Protein AF-A0A9E3FZ14-F1 (afdb_monomer_lite)

pLDDT: mean 85.21, std 22.59, range [23.95, 98.88]

Radius of gyration: 35.05 Å; chains: 1; bounding box: 106×93×83 Å

Foldseek 3Di:
DDDDDDDDDDDDDDDDDDDDDDDDDPPPDDDPPDDPPPDQADDADPFAQAAFPPRKHWFAAQATKIWFDQDVFKKWKWKAAPVVRDTQDIDIDRGGMDGHLARFDTFIWIWMDTPHDTRDTDTDAQAAFEEEEEEGEDFQQLVQLAVVLQVQLCVVRVHQYEYEYDPLCCQFACVVCVSYHYYHSVPDDNSRGRHYAYDDQDAPPVVCRRFVDHCLQQASRLSSCRSSVGDSDTDGHATDAPDLDQPDDFAAEEEEQDDLAPQQGLPAPCQVVLLLVVLVLLRHQYAYAAQDQWDDDDPDIDGDHPRHHYNYHDDRVSVLLSNLLNHQAYEYTPGRSQSSSVNSPHQYQYQHQAADCSHHDDHPNYFWDPVARGHVVSPSVDDDDSVHRQDDPPAPPHPRRSVRNNVRHNVSNVVSLVVRPPSCVSNDDPPPDDDDDDDDDDDDDDDDDDDDDDDDDDDPPQDLVNLLVQLVVLQVQLVVCVVVVNLVSNLVSLVSSLVSLVVSCVVPVPPLPSLLVNLVSLQSNLVSCVVVVVLVSNLVSLVVSLVSLVVSCVVPVPPPVSVVSNVVSVVSNVVSVVVVVVVVVCVVPPDDDDDDDDDDDDD

Structure (mmCIF, N/CA/C/O backbone):
data_AF-A0A9E3FZ14-F1
#
_entry.id   AF-A0A9E3FZ14-F1
#
loop_
_atom_site.group_PDB
_atom_site.id
_atom_site.type_symbol
_atom_site.label_atom_id
_atom_site.label_alt_id
_atom_site.label_comp_id
_atom_site.label_asym_id
_atom_site.label_entity_id
_atom_site.label_seq_id
_atom_site.pdbx_PDB_ins_code
_atom_site.Cartn_x
_atom_site.Cartn_y
_atom_site.Cartn_z
_atom_site.occupancy
_atom_site.B_iso_or_equiv
_atom_site.auth_seq_id
_atom_site.auth_comp_id
_atom_site.auth_asym_id
_atom_site.auth_atom_id
_atom_site.pdbx_PDB_model_num
ATOM 1 N N . MET A 1 1 ? 9.249 13.514 -27.776 1.00 37.56 1 MET A N 1
ATOM 2 C CA . MET A 1 1 ? 9.781 13.883 -26.448 1.00 37.56 1 MET A CA 1
ATOM 3 C C . MET A 1 1 ? 11.244 14.222 -26.635 1.00 37.56 1 MET A C 1
ATOM 5 O O . MET A 1 1 ? 12.005 13.382 -27.087 1.00 37.56 1 MET A O 1
ATOM 9 N N . SER A 1 2 ? 11.576 15.494 -26.467 1.00 29.77 2 SER A N 1
ATOM 10 C CA . SER A 1 2 ? 12.840 16.109 -26.873 1.00 29.77 2 SER A CA 1
ATOM 11 C C . SER A 1 2 ? 13.753 16.296 -25.667 1.00 29.77 2 SER A C 1
ATOM 13 O O . SER A 1 2 ? 13.366 17.019 -24.754 1.00 29.77 2 SER A O 1
ATOM 15 N N . VAL A 1 3 ? 14.959 15.716 -25.688 1.00 27.94 3 VAL A N 1
ATOM 16 C CA . VAL A 1 3 ? 16.054 16.099 -24.781 1.00 27.94 3 VAL A CA 1
ATOM 17 C C . VAL A 1 3 ? 17.385 16.117 -25.541 1.00 27.94 3 VAL A C 1
ATOM 19 O O . VAL A 1 3 ? 17.618 15.330 -26.455 1.00 27.94 3 VAL A O 1
ATOM 22 N N . GLN A 1 4 ? 18.192 17.112 -25.180 1.00 25.05 4 GLN A N 1
ATOM 23 C CA . GLN A 1 4 ? 19.353 17.676 -25.860 1.00 25.05 4 GLN A CA 1
ATOM 24 C C . GLN A 1 4 ? 20.589 16.765 -25.892 1.00 25.05 4 GLN A C 1
ATOM 26 O O . GLN A 1 4 ? 20.926 16.111 -24.909 1.00 25.05 4 GLN A O 1
ATOM 31 N N . ALA A 1 5 ? 21.332 16.844 -26.999 1.00 25.52 5 ALA A N 1
ATOM 32 C CA . ALA A 1 5 ? 22.714 16.388 -27.108 1.00 25.52 5 ALA A CA 1
ATOM 33 C C . ALA A 1 5 ? 23.659 17.587 -26.912 1.00 25.52 5 ALA A C 1
ATOM 35 O O . ALA A 1 5 ? 23.626 18.535 -27.697 1.00 25.52 5 ALA A O 1
ATOM 36 N N . VAL A 1 6 ? 24.512 17.554 -25.886 1.00 27.92 6 VAL A N 1
ATOM 37 C CA . VAL A 1 6 ? 25.588 18.544 -25.719 1.00 27.92 6 VAL A CA 1
ATOM 38 C C . VAL A 1 6 ? 26.804 18.065 -26.511 1.00 27.92 6 VAL A C 1
ATOM 40 O O . VAL A 1 6 ? 27.418 17.055 -26.173 1.00 27.92 6 VAL A O 1
ATOM 43 N N . ARG A 1 7 ? 27.148 18.786 -27.584 1.00 27.61 7 ARG A N 1
ATOM 44 C CA . ARG A 1 7 ? 28.427 18.662 -28.299 1.00 27.61 7 ARG A CA 1
ATOM 45 C C . ARG A 1 7 ? 29.304 19.858 -27.928 1.00 27.61 7 ARG A C 1
ATOM 47 O O . ARG A 1 7 ? 28.909 20.991 -28.175 1.00 27.61 7 ARG A O 1
ATOM 54 N N . ASN A 1 8 ? 30.490 19.601 -27.379 1.00 28.56 8 ASN A N 1
ATOM 55 C CA . ASN A 1 8 ? 31.506 20.627 -27.142 1.00 28.56 8 ASN A CA 1
ATOM 56 C C . ASN A 1 8 ? 32.434 20.746 -28.360 1.00 28.56 8 ASN A C 1
ATOM 58 O O . ASN A 1 8 ? 33.009 19.753 -28.800 1.00 28.56 8 ASN A O 1
ATOM 62 N N . GLY A 1 9 ? 32.602 21.969 -28.863 1.00 26.52 9 GLY A N 1
ATOM 63 C CA . GLY A 1 9 ? 33.635 22.380 -29.818 1.00 26.52 9 GLY A CA 1
ATOM 64 C C . GLY A 1 9 ? 33.934 23.882 -29.635 1.00 26.52 9 GLY A C 1
ATOM 65 O O . GLY A 1 9 ? 33.031 24.602 -29.208 1.00 26.52 9 GLY A O 1
ATOM 66 N N . PRO A 1 10 ? 35.172 24.360 -29.872 1.00 34.59 10 PRO A N 1
ATOM 67 C CA . PRO A 1 10 ? 35.683 25.606 -29.292 1.00 34.59 10 PRO A CA 1
ATOM 68 C C . PRO A 1 10 ? 35.527 26.813 -30.230 1.00 34.59 10 PRO A C 1
ATOM 70 O O . PRO A 1 10 ? 35.655 26.668 -31.444 1.00 34.59 10 PRO A O 1
ATOM 73 N N . VAL A 1 11 ? 35.316 28.013 -29.674 1.00 27.02 11 VAL A N 1
ATOM 74 C CA . VAL A 1 11 ? 35.385 29.300 -30.402 1.00 27.02 11 VAL A CA 1
ATOM 75 C C . VAL A 1 11 ? 35.999 30.378 -29.471 1.00 27.02 11 VAL A C 1
ATOM 77 O O . VAL A 1 11 ? 35.776 30.283 -28.263 1.00 27.02 11 VAL A O 1
ATOM 80 N N . PRO A 1 12 ? 36.801 31.340 -29.985 1.00 28.28 12 PRO A N 1
ATOM 81 C CA . PRO A 1 12 ? 37.787 32.118 -29.219 1.00 28.28 12 PRO A CA 1
ATOM 82 C C . PRO A 1 12 ? 37.259 33.402 -28.557 1.00 28.28 12 PRO A C 1
ATOM 84 O O . PRO A 1 12 ? 36.194 33.913 -28.898 1.00 28.28 12 PRO A O 1
ATOM 87 N N . ASP A 1 13 ? 38.096 33.909 -27.650 1.00 29.83 13 ASP A N 1
ATOM 88 C CA . ASP A 1 13 ? 38.058 35.190 -26.934 1.00 29.83 13 ASP A CA 1
ATOM 89 C C . ASP A 1 13 ? 37.967 36.424 -27.855 1.00 29.83 13 ASP A C 1
ATOM 91 O O . ASP A 1 13 ? 38.768 36.558 -28.776 1.00 29.83 13 ASP A O 1
ATOM 95 N N . GLU A 1 14 ? 37.018 37.339 -27.606 1.00 25.14 14 GLU A N 1
ATOM 96 C CA . GLU A 1 14 ? 37.240 38.602 -26.862 1.00 25.14 14 GLU A CA 1
ATOM 97 C C . GLU A 1 14 ? 36.068 39.608 -27.011 1.00 25.14 14 GLU A C 1
ATOM 99 O O . GLU A 1 14 ? 35.480 39.763 -28.078 1.00 25.14 14 GLU A O 1
ATOM 104 N N . ALA A 1 15 ? 35.830 40.349 -25.915 1.00 24.14 15 ALA A N 1
ATOM 105 C CA . ALA A 1 15 ? 35.161 41.659 -25.781 1.00 24.14 15 ALA A CA 1
ATOM 106 C C . ALA A 1 15 ? 33.616 41.744 -25.926 1.00 24.14 15 ALA A C 1
ATOM 108 O O . ALA A 1 15 ? 33.063 41.703 -27.017 1.00 24.14 15 ALA A O 1
ATOM 109 N N . LEU A 1 16 ? 32.885 41.810 -24.793 1.00 23.98 16 LEU A N 1
ATOM 110 C CA . LEU A 1 16 ? 32.390 43.039 -24.102 1.00 23.98 16 LEU A CA 1
ATOM 111 C C . LEU A 1 16 ? 31.179 43.690 -24.806 1.00 23.98 16 LEU A C 1
ATOM 113 O O . LEU A 1 16 ? 31.197 43.901 -26.003 1.00 23.98 16 LEU A O 1
ATOM 117 N N . SER A 1 17 ? 30.110 44.168 -24.178 1.00 27.45 17 SER A N 1
ATOM 118 C CA . SER A 1 17 ? 29.604 44.221 -22.805 1.00 27.45 17 SER A CA 1
ATOM 119 C C . SER A 1 17 ? 28.197 44.839 -22.905 1.00 27.45 17 SER A C 1
ATOM 121 O O . SER A 1 17 ? 27.954 45.598 -23.841 1.00 27.45 17 SER A O 1
ATOM 123 N N . LEU A 1 18 ? 27.358 44.611 -21.887 1.00 27.86 18 LEU A N 1
ATOM 124 C CA . LEU A 1 18 ? 26.008 45.159 -21.638 1.00 27.86 18 LEU A CA 1
ATOM 125 C C . LEU A 1 18 ? 24.853 44.240 -22.071 1.00 27.86 18 LEU A C 1
ATOM 127 O O . LEU A 1 18 ? 24.746 43.860 -23.229 1.00 27.86 18 LEU A O 1
ATOM 131 N N . LEU A 1 19 ? 23.958 43.973 -21.106 1.00 27.05 19 LEU A N 1
ATOM 132 C CA . LEU A 1 19 ? 22.801 43.054 -21.094 1.00 27.05 19 LEU A CA 1
ATOM 133 C C . LEU A 1 19 ? 23.053 41.688 -20.421 1.00 27.05 19 LEU A C 1
ATOM 135 O O . LEU A 1 19 ? 22.845 40.631 -21.011 1.00 27.05 19 LEU A O 1
ATOM 139 N N . SER A 1 20 ? 23.409 41.705 -19.132 1.00 24.00 20 SER A N 1
ATOM 140 C CA . SER A 1 20 ? 23.251 40.549 -18.241 1.00 24.00 20 SER A CA 1
ATOM 141 C C . SER A 1 20 ? 22.407 40.934 -17.033 1.00 24.00 20 SER A C 1
ATOM 143 O O . SER A 1 20 ? 22.875 41.684 -16.189 1.00 24.00 20 SER A O 1
ATOM 145 N N . GLU A 1 21 ? 21.188 40.409 -16.965 1.00 24.27 21 GLU A N 1
ATOM 146 C CA . GLU A 1 21 ? 20.566 39.918 -15.729 1.00 24.27 21 GLU A CA 1
ATOM 147 C C . GLU A 1 21 ? 19.287 39.158 -16.122 1.00 24.27 21 GLU A C 1
ATOM 149 O O . GLU A 1 21 ? 18.210 39.720 -16.306 1.00 24.27 21 GLU A O 1
ATOM 154 N N . ARG A 1 22 ? 19.433 37.843 -16.337 1.00 26.77 22 ARG A N 1
ATOM 155 C CA . ARG A 1 22 ? 18.325 36.876 -16.325 1.00 26.77 22 ARG A CA 1
ATOM 156 C C . ARG A 1 22 ? 18.463 36.017 -15.061 1.00 26.77 22 ARG A C 1
ATOM 158 O O . ARG A 1 22 ? 19.596 35.786 -14.637 1.00 26.77 22 ARG A O 1
ATOM 165 N N . PRO A 1 23 ? 17.355 35.546 -14.463 1.00 24.75 23 PRO A N 1
ATOM 166 C CA . PRO A 1 23 ? 17.375 34.898 -13.156 1.00 24.75 23 PRO A CA 1
ATOM 167 C C . PRO A 1 23 ? 18.080 33.542 -13.238 1.00 24.75 23 PRO A C 1
ATOM 169 O O . PRO A 1 23 ? 17.771 32.731 -14.111 1.00 24.75 23 PRO A O 1
ATOM 172 N N . THR A 1 24 ? 19.023 33.302 -12.333 1.00 25.86 24 THR A N 1
ATOM 173 C CA . THR A 1 24 ? 19.765 32.048 -12.204 1.00 25.86 24 THR A CA 1
ATOM 174 C C . THR A 1 24 ? 18.910 30.952 -11.568 1.00 25.86 24 THR A C 1
ATOM 176 O O . THR A 1 24 ? 18.279 31.143 -10.529 1.00 25.86 24 THR A O 1
ATOM 179 N N . GLU A 1 25 ? 18.931 29.774 -12.193 1.00 28.78 25 GLU A N 1
ATOM 180 C CA . GLU A 1 25 ? 18.486 28.505 -11.622 1.00 28.78 25 GLU A CA 1
ATOM 181 C C . GLU A 1 25 ? 19.251 28.216 -10.324 1.00 28.78 25 GLU A C 1
ATOM 183 O O . GLU A 1 25 ? 20.450 27.931 -10.326 1.00 28.78 25 GLU A O 1
ATOM 188 N N . ALA A 1 26 ? 18.550 28.252 -9.194 1.00 26.19 26 ALA A N 1
ATOM 189 C CA . ALA A 1 26 ? 19.052 27.703 -7.944 1.00 26.19 26 ALA A CA 1
ATOM 190 C C . ALA A 1 26 ? 18.898 26.173 -7.967 1.00 26.19 26 ALA A C 1
ATOM 192 O O . ALA A 1 26 ? 17.995 25.612 -7.349 1.00 26.19 26 ALA A O 1
ATOM 193 N N . SER A 1 27 ? 19.791 25.479 -8.679 1.00 30.88 27 SER A N 1
ATOM 194 C CA . SER A 1 27 ? 20.027 24.057 -8.432 1.00 30.88 27 SER A CA 1
ATOM 195 C C . SER A 1 27 ? 20.688 23.926 -7.057 1.00 30.88 27 SER A C 1
ATOM 197 O O . SER A 1 27 ? 21.810 24.403 -6.851 1.00 30.88 27 SER A O 1
ATOM 199 N N . ALA A 1 28 ? 19.994 23.312 -6.101 1.00 29.64 28 ALA A N 1
ATOM 200 C CA . ALA A 1 28 ? 20.534 23.020 -4.782 1.00 29.64 28 ALA A CA 1
ATOM 201 C C . ALA A 1 28 ? 21.820 22.184 -4.915 1.00 29.64 28 ALA A C 1
ATOM 203 O O . ALA A 1 28 ? 21.788 21.033 -5.349 1.00 29.64 28 ALA A O 1
ATOM 204 N N . ARG A 1 29 ? 22.967 22.765 -4.550 1.00 29.70 29 ARG A N 1
ATOM 205 C CA . ARG A 1 29 ? 24.213 22.007 -4.387 1.00 29.70 29 ARG A CA 1
ATOM 206 C C . ARG A 1 29 ? 24.077 21.113 -3.145 1.00 29.70 29 ARG A C 1
ATOM 208 O O . ARG A 1 29 ? 23.611 21.613 -2.118 1.00 29.70 29 ARG A O 1
ATOM 215 N N . PRO A 1 30 ? 24.481 19.830 -3.188 1.00 30.83 30 PRO A N 1
ATOM 216 C CA . PRO A 1 30 ? 24.446 18.981 -2.005 1.00 30.83 30 PRO A CA 1
ATOM 217 C C . PRO A 1 30 ? 25.429 19.501 -0.953 1.00 30.83 30 PRO A C 1
ATOM 219 O O . PRO A 1 30 ? 26.555 19.884 -1.270 1.00 30.83 30 PRO A O 1
ATOM 222 N N . ASN A 1 31 ? 24.991 19.505 0.303 1.00 33.62 31 ASN A N 1
ATOM 223 C CA . ASN A 1 31 ? 25.797 19.903 1.450 1.00 33.62 31 ASN A CA 1
ATOM 224 C C . ASN A 1 31 ? 26.895 18.842 1.707 1.00 33.62 31 ASN A C 1
ATOM 226 O O . ASN A 1 31 ? 26.548 17.692 1.987 1.00 33.62 31 ASN A O 1
ATOM 230 N N . PRO A 1 32 ? 28.197 19.176 1.635 1.00 32.69 32 PRO A N 1
ATOM 231 C CA . PRO A 1 32 ? 29.293 18.200 1.710 1.00 32.69 32 PRO A CA 1
ATOM 232 C C . PRO A 1 32 ? 29.523 17.596 3.111 1.00 32.69 32 PRO A C 1
ATOM 234 O O . PRO A 1 32 ? 30.436 16.795 3.286 1.00 32.69 32 PRO A O 1
ATOM 237 N N . SER A 1 33 ? 28.706 17.957 4.107 1.00 33.69 33 SER A N 1
ATOM 238 C CA . SER A 1 33 ? 28.767 17.449 5.486 1.00 33.69 33 SER A CA 1
ATOM 239 C C . SER A 1 33 ? 27.614 16.509 5.866 1.00 33.69 33 SER A C 1
ATOM 241 O O . SER A 1 33 ? 27.482 16.139 7.034 1.00 33.69 33 SER A O 1
ATOM 243 N N . ALA A 1 34 ? 26.776 16.097 4.909 1.00 30.78 34 ALA A N 1
ATOM 244 C CA . ALA A 1 34 ? 25.774 15.067 5.162 1.00 30.78 34 ALA A CA 1
ATOM 245 C C . ALA A 1 34 ? 26.460 13.692 5.321 1.00 30.78 34 ALA A C 1
ATOM 247 O O . ALA A 1 34 ? 27.284 13.329 4.478 1.00 30.78 34 ALA A O 1
ATOM 248 N N . PRO A 1 35 ? 26.139 12.903 6.368 1.00 31.14 35 PRO A N 1
ATOM 249 C CA . PRO A 1 35 ? 26.596 11.521 6.440 1.00 31.14 35 PRO A CA 1
ATOM 250 C C . PRO A 1 35 ? 26.145 10.774 5.175 1.00 31.14 35 PRO A C 1
ATOM 252 O O . PRO A 1 35 ? 25.057 11.070 4.673 1.00 31.14 35 PRO A O 1
ATOM 255 N N . PRO A 1 36 ? 26.947 9.827 4.646 1.00 32.44 36 PRO A N 1
ATOM 256 C CA . PRO A 1 36 ? 26.603 9.117 3.422 1.00 32.44 36 PRO A CA 1
ATOM 257 C C . PRO A 1 36 ? 25.216 8.499 3.584 1.00 32.44 36 PRO A C 1
ATOM 259 O O . PRO A 1 36 ? 24.969 7.728 4.515 1.00 32.44 36 PRO A O 1
ATOM 262 N N . GLU A 1 37 ? 24.292 8.899 2.715 1.00 37.28 37 GLU A N 1
ATOM 263 C CA . GLU A 1 37 ? 22.909 8.452 2.774 1.00 37.28 37 GLU A CA 1
ATOM 264 C C . GLU A 1 37 ? 22.905 6.925 2.629 1.00 37.28 37 GLU A C 1
ATOM 266 O O . GLU A 1 37 ? 23.305 6.385 1.593 1.00 37.28 37 GLU A O 1
ATOM 271 N N . LYS A 1 38 ? 22.522 6.200 3.692 1.00 48.06 38 LYS A N 1
ATOM 272 C CA . LYS A 1 38 ? 22.365 4.742 3.624 1.00 48.06 38 LYS A CA 1
ATOM 273 C C . LYS A 1 38 ? 21.368 4.445 2.510 1.00 48.06 38 LYS A C 1
ATOM 275 O O . LYS A 1 38 ? 20.187 4.772 2.618 1.00 48.06 38 LYS A O 1
ATOM 280 N N . ARG A 1 39 ? 21.862 3.857 1.421 1.00 58.84 39 ARG A N 1
ATOM 281 C CA . ARG A 1 39 ? 21.066 3.592 0.226 1.00 58.84 39 ARG A CA 1
ATOM 282 C C . ARG A 1 39 ? 19.892 2.683 0.591 1.00 58.84 39 ARG A C 1
ATOM 284 O O . ARG A 1 39 ? 20.077 1.682 1.273 1.00 58.84 39 ARG A O 1
ATOM 291 N N . ARG A 1 40 ? 18.687 3.032 0.128 1.00 77.81 40 ARG A N 1
ATOM 292 C CA . ARG A 1 40 ? 17.453 2.292 0.461 1.00 77.81 40 ARG A CA 1
ATOM 293 C C . ARG A 1 40 ? 17.413 0.863 -0.090 1.00 77.81 40 ARG A C 1
ATOM 295 O O . ARG A 1 40 ? 16.654 0.054 0.436 1.00 77.81 40 ARG A O 1
ATOM 302 N N . LEU A 1 41 ? 18.167 0.589 -1.156 1.00 86.12 41 LEU A N 1
ATOM 303 C CA . LEU A 1 41 ? 18.202 -0.687 -1.871 1.00 86.12 41 LEU A CA 1
ATOM 304 C C . LEU A 1 41 ? 19.635 -1.007 -2.356 1.00 86.12 41 LEU A C 1
ATOM 306 O O . LEU A 1 41 ? 20.364 -0.076 -2.749 1.00 86.12 41 LEU A O 1
ATOM 310 N N . PRO A 1 42 ? 20.034 -2.295 -2.382 1.00 88.81 42 PRO A N 1
ATOM 311 C CA . PRO A 1 42 ? 21.311 -2.745 -2.936 1.00 88.81 42 PRO A CA 1
ATOM 312 C C . PRO A 1 42 ? 21.547 -2.295 -4.389 1.00 88.81 42 PRO A C 1
ATOM 314 O O . PRO A 1 42 ? 20.610 -2.042 -5.153 1.00 88.81 42 PRO A O 1
ATOM 317 N N . LYS A 1 43 ? 22.823 -2.138 -4.771 1.00 88.31 43 LYS A N 1
ATOM 318 C CA . LYS A 1 43 ? 23.233 -1.845 -6.157 1.00 88.31 43 LYS A CA 1
ATOM 319 C C . LYS A 1 43 ? 23.331 -3.139 -6.957 1.00 88.31 43 LYS A C 1
ATOM 321 O O . LYS A 1 43 ? 23.824 -4.147 -6.451 1.00 88.31 43 LYS A O 1
ATOM 326 N N . ALA A 1 44 ? 22.942 -3.064 -8.227 1.00 88.44 44 ALA A N 1
ATOM 327 C CA . ALA A 1 44 ? 23.398 -4.038 -9.205 1.00 88.44 44 ALA A CA 1
ATOM 328 C C . ALA A 1 44 ? 24.934 -4.029 -9.259 1.00 88.44 44 ALA A C 1
ATOM 330 O O . ALA A 1 44 ? 25.564 -2.994 -9.015 1.00 88.44 44 ALA A O 1
ATOM 331 N N . THR A 1 45 ? 25.523 -5.179 -9.578 1.00 92.12 45 THR A N 1
ATOM 332 C CA . THR A 1 45 ? 26.971 -5.282 -9.791 1.00 92.12 45 THR A CA 1
ATOM 333 C C . THR A 1 45 ? 27.410 -4.393 -10.963 1.00 92.12 45 THR A C 1
ATOM 335 O O . THR A 1 45 ? 26.609 -4.084 -11.855 1.00 92.12 45 THR A O 1
ATOM 338 N N . GLU A 1 46 ? 28.664 -3.943 -10.949 1.00 92.06 46 GLU A N 1
ATOM 339 C CA . GLU A 1 46 ? 29.194 -2.991 -11.934 1.00 92.06 46 GLU A CA 1
ATOM 340 C C . GLU A 1 46 ? 29.205 -3.567 -13.353 1.00 92.06 46 GLU A C 1
ATOM 342 O O . GLU A 1 46 ? 28.830 -2.880 -14.304 1.00 92.06 46 GLU A O 1
ATOM 347 N N . LEU A 1 47 ? 29.588 -4.837 -13.497 1.00 95.69 47 LEU A N 1
ATOM 348 C CA . LEU A 1 47 ? 29.634 -5.522 -14.786 1.00 95.69 47 LEU A CA 1
ATOM 349 C C . LEU A 1 47 ? 28.409 -6.420 -14.959 1.00 95.69 47 LEU A C 1
ATOM 351 O O . LEU A 1 47 ? 28.049 -7.121 -14.015 1.00 95.69 47 LEU A O 1
ATOM 355 N N . PRO A 1 48 ? 27.795 -6.473 -16.154 1.00 98.25 48 PRO A N 1
ATOM 356 C CA . PRO A 1 48 ? 26.679 -7.373 -16.373 1.00 98.25 48 PRO A CA 1
ATOM 357 C C . PRO A 1 48 ? 27.068 -8.843 -16.155 1.00 98.25 48 PRO A C 1
ATOM 359 O O . PRO A 1 48 ? 28.180 -9.269 -16.497 1.00 98.25 48 PRO A O 1
ATOM 362 N 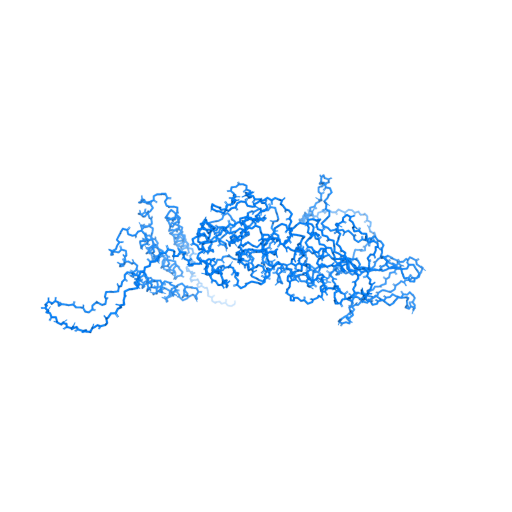N . THR A 1 49 ? 26.167 -9.615 -15.549 1.00 98.06 49 THR A N 1
ATOM 363 C CA . THR A 1 49 ? 26.500 -10.945 -15.012 1.00 98.06 49 THR A CA 1
ATOM 364 C C . THR A 1 49 ? 26.673 -12.020 -16.080 1.00 98.06 49 THR A C 1
ATOM 366 O O . THR A 1 49 ? 27.478 -12.931 -15.889 1.00 98.06 49 THR A O 1
ATOM 369 N N . GLN A 1 50 ? 25.983 -11.919 -17.220 1.00 98.12 50 GLN A N 1
ATOM 370 C CA . GLN A 1 50 ? 26.087 -12.899 -18.302 1.00 98.12 50 GLN A CA 1
ATOM 371 C C . GLN A 1 50 ? 27.241 -12.546 -19.237 1.00 98.12 50 GLN A C 1
ATOM 373 O O . GLN A 1 50 ? 27.433 -11.384 -19.594 1.00 98.12 50 GLN A O 1
ATOM 378 N N . ILE A 1 51 ? 28.000 -13.557 -19.652 1.00 97.00 51 ILE A N 1
ATOM 379 C CA . ILE A 1 51 ? 29.105 -13.414 -20.604 1.00 97.00 51 ILE A CA 1
ATOM 380 C C . ILE A 1 51 ? 28.603 -13.839 -21.982 1.00 97.00 51 ILE A C 1
ATOM 382 O O . ILE A 1 51 ? 28.039 -14.922 -22.132 1.00 97.00 51 ILE A O 1
ATOM 386 N N . GLY A 1 52 ? 28.802 -12.981 -22.977 1.00 94.50 52 GLY A N 1
ATOM 387 C CA . GLY A 1 52 ? 28.510 -13.253 -24.377 1.00 94.50 52 GLY A CA 1
ATOM 388 C C . GLY A 1 52 ? 29.775 -13.341 -25.241 1.00 94.50 52 GLY A C 1
ATOM 389 O O . GLY A 1 52 ? 30.899 -13.289 -24.730 1.00 94.50 52 GLY A O 1
ATOM 390 N N . PRO A 1 53 ? 29.605 -13.490 -26.564 1.00 93.06 53 PRO A N 1
ATOM 391 C CA . PRO A 1 53 ? 30.716 -13.601 -27.504 1.00 93.06 53 PRO A CA 1
ATOM 392 C C . PRO A 1 53 ? 31.623 -12.368 -27.513 1.00 93.06 53 PRO A C 1
ATOM 394 O O . PRO A 1 53 ? 31.188 -11.249 -27.254 1.00 93.06 53 PRO A O 1
ATOM 397 N N . VAL A 1 54 ? 32.899 -12.570 -27.852 1.00 91.62 54 VAL A N 1
ATOM 398 C CA . VAL A 1 54 ? 33.870 -11.475 -28.059 1.00 91.62 54 VAL A CA 1
ATOM 399 C C . VAL A 1 54 ? 33.999 -10.548 -26.831 1.00 91.62 54 VAL A C 1
ATOM 401 O O . VAL A 1 54 ? 34.303 -9.367 -26.946 1.00 91.62 54 VAL A O 1
ATOM 404 N N . GLY A 1 55 ? 33.759 -11.081 -25.628 1.00 93.19 55 GLY A N 1
ATOM 405 C CA . GLY A 1 55 ? 33.906 -10.352 -24.366 1.00 93.19 55 GLY A CA 1
ATOM 406 C C . GLY A 1 55 ? 32.759 -9.399 -24.017 1.00 93.19 55 GLY A C 1
ATOM 407 O O . GLY A 1 55 ? 32.848 -8.728 -22.987 1.00 93.19 55 GLY A O 1
ATOM 408 N N . LEU A 1 56 ? 31.685 -9.339 -24.817 1.00 96.50 56 LEU A N 1
ATOM 409 C CA . LEU A 1 56 ? 30.480 -8.599 -24.432 1.00 96.50 56 LEU A CA 1
ATOM 410 C C . LEU A 1 56 ? 29.833 -9.228 -23.198 1.00 96.50 56 LEU A C 1
ATOM 412 O O . LEU A 1 56 ? 29.945 -10.433 -22.960 1.00 96.50 56 LEU A O 1
ATOM 416 N N . ARG A 1 57 ? 29.127 -8.423 -22.405 1.00 98.44 57 ARG A N 1
ATOM 417 C CA . ARG A 1 57 ? 28.355 -8.909 -21.253 1.00 98.44 57 ARG A CA 1
ATOM 418 C C . ARG A 1 57 ? 26.962 -8.313 -21.259 1.00 98.44 57 ARG A C 1
ATOM 420 O O . ARG A 1 57 ? 26.770 -7.200 -21.736 1.00 98.44 57 ARG A O 1
ATOM 427 N N . PHE A 1 58 ? 25.994 -9.026 -20.705 1.00 98.62 58 PHE A N 1
ATOM 428 C CA . PHE A 1 58 ? 24.629 -8.526 -20.562 1.00 98.62 58 PHE A CA 1
ATOM 429 C C . PHE A 1 58 ? 23.962 -9.068 -19.298 1.00 98.62 58 PHE A C 1
ATOM 431 O O . PHE A 1 58 ? 24.435 -10.043 -18.725 1.00 98.62 58 PHE A O 1
ATOM 438 N N . ASP A 1 59 ? 22.896 -8.428 -18.826 1.00 98.69 59 ASP A N 1
ATOM 439 C CA . ASP A 1 59 ? 21.997 -8.961 -17.797 1.00 98.69 59 ASP A CA 1
ATOM 440 C C . ASP A 1 59 ? 20.688 -8.162 -17.727 1.00 98.69 59 ASP A C 1
ATOM 442 O O . ASP A 1 59 ? 20.438 -7.260 -18.532 1.00 98.69 59 ASP A O 1
ATOM 446 N N . PHE A 1 60 ? 19.849 -8.514 -16.751 1.00 98.56 60 PHE A N 1
ATOM 447 C CA . PHE A 1 60 ? 18.585 -7.843 -16.464 1.00 98.56 60 PHE A CA 1
ATOM 448 C C . PHE A 1 60 ? 18.546 -7.300 -15.029 1.00 98.56 60 PHE A C 1
ATOM 450 O O . PHE A 1 60 ? 17.505 -7.307 -14.365 1.00 98.56 60 PHE A O 1
ATOM 457 N N . ASN A 1 61 ? 19.708 -6.896 -14.508 1.00 97.94 61 ASN A N 1
ATOM 458 C CA . ASN A 1 61 ? 19.840 -6.346 -13.167 1.00 97.94 61 ASN A CA 1
ATOM 459 C C . ASN A 1 61 ? 19.659 -4.826 -13.215 1.00 97.94 61 ASN A C 1
ATOM 461 O O . ASN A 1 61 ? 20.512 -4.126 -13.752 1.00 97.94 61 ASN A O 1
ATOM 465 N N . ASP A 1 62 ? 18.576 -4.316 -12.614 1.00 93.69 62 ASP A N 1
ATOM 466 C CA . ASP A 1 62 ? 18.198 -2.894 -12.700 1.00 93.69 62 ASP A CA 1
ATOM 467 C C . ASP A 1 62 ? 17.900 -2.460 -14.154 1.00 93.69 62 ASP A C 1
ATOM 469 O O . ASP A 1 62 ? 18.441 -1.489 -14.688 1.00 93.69 62 ASP A O 1
ATOM 473 N N . GLY A 1 63 ? 17.018 -3.215 -14.816 1.00 96.88 63 GLY A N 1
ATOM 474 C CA . GLY A 1 63 ? 16.707 -3.081 -16.243 1.00 96.88 63 GLY A CA 1
ATOM 475 C C . GLY A 1 63 ? 17.610 -3.943 -17.130 1.00 96.88 63 GLY A C 1
ATOM 476 O O . GLY A 1 63 ? 18.411 -4.727 -16.638 1.00 96.88 63 GLY A O 1
ATOM 477 N N . CYS A 1 64 ? 17.467 -3.818 -18.448 1.00 98.50 64 CYS A N 1
ATOM 478 C CA . CYS A 1 64 ? 18.287 -4.530 -19.426 1.00 98.50 64 CYS A CA 1
ATOM 479 C C . CYS A 1 64 ? 19.609 -3.793 -19.638 1.00 98.50 64 CYS A C 1
ATOM 481 O O . CYS A 1 64 ? 19.593 -2.625 -20.033 1.00 98.50 64 CYS A O 1
ATOM 483 N N . ARG A 1 65 ? 20.739 -4.463 -19.401 1.00 98.56 65 ARG A N 1
ATOM 484 C CA . ARG A 1 65 ? 22.081 -3.880 -19.521 1.00 98.56 65 ARG A CA 1
ATOM 485 C C . ARG A 1 65 ? 22.918 -4.685 -20.500 1.00 98.56 65 ARG A C 1
ATOM 487 O O . ARG A 1 65 ? 22.950 -5.909 -20.420 1.00 98.56 65 ARG A O 1
ATOM 494 N N . VAL A 1 66 ? 23.630 -3.998 -21.385 1.00 98.50 66 VAL A N 1
ATOM 495 C CA . VAL A 1 66 ? 24.587 -4.578 -22.333 1.00 98.50 66 VAL A CA 1
ATOM 496 C C . VAL A 1 66 ? 25.877 -3.779 -22.243 1.00 98.50 66 VAL A C 1
ATOM 498 O O . VAL A 1 66 ? 25.855 -2.556 -22.331 1.00 98.50 66 VAL A O 1
ATOM 501 N N . MET A 1 67 ? 26.998 -4.462 -22.059 1.00 98.06 67 MET A N 1
ATOM 502 C CA . MET A 1 67 ? 28.331 -3.880 -22.008 1.00 98.06 67 MET A CA 1
ATOM 503 C C . MET A 1 67 ? 29.162 -4.440 -23.154 1.00 98.06 67 MET A C 1
ATOM 505 O O . MET A 1 67 ? 29.275 -5.657 -23.321 1.00 98.06 67 MET A O 1
ATOM 509 N N . LEU A 1 68 ? 29.710 -3.531 -23.949 1.00 97.44 68 LEU A N 1
ATOM 510 C CA . LEU A 1 68 ? 30.392 -3.814 -25.199 1.00 97.44 68 LEU A CA 1
ATOM 511 C C . LEU A 1 68 ? 31.865 -3.413 -25.084 1.00 97.44 68 LEU A C 1
ATOM 513 O O . LEU A 1 68 ? 32.150 -2.240 -24.808 1.00 97.44 68 LEU A O 1
ATOM 517 N N . PRO A 1 69 ? 32.805 -4.349 -25.290 1.00 96.44 69 PRO A N 1
ATOM 518 C CA . PRO A 1 69 ? 34.224 -4.037 -25.287 1.00 96.44 69 PRO A CA 1
ATOM 519 C C . PRO A 1 69 ? 34.632 -3.316 -26.576 1.00 96.44 69 PRO A C 1
ATOM 521 O O . PRO A 1 69 ? 33.932 -3.348 -27.588 1.00 96.44 69 PRO A O 1
ATOM 524 N N . GLU A 1 70 ? 35.803 -2.687 -26.552 1.00 94.62 70 GLU A N 1
ATOM 525 C CA . GLU A 1 70 ? 36.422 -2.137 -27.757 1.00 94.62 70 GLU A CA 1
ATOM 526 C C . GLU A 1 70 ? 36.960 -3.280 -28.628 1.00 94.62 70 GLU A C 1
ATOM 528 O O . GLU A 1 70 ? 37.772 -4.084 -28.169 1.00 94.62 70 GLU A O 1
ATOM 533 N N . THR A 1 71 ? 36.505 -3.355 -29.880 1.00 89.31 71 THR A N 1
ATOM 534 C CA . THR A 1 71 ? 36.899 -4.412 -30.834 1.00 89.31 71 THR A CA 1
ATOM 535 C C . THR A 1 71 ? 37.428 -3.863 -32.159 1.00 89.31 71 THR A C 1
ATOM 537 O O . THR A 1 71 ? 37.713 -4.632 -33.072 1.00 89.31 71 THR A O 1
ATOM 540 N N . GLY A 1 72 ? 37.572 -2.537 -32.286 1.00 88.44 72 GLY A N 1
ATOM 541 C CA . GLY A 1 72 ? 37.998 -1.873 -33.523 1.00 88.44 72 GLY A CA 1
ATOM 542 C C . GLY A 1 72 ? 36.892 -1.710 -34.575 1.00 88.44 72 GLY A C 1
ATOM 543 O O . GLY A 1 72 ? 37.069 -0.941 -35.520 1.00 88.44 72 GLY A O 1
ATOM 544 N N . HIS A 1 73 ? 35.739 -2.359 -34.388 1.00 90.19 73 H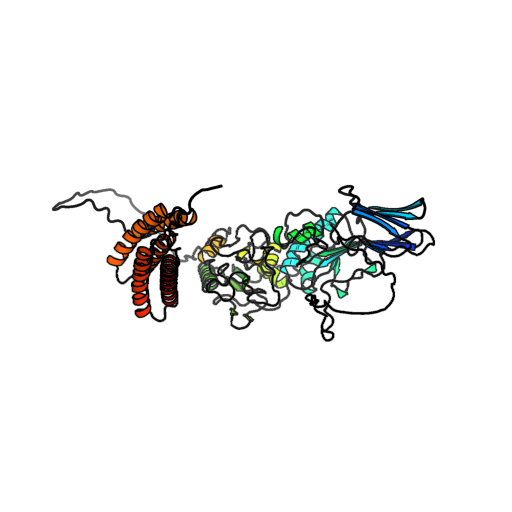IS A N 1
ATOM 545 C CA . HIS A 1 73 ? 34.546 -2.236 -35.227 1.00 90.19 73 HIS A CA 1
ATOM 546 C C . HIS A 1 73 ? 33.369 -1.667 -34.417 1.00 90.19 73 HIS A C 1
ATOM 548 O O . HIS A 1 73 ? 33.295 -1.900 -33.210 1.00 90.19 73 HIS A O 1
ATOM 554 N N . PRO A 1 74 ? 32.455 -0.899 -35.043 1.00 94.12 74 PRO A N 1
ATOM 555 C CA . PRO A 1 74 ? 31.256 -0.434 -34.362 1.00 94.12 74 PRO A CA 1
ATOM 556 C C . PRO A 1 74 ? 30.304 -1.601 -34.080 1.00 94.12 74 PRO A C 1
ATOM 558 O O . PRO A 1 74 ? 30.135 -2.506 -34.899 1.00 94.12 74 PRO A O 1
ATOM 561 N N . TRP A 1 75 ? 29.657 -1.530 -32.926 1.00 97.25 75 TRP A N 1
ATOM 562 C CA . TRP A 1 75 ? 28.543 -2.373 -32.530 1.00 97.25 75 TRP A CA 1
ATOM 563 C C . TRP A 1 75 ? 27.231 -1.719 -32.922 1.00 97.25 75 TRP A C 1
ATOM 565 O O . TRP A 1 75 ? 27.080 -0.514 -32.732 1.00 97.25 75 TRP A O 1
ATOM 575 N N . HIS A 1 76 ? 26.275 -2.534 -33.347 1.00 97.94 76 HIS A N 1
ATOM 576 C CA . HIS A 1 76 ? 24.871 -2.164 -33.467 1.00 97.94 76 HIS A CA 1
ATOM 577 C C . HIS A 1 76 ? 24.082 -2.931 -32.402 1.00 97.94 76 HIS A C 1
ATOM 579 O O . HIS A 1 76 ? 24.215 -4.153 -32.301 1.00 97.94 76 HIS A O 1
ATOM 585 N N . VAL A 1 77 ? 23.298 -2.240 -31.573 1.00 98.25 77 VAL A N 1
ATOM 586 C CA . VAL A 1 77 ? 22.522 -2.849 -30.480 1.00 98.25 77 VAL A CA 1
ATOM 587 C C . VAL A 1 77 ? 21.056 -2.510 -30.629 1.00 98.25 77 VAL A C 1
ATOM 589 O O . VAL A 1 77 ? 20.702 -1.342 -30.777 1.00 98.25 77 VAL A O 1
ATOM 592 N N . ARG A 1 78 ? 20.208 -3.525 -30.466 1.00 98.44 78 ARG A N 1
ATOM 593 C CA . ARG A 1 78 ? 18.757 -3.400 -30.450 1.00 98.44 78 ARG A CA 1
ATOM 594 C C . ARG A 1 78 ? 18.171 -4.002 -29.179 1.00 98.44 78 ARG A C 1
ATOM 596 O O . ARG A 1 78 ? 18.458 -5.148 -28.836 1.00 98.44 78 ARG A O 1
ATOM 603 N N . LEU A 1 79 ? 17.309 -3.238 -28.513 1.00 98.62 79 LEU A N 1
ATOM 604 C CA . LEU A 1 79 ? 16.481 -3.694 -27.400 1.00 98.62 79 LEU A CA 1
ATOM 605 C C . LEU A 1 79 ? 15.014 -3.646 -27.824 1.00 98.62 79 LEU A C 1
ATOM 607 O O . LEU A 1 79 ? 14.513 -2.583 -28.192 1.00 98.62 79 LEU A O 1
ATOM 611 N N . SER A 1 80 ? 14.317 -4.775 -27.745 1.00 98.50 80 SER A N 1
ATOM 612 C CA . SER A 1 80 ? 12.894 -4.874 -28.103 1.00 98.50 80 SER A CA 1
ATOM 613 C C . SER A 1 80 ? 12.082 -5.496 -26.974 1.00 98.50 80 SER A C 1
ATOM 615 O O . SER A 1 80 ? 12.630 -6.206 -26.135 1.00 98.50 80 SER A O 1
ATOM 617 N N . ASP A 1 81 ? 10.781 -5.245 -26.955 1.00 98.38 81 ASP A N 1
ATOM 618 C CA . ASP A 1 81 ? 9.833 -5.915 -26.066 1.00 98.38 81 ASP A CA 1
ATOM 619 C C . ASP A 1 81 ? 9.261 -7.157 -26.762 1.00 98.38 81 ASP A C 1
ATOM 621 O O . ASP A 1 81 ? 8.642 -7.048 -27.821 1.00 98.38 81 ASP A O 1
ATOM 625 N N . LEU A 1 82 ? 9.469 -8.340 -26.181 1.00 98.00 82 LEU A N 1
ATOM 626 C CA . LEU A 1 82 ? 8.980 -9.606 -26.731 1.00 98.00 82 LEU A CA 1
ATOM 627 C C . LEU A 1 82 ? 7.459 -9.726 -26.708 1.00 98.00 82 LEU A C 1
ATOM 629 O O . LEU A 1 82 ? 6.906 -10.425 -27.554 1.00 98.00 82 LEU A O 1
ATOM 633 N N . ASP A 1 83 ? 6.789 -9.083 -25.753 1.00 96.62 83 ASP A N 1
ATOM 634 C CA . ASP A 1 83 ? 5.345 -9.237 -25.583 1.00 96.62 83 ASP A CA 1
ATOM 635 C C . ASP A 1 83 ? 4.568 -8.355 -26.561 1.00 96.62 83 ASP A C 1
ATOM 637 O O . ASP A 1 83 ? 3.493 -8.732 -27.026 1.00 96.62 83 ASP A O 1
ATOM 641 N N . THR A 1 84 ? 5.125 -7.192 -26.908 1.00 96.50 84 THR A N 1
ATOM 642 C CA . THR A 1 84 ? 4.488 -6.236 -27.825 1.00 96.50 84 THR A CA 1
ATOM 643 C C . THR A 1 84 ? 5.099 -6.227 -29.225 1.00 96.50 84 THR A C 1
ATOM 645 O O . THR A 1 84 ? 4.480 -5.717 -30.155 1.00 96.50 84 THR A O 1
ATOM 648 N N . GLY A 1 85 ? 6.306 -6.773 -29.395 1.00 94.94 85 GLY A N 1
ATOM 649 C CA . GLY A 1 85 ? 7.077 -6.699 -30.638 1.00 94.94 85 GLY A CA 1
ATOM 650 C C . GLY A 1 85 ? 7.673 -5.315 -30.920 1.00 94.94 85 GLY A C 1
ATOM 651 O O . GLY A 1 85 ? 8.250 -5.107 -31.986 1.00 94.94 85 GLY A O 1
ATOM 652 N N . ASN A 1 86 ? 7.542 -4.361 -29.994 1.00 97.69 86 ASN A N 1
ATOM 653 C CA . ASN A 1 86 ? 8.023 -3.000 -30.191 1.00 97.69 86 ASN A CA 1
ATOM 654 C C . ASN A 1 86 ? 9.547 -2.915 -30.085 1.00 97.69 86 ASN A C 1
ATOM 656 O O . ASN A 1 86 ? 10.153 -3.424 -29.138 1.00 97.69 86 ASN A O 1
ATOM 660 N N . LEU A 1 87 ? 10.147 -2.168 -31.010 1.00 97.69 87 LEU A N 1
ATOM 661 C CA . LEU A 1 87 ? 11.518 -1.697 -30.883 1.00 97.69 87 LEU A CA 1
ATOM 662 C C . LEU A 1 87 ? 11.577 -0.601 -29.811 1.00 97.69 87 LEU A C 1
ATOM 664 O O . LEU A 1 87 ? 11.008 0.474 -29.990 1.00 97.69 87 LEU A O 1
ATOM 668 N N . LEU A 1 88 ? 12.259 -0.871 -28.697 1.00 97.12 88 LEU A N 1
ATOM 669 C CA . LEU A 1 88 ? 12.354 0.064 -27.574 1.00 97.12 88 LEU A CA 1
ATOM 670 C C . LEU A 1 88 ? 13.548 1.008 -27.708 1.00 97.12 88 LEU A C 1
ATOM 672 O O . LEU A 1 88 ? 13.464 2.169 -27.311 1.00 97.12 88 LEU A O 1
ATOM 676 N N . PHE A 1 89 ? 14.671 0.498 -28.210 1.00 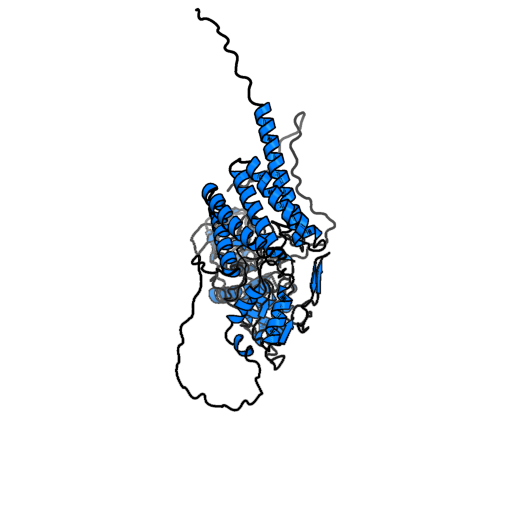97.94 89 PHE A N 1
ATOM 677 C CA . PHE A 1 89 ? 15.898 1.268 -28.362 1.00 97.94 89 PHE A CA 1
ATOM 678 C C . PHE A 1 89 ? 16.825 0.633 -29.399 1.00 97.94 89 PHE A C 1
ATOM 680 O O . PHE A 1 89 ? 16.944 -0.591 -29.459 1.00 97.94 89 PHE A O 1
ATOM 687 N N . GLU A 1 90 ? 17.509 1.468 -30.173 1.00 97.81 90 GLU A N 1
ATOM 688 C CA . GLU A 1 90 ? 18.495 1.055 -31.169 1.00 97.81 90 GLU A CA 1
ATOM 689 C C . GLU A 1 90 ? 19.614 2.093 -31.244 1.00 97.81 90 GLU A C 1
ATOM 691 O O . GLU A 1 90 ? 19.343 3.295 -31.219 1.00 97.81 90 GLU A O 1
ATOM 696 N N . THR A 1 91 ? 20.870 1.650 -31.292 1.00 97.50 91 THR A N 1
ATOM 697 C CA . THR A 1 91 ? 22.019 2.557 -31.408 1.00 97.50 91 THR A CA 1
ATOM 698 C C . THR A 1 91 ? 23.255 1.856 -31.955 1.00 97.50 91 THR A C 1
ATOM 700 O O . THR A 1 91 ? 23.442 0.657 -31.743 1.00 97.50 91 THR A O 1
ATOM 703 N N . ASP A 1 92 ? 24.151 2.656 -32.535 1.00 96.75 92 ASP A N 1
ATOM 704 C CA . ASP A 1 92 ? 25.526 2.267 -32.842 1.00 96.75 92 ASP A CA 1
ATOM 705 C C . ASP A 1 92 ? 26.520 2.855 -31.824 1.00 96.75 92 ASP A C 1
ATOM 707 O O . ASP A 1 92 ? 26.356 3.996 -31.381 1.00 96.75 92 ASP A O 1
ATOM 711 N N . LEU A 1 93 ? 27.562 2.104 -31.453 1.00 96.00 93 LEU A N 1
ATOM 712 C CA . LEU A 1 93 ? 28.651 2.563 -30.573 1.00 96.00 93 LEU A CA 1
ATOM 713 C C . LEU A 1 93 ? 29.939 1.751 -30.762 1.00 96.00 93 LEU A C 1
ATOM 715 O O . LEU A 1 93 ? 29.894 0.596 -31.158 1.00 96.00 93 LEU A O 1
ATOM 719 N N . ARG A 1 94 ? 31.106 2.327 -30.442 1.00 95.12 94 ARG A N 1
ATOM 720 C CA . ARG A 1 94 ? 32.394 1.595 -30.491 1.00 95.12 94 ARG A CA 1
ATOM 721 C C . ARG A 1 94 ? 32.619 0.675 -29.293 1.00 95.12 94 ARG A C 1
ATOM 723 O O . ARG A 1 94 ? 33.116 -0.434 -29.441 1.00 95.12 94 ARG A O 1
ATOM 730 N N . SER A 1 95 ? 32.252 1.150 -28.112 1.00 96.75 95 SER A N 1
ATOM 731 C CA . SER A 1 95 ? 32.367 0.443 -26.839 1.00 96.75 95 SER A CA 1
ATOM 732 C C . SER A 1 95 ? 31.558 1.193 -25.777 1.00 96.75 95 SER A C 1
ATOM 734 O O . SER A 1 95 ? 31.187 2.354 -25.976 1.00 96.75 95 SER A O 1
ATOM 736 N N . GLY A 1 96 ? 31.250 0.538 -24.658 1.00 96.56 96 GLY A N 1
ATOM 737 C CA . GLY A 1 96 ? 30.531 1.141 -23.533 1.00 96.56 96 GLY A CA 1
ATOM 738 C C . GLY A 1 96 ? 29.276 0.375 -23.126 1.00 96.56 96 GLY A C 1
ATOM 739 O O . GLY A 1 96 ? 29.174 -0.829 -23.344 1.00 96.56 96 GLY A O 1
ATOM 740 N N . PHE A 1 97 ? 28.334 1.075 -22.493 1.00 97.50 97 PHE A N 1
ATOM 741 C CA . PHE A 1 97 ? 27.115 0.483 -21.941 1.00 97.50 97 PHE A CA 1
ATOM 742 C C . PHE A 1 97 ? 25.866 0.966 -22.673 1.00 97.50 97 PHE A C 1
ATOM 744 O O . PHE A 1 97 ? 25.690 2.162 -22.901 1.00 97.50 97 PHE A O 1
ATOM 751 N N . VAL A 1 98 ? 24.956 0.034 -22.935 1.00 97.69 98 VAL A N 1
ATOM 752 C CA . VAL A 1 98 ? 23.578 0.293 -23.343 1.00 97.69 98 VAL A CA 1
ATOM 753 C C . VAL A 1 98 ? 22.663 -0.228 -22.242 1.00 97.69 98 VAL A C 1
ATOM 755 O O . VAL A 1 98 ? 22.631 -1.425 -21.970 1.00 97.69 98 VAL A O 1
ATOM 758 N N . ASN A 1 99 ? 21.914 0.675 -21.610 1.00 97.25 99 ASN A N 1
ATOM 759 C CA . ASN A 1 99 ? 20.983 0.341 -20.535 1.00 97.25 99 ASN A CA 1
ATOM 760 C C . ASN A 1 99 ? 19.571 0.773 -20.929 1.00 97.25 99 ASN A C 1
ATOM 762 O O . ASN A 1 99 ? 19.378 1.907 -21.370 1.00 97.25 99 ASN A O 1
ATOM 766 N N . SER A 1 100 ? 18.569 -0.080 -20.705 1.00 97.81 100 SER A N 1
ATOM 767 C CA . SER A 1 100 ? 17.169 0.319 -20.864 1.00 97.81 100 SER A CA 1
ATOM 768 C C . SER A 1 100 ? 16.851 1.511 -19.965 1.00 97.81 100 SER A C 1
ATOM 770 O O . SER A 1 100 ? 17.389 1.627 -18.865 1.00 97.81 100 SER A O 1
ATOM 772 N N . ALA A 1 101 ? 15.949 2.392 -20.398 1.00 95.19 101 ALA A N 1
ATOM 773 C CA . ALA A 1 101 ? 15.449 3.453 -19.525 1.00 95.19 101 ALA A CA 1
ATOM 774 C C . ALA A 1 101 ? 14.585 2.878 -18.390 1.00 95.19 101 ALA A C 1
ATOM 776 O O . ALA A 1 101 ? 14.654 3.351 -17.262 1.00 95.19 101 ALA A O 1
ATOM 777 N N . LYS A 1 102 ? 13.785 1.846 -18.688 1.00 97.19 102 LYS A N 1
ATOM 778 C CA . LYS A 1 102 ? 12.852 1.213 -17.745 1.00 97.19 102 LYS A CA 1
ATOM 779 C C . LYS A 1 102 ? 13.554 0.168 -16.877 1.00 97.19 102 LYS A C 1
ATOM 781 O O . LYS A 1 102 ? 14.378 -0.595 -17.387 1.00 97.19 102 LYS A O 1
ATOM 786 N N . ARG A 1 103 ? 13.224 0.162 -15.581 1.00 97.31 103 ARG A N 1
ATOM 787 C CA . ARG A 1 103 ? 13.799 -0.691 -14.520 1.00 97.31 103 ARG A CA 1
ATOM 788 C C . ARG A 1 103 ? 12.810 -1.722 -13.966 1.00 97.31 103 ARG A C 1
ATOM 790 O O . ARG A 1 103 ? 13.229 -2.643 -13.272 1.00 97.31 103 ARG A O 1
ATOM 797 N N . TYR A 1 104 ? 11.519 -1.567 -14.258 1.00 98.19 104 TYR A N 1
ATOM 798 C CA . TYR A 1 104 ? 10.512 -2.598 -14.004 1.00 98.19 104 TYR A CA 1
ATOM 799 C C . TYR A 1 104 ? 10.622 -3.746 -15.016 1.00 98.19 104 TYR A C 1
ATOM 801 O O . TYR A 1 104 ? 11.385 -3.681 -15.983 1.00 98.19 104 TYR A O 1
ATOM 809 N N . PHE A 1 105 ? 9.869 -4.813 -14.773 1.00 98.62 105 PHE A N 1
ATOM 810 C CA . PHE A 1 105 ? 9.843 -5.990 -15.621 1.00 98.62 105 PHE A CA 1
ATOM 811 C C . PHE A 1 105 ? 9.365 -5.666 -17.038 1.00 98.62 105 PHE A C 1
ATOM 813 O O . PHE A 1 105 ? 8.266 -5.161 -17.249 1.00 98.62 105 PHE A O 1
ATOM 820 N N . VAL A 1 106 ? 10.206 -6.011 -18.007 1.00 98.44 106 VAL A N 1
ATOM 821 C CA . VAL A 1 106 ? 9.883 -6.074 -19.431 1.00 98.44 106 VAL A CA 1
ATOM 822 C C . VAL A 1 106 ? 10.581 -7.316 -19.968 1.00 98.44 106 VAL A C 1
ATOM 824 O O . VAL A 1 106 ? 11.746 -7.571 -19.634 1.00 98.44 106 VAL A O 1
ATOM 827 N N . ARG A 1 107 ? 9.895 -8.098 -20.803 1.00 98.12 107 ARG A N 1
ATOM 828 C CA . ARG A 1 107 ? 10.487 -9.265 -21.464 1.00 98.12 107 ARG A CA 1
ATOM 829 C C . ARG A 1 107 ? 11.342 -8.817 -22.642 1.00 98.12 107 ARG A C 1
ATOM 831 O O . ARG A 1 107 ? 10.946 -8.915 -23.794 1.00 98.12 107 ARG A O 1
ATOM 838 N N . PHE A 1 108 ? 12.523 -8.290 -22.343 1.00 98.69 108 PHE A N 1
ATOM 839 C CA . PHE A 1 108 ? 13.434 -7.763 -23.354 1.00 98.69 108 PHE A CA 1
ATOM 840 C C . PHE A 1 108 ? 13.984 -8.853 -24.288 1.00 98.69 108 PHE A C 1
ATOM 842 O O . PHE A 1 108 ? 14.359 -9.940 -23.846 1.00 98.69 108 PHE A O 1
ATOM 849 N N . ARG A 1 109 ? 14.130 -8.510 -25.567 1.00 98.75 109 ARG A N 1
ATOM 850 C CA . ARG A 1 109 ? 15.060 -9.138 -26.511 1.00 98.75 109 ARG A CA 1
ATOM 851 C C . ARG A 1 109 ? 16.263 -8.224 -26.702 1.00 98.75 109 ARG A C 1
ATOM 853 O O . ARG A 1 109 ? 16.085 -7.035 -26.966 1.00 98.75 109 ARG A O 1
ATOM 860 N N . ILE A 1 110 ? 17.459 -8.793 -26.596 1.00 98.75 110 ILE A N 1
ATOM 861 C CA . ILE A 1 110 ? 18.731 -8.133 -26.890 1.00 98.75 110 ILE A CA 1
ATOM 862 C C . ILE A 1 110 ? 19.255 -8.698 -28.201 1.00 98.75 110 ILE A C 1
ATOM 864 O O . ILE A 1 110 ? 19.495 -9.900 -28.297 1.00 98.75 110 ILE A O 1
ATOM 868 N N . GLU A 1 111 ? 19.496 -7.840 -29.180 1.00 98.50 111 GLU A N 1
ATOM 869 C CA . GLU A 1 111 ? 20.230 -8.211 -30.382 1.00 98.50 111 GLU A CA 1
ATOM 870 C C . GLU A 1 111 ? 21.462 -7.320 -30.526 1.00 98.50 111 GLU A C 1
ATOM 872 O O . GLU A 1 111 ? 21.391 -6.107 -30.325 1.00 98.50 111 GLU A O 1
ATOM 877 N N . VAL A 1 112 ? 22.603 -7.937 -30.828 1.00 98.31 112 VAL A N 1
ATOM 878 C CA . VAL A 1 112 ? 23.879 -7.241 -31.007 1.00 98.31 112 VAL A CA 1
ATOM 879 C C . VAL A 1 112 ? 24.540 -7.744 -32.277 1.00 98.31 112 VAL A C 1
ATOM 881 O O . VAL A 1 112 ? 24.718 -8.952 -32.456 1.00 98.31 112 VAL A O 1
AT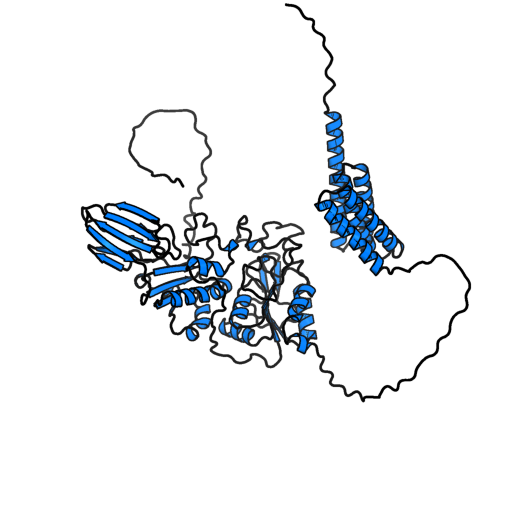OM 884 N N . TRP A 1 113 ? 24.947 -6.807 -33.122 1.00 97.50 113 TRP A N 1
ATOM 885 C CA . TRP A 1 113 ? 25.737 -7.053 -34.317 1.00 97.50 113 TRP A CA 1
ATOM 886 C C . TRP A 1 113 ? 27.084 -6.344 -34.203 1.00 97.50 113 TRP A C 1
ATOM 888 O O . TRP A 1 113 ? 27.200 -5.306 -33.549 1.00 97.50 113 TRP A O 1
ATOM 898 N N . SER A 1 114 ? 28.095 -6.900 -34.859 1.00 93.94 114 SER A N 1
ATOM 899 C CA . SER A 1 114 ? 29.343 -6.201 -35.165 1.00 93.94 114 SER A CA 1
ATOM 900 C C . SER A 1 114 ? 29.636 -6.429 -36.635 1.00 93.94 114 SER A C 1
ATOM 902 O O . SER A 1 114 ? 29.535 -7.562 -37.111 1.00 93.94 114 SER A O 1
ATOM 904 N N . THR A 1 115 ? 29.972 -5.365 -37.364 1.00 86.31 115 THR A N 1
ATOM 905 C CA . THR A 1 115 ? 29.983 -5.379 -38.838 1.00 86.31 115 THR A CA 1
ATOM 906 C C . THR A 1 115 ? 28.607 -5.812 -39.381 1.00 86.31 115 THR A C 1
ATOM 908 O O . THR A 1 115 ? 27.624 -5.157 -39.049 1.00 86.31 115 THR A O 1
ATOM 911 N N . ASP A 1 116 ? 28.510 -6.915 -40.128 1.00 86.12 116 ASP A N 1
ATOM 912 C CA . ASP A 1 116 ? 27.252 -7.465 -40.663 1.00 86.12 116 ASP A CA 1
ATOM 913 C C . ASP A 1 116 ? 26.822 -8.783 -39.978 1.00 86.12 116 ASP A C 1
ATOM 915 O O . ASP A 1 116 ? 25.800 -9.381 -40.324 1.00 86.12 116 ASP A O 1
ATOM 919 N N . GLU A 1 117 ? 27.585 -9.260 -38.989 1.00 92.75 117 GLU A N 1
ATOM 920 C CA . GLU A 1 117 ? 27.304 -10.506 -38.273 1.00 92.75 117 GLU A CA 1
ATOM 921 C C . GLU A 1 117 ? 26.500 -10.243 -36.993 1.00 92.75 117 GLU A C 1
ATOM 923 O O . GLU A 1 117 ? 26.877 -9.421 -36.153 1.00 92.75 117 GLU A O 1
ATOM 928 N N . ARG A 1 118 ? 25.400 -10.985 -36.801 1.00 96.44 118 ARG A N 1
ATOM 929 C CA . ARG A 1 118 ? 24.644 -10.967 -35.541 1.00 96.44 118 ARG A CA 1
ATOM 930 C C . ARG A 1 118 ? 25.325 -11.859 -34.508 1.00 96.44 118 ARG A C 1
ATOM 932 O O . ARG A 1 118 ? 25.159 -13.076 -34.536 1.00 96.44 118 ARG A O 1
ATOM 939 N N . LEU A 1 119 ? 26.030 -11.239 -33.570 1.00 96.69 119 LEU A N 1
ATOM 940 C CA . LEU A 1 119 ? 26.800 -11.922 -32.530 1.00 96.69 119 LEU A CA 1
ATOM 941 C C . LEU A 1 119 ? 25.946 -12.363 -31.336 1.00 96.69 119 LEU A C 1
ATOM 943 O O . LEU A 1 119 ? 26.246 -13.376 -30.710 1.00 96.69 119 LEU A O 1
ATOM 947 N N . LEU A 1 120 ? 24.882 -11.627 -31.005 1.00 97.81 120 LEU A N 1
ATOM 948 C CA . LEU A 1 120 ? 23.965 -11.983 -29.921 1.00 97.81 120 LEU A CA 1
ATOM 949 C C . LEU A 1 120 ? 22.514 -11.826 -30.372 1.00 97.81 120 LEU A C 1
ATOM 951 O O . LEU A 1 120 ? 22.146 -10.822 -30.974 1.00 97.81 120 LEU A O 1
ATOM 955 N N . CYS A 1 121 ? 21.687 -12.805 -30.018 1.00 97.94 121 CYS A N 1
ATOM 956 C CA . CYS A 1 121 ? 20.237 -12.683 -29.958 1.00 97.94 121 CYS A CA 1
ATOM 957 C C . CYS A 1 121 ? 19.787 -13.408 -28.688 1.00 97.94 121 CYS A C 1
ATOM 959 O O . CYS A 1 121 ? 19.869 -14.635 -28.615 1.00 97.94 121 CYS A O 1
ATOM 961 N N . HIS A 1 122 ? 19.406 -12.651 -27.663 1.00 98.56 122 HIS A N 1
ATOM 962 C CA . HIS A 1 122 ? 19.036 -13.187 -26.359 1.00 98.56 122 HIS A CA 1
ATOM 963 C C . HIS A 1 122 ? 17.641 -12.718 -25.965 1.00 98.56 122 HIS A C 1
ATOM 965 O O . HIS A 1 122 ? 17.409 -11.526 -25.755 1.00 98.56 122 HIS A O 1
ATOM 971 N N . ASP A 1 123 ? 16.740 -13.679 -25.803 1.00 98.62 123 ASP A N 1
ATOM 972 C CA . ASP A 1 123 ? 15.397 -13.456 -25.281 1.00 98.62 123 ASP A CA 1
ATOM 973 C C . ASP A 1 123 ? 15.394 -13.586 -23.767 1.00 98.62 123 ASP A C 1
ATOM 975 O O . ASP A 1 123 ? 15.956 -14.533 -23.206 1.00 98.62 123 ASP A O 1
ATOM 979 N N . TYR A 1 124 ? 14.717 -12.661 -23.088 1.00 98.62 124 TYR A N 1
ATOM 980 C CA . TYR A 1 124 ? 14.528 -12.780 -21.655 1.00 98.62 124 TYR A CA 1
ATOM 981 C C . TYR A 1 124 ? 13.838 -14.108 -21.308 1.00 98.62 124 TYR A C 1
ATOM 983 O O . TYR A 1 124 ? 12.682 -14.343 -21.665 1.00 98.62 124 TYR A O 1
ATOM 991 N N . CYS A 1 125 ? 14.535 -14.948 -20.542 1.00 97.81 125 CYS A N 1
ATOM 992 C CA . CYS A 1 125 ? 14.002 -16.182 -19.984 1.00 97.81 125 CYS A CA 1
ATOM 993 C C . CYS A 1 125 ? 14.609 -16.422 -18.598 1.00 97.81 125 CYS A C 1
ATOM 995 O O . CYS A 1 125 ? 15.801 -16.697 -18.481 1.00 97.81 125 CYS A O 1
ATOM 997 N N . ALA A 1 126 ? 13.793 -16.304 -17.549 1.00 98.19 126 ALA A N 1
ATOM 998 C CA . ALA A 1 126 ? 14.224 -16.511 -16.164 1.00 98.19 126 ALA A CA 1
ATOM 999 C C . ALA A 1 126 ? 14.058 -17.960 -15.669 1.00 98.19 126 ALA A C 1
ATOM 1001 O O . ALA A 1 126 ? 14.435 -18.255 -14.535 1.00 98.19 126 ALA A O 1
ATOM 1002 N N . ALA A 1 127 ? 13.537 -18.866 -16.502 1.00 98.50 127 ALA A N 1
ATOM 1003 C CA . ALA A 1 127 ? 13.328 -20.260 -16.125 1.00 98.50 127 ALA A CA 1
ATOM 1004 C C . ALA A 1 127 ? 14.650 -20.922 -15.701 1.00 98.50 127 ALA A C 1
ATOM 1006 O O . ALA A 1 127 ? 15.629 -20.905 -16.449 1.00 98.50 127 ALA A O 1
ATOM 1007 N N . GLY A 1 128 ? 14.683 -21.470 -14.482 1.00 98.31 128 GLY A N 1
ATOM 1008 C CA . GLY A 1 128 ? 15.868 -22.087 -13.877 1.00 98.31 128 GLY A CA 1
ATOM 1009 C C . GLY A 1 128 ? 17.029 -21.129 -13.574 1.00 98.31 128 GLY A C 1
ATOM 1010 O O . GLY A 1 128 ? 18.125 -21.592 -13.263 1.00 98.31 128 GLY A O 1
ATOM 1011 N N . ARG A 1 129 ? 16.829 -19.808 -13.680 1.00 98.50 129 ARG A N 1
ATOM 1012 C CA . ARG A 1 129 ? 17.861 -18.792 -13.410 1.00 98.50 129 ARG A CA 1
ATOM 1013 C C . ARG A 1 129 ? 17.641 -18.117 -12.059 1.00 98.50 129 ARG A C 1
ATOM 1015 O O . ARG A 1 129 ? 16.507 -17.996 -11.601 1.00 98.50 129 ARG A O 1
ATOM 1022 N N . ASP A 1 130 ? 18.726 -17.639 -11.454 1.00 98.56 130 ASP A N 1
ATOM 1023 C CA . ASP A 1 130 ? 18.682 -16.877 -10.204 1.00 98.56 130 ASP A CA 1
ATOM 1024 C C . ASP A 1 130 ? 18.118 -15.467 -10.443 1.00 98.56 130 ASP A C 1
ATOM 1026 O O . ASP A 1 130 ? 18.680 -14.679 -11.209 1.00 98.56 130 ASP A O 1
ATOM 1030 N N . VAL A 1 131 ? 17.024 -15.131 -9.759 1.00 98.81 131 VAL A N 1
ATOM 1031 C CA . VAL A 1 131 ? 16.386 -13.808 -9.804 1.00 98.81 131 VAL A CA 1
ATOM 1032 C C . VAL A 1 131 ? 16.310 -13.223 -8.402 1.00 98.81 131 VAL A C 1
ATOM 1034 O O . VAL A 1 131 ? 15.895 -13.896 -7.459 1.00 98.81 131 VAL A O 1
ATOM 1037 N N . LEU A 1 132 ? 16.668 -11.948 -8.277 1.00 98.75 132 LEU A N 1
ATOM 1038 C CA . LEU A 1 132 ? 16.520 -11.183 -7.048 1.00 98.75 132 LEU A CA 1
ATOM 1039 C C . LEU A 1 132 ? 15.300 -10.263 -7.136 1.00 98.75 132 LEU A C 1
ATOM 1041 O O . LEU A 1 132 ? 15.187 -9.442 -8.044 1.00 98.75 132 LEU A O 1
ATOM 1045 N N . ILE A 1 133 ? 14.419 -10.336 -6.145 1.00 98.56 133 ILE A N 1
ATOM 1046 C CA . ILE A 1 133 ? 13.441 -9.280 -5.880 1.00 98.56 133 ILE A CA 1
ATOM 1047 C C . ILE A 1 133 ? 13.803 -8.646 -4.543 1.00 98.56 133 ILE A C 1
ATOM 1049 O O . ILE A 1 133 ? 13.875 -9.315 -3.512 1.00 98.56 133 ILE A O 1
ATOM 1053 N N . GLN A 1 134 ? 14.058 -7.342 -4.560 1.00 96.56 134 GLN A N 1
ATOM 1054 C CA . GLN A 1 134 ? 14.502 -6.606 -3.384 1.00 96.56 134 GLN A CA 1
ATOM 1055 C C . GLN A 1 134 ? 13.490 -5.548 -2.969 1.00 96.56 134 GLN A C 1
ATOM 1057 O O . GLN A 1 134 ? 12.947 -4.811 -3.796 1.00 96.56 134 GLN A O 1
ATOM 1062 N N . PHE A 1 135 ? 13.279 -5.459 -1.661 1.00 95.81 135 PHE A N 1
ATOM 1063 C CA . PHE A 1 135 ? 12.355 -4.519 -1.051 1.00 95.81 135 PHE A CA 1
ATOM 1064 C C . PHE A 1 135 ? 13.076 -3.562 -0.093 1.00 95.81 135 PHE A C 1
ATOM 1066 O O . PHE A 1 135 ? 14.086 -3.948 0.497 1.00 95.81 135 PHE A O 1
ATOM 1073 N N . PRO A 1 136 ? 12.580 -2.331 0.124 1.00 92.75 136 PRO A N 1
ATOM 1074 C CA . PRO A 1 136 ? 13.168 -1.405 1.084 1.00 92.75 136 PRO A CA 1
ATOM 1075 C C . PRO A 1 136 ? 13.057 -1.933 2.519 1.00 92.75 136 PRO A C 1
ATOM 1077 O O . PRO A 1 136 ? 12.098 -2.611 2.885 1.00 92.75 136 PRO A O 1
ATOM 1080 N N . ILE A 1 137 ? 14.012 -1.556 3.369 1.00 86.94 137 ILE A N 1
ATOM 1081 C CA . ILE A 1 137 ? 13.934 -1.817 4.812 1.00 86.94 137 ILE A CA 1
ATOM 1082 C C . ILE A 1 137 ? 13.047 -0.744 5.454 1.00 86.94 137 ILE A C 1
ATOM 1084 O O . ILE A 1 137 ? 13.303 0.451 5.300 1.00 86.94 137 ILE A O 1
ATOM 1088 N N . GLY A 1 138 ? 12.010 -1.154 6.190 1.00 79.88 138 GLY A N 1
ATOM 1089 C CA . GLY A 1 138 ? 11.141 -0.215 6.899 1.00 79.88 138 GLY A CA 1
ATOM 1090 C C . GLY A 1 138 ? 9.731 -0.736 7.164 1.00 79.88 138 GLY A C 1
ATOM 1091 O O . GLY A 1 138 ? 9.535 -1.659 7.951 1.00 79.88 138 GLY A O 1
ATOM 1092 N N . THR A 1 139 ? 8.737 -0.078 6.566 1.00 79.75 139 THR A N 1
ATOM 1093 C CA . THR A 1 139 ? 7.302 -0.273 6.812 1.00 79.75 139 THR A CA 1
ATOM 1094 C C . THR A 1 139 ? 6.837 -1.688 6.463 1.00 79.75 139 THR A C 1
ATOM 1096 O O . THR A 1 139 ? 6.711 -2.055 5.301 1.00 79.75 139 THR A O 1
ATOM 1099 N N . ILE A 1 140 ? 6.514 -2.478 7.492 1.00 87.94 140 ILE A N 1
ATOM 1100 C CA . ILE A 1 140 ? 6.148 -3.900 7.354 1.00 87.94 140 ILE A CA 1
ATOM 1101 C C . ILE A 1 140 ? 4.901 -4.147 6.490 1.00 87.94 140 ILE A C 1
ATOM 1103 O O . ILE A 1 140 ? 4.791 -5.201 5.878 1.00 87.94 140 ILE A O 1
ATOM 1107 N N . GLY A 1 141 ? 3.963 -3.193 6.442 1.00 85.31 141 GLY A N 1
ATOM 1108 C CA . GLY A 1 141 ? 2.699 -3.354 5.715 1.00 85.31 141 GLY A CA 1
ATOM 1109 C C . GLY A 1 141 ? 2.894 -3.460 4.210 1.00 85.31 141 GLY A C 1
ATOM 1110 O O . GLY A 1 141 ? 2.360 -4.371 3.588 1.00 85.31 141 GLY A O 1
ATOM 1111 N N . ASP A 1 142 ? 3.718 -2.571 3.656 1.00 88.62 142 ASP A N 1
ATOM 1112 C CA . ASP A 1 142 ? 4.050 -2.550 2.232 1.00 88.62 142 ASP A CA 1
ATOM 1113 C C . ASP A 1 142 ? 4.670 -3.897 1.829 1.00 88.62 142 ASP A C 1
ATOM 1115 O O . ASP A 1 142 ? 4.237 -4.540 0.879 1.00 88.62 142 ASP A O 1
ATOM 1119 N N . LEU A 1 143 ? 5.612 -4.377 2.646 1.00 92.25 143 LEU A N 1
ATOM 1120 C CA . LEU A 1 143 ? 6.335 -5.629 2.436 1.00 92.25 143 LEU A CA 1
ATOM 1121 C C . LEU A 1 143 ? 5.407 -6.847 2.455 1.00 92.25 143 LEU A C 1
ATOM 1123 O O . LEU A 1 143 ? 5.442 -7.645 1.523 1.00 92.25 143 LEU A O 1
ATOM 1127 N N . ILE A 1 144 ? 4.538 -6.966 3.465 1.00 96.19 144 ILE A N 1
ATOM 1128 C CA . ILE A 1 144 ? 3.538 -8.045 3.532 1.00 96.19 144 ILE A CA 1
ATOM 1129 C C . ILE A 1 144 ? 2.618 -8.000 2.302 1.00 96.19 144 ILE A C 1
ATOM 1131 O O . ILE A 1 144 ? 2.330 -9.040 1.716 1.00 96.19 144 ILE A O 1
ATOM 1135 N N . GLY A 1 145 ? 2.200 -6.806 1.870 1.00 95.44 145 GLY A N 1
ATOM 1136 C CA . GLY A 1 145 ? 1.372 -6.633 0.676 1.00 95.44 145 GLY A CA 1
ATOM 1137 C C . GLY A 1 145 ? 2.071 -6.996 -0.640 1.00 95.44 145 GLY A C 1
ATOM 1138 O O . GLY A 1 145 ? 1.390 -7.328 -1.608 1.00 95.44 145 GLY A O 1
ATOM 1139 N N . TRP A 1 146 ? 3.406 -6.949 -0.700 1.00 97.56 146 TRP A N 1
ATOM 1140 C CA . TRP A 1 146 ? 4.168 -7.190 -1.930 1.00 97.56 146 TRP A CA 1
ATOM 1141 C C . TRP A 1 146 ? 4.663 -8.629 -2.113 1.00 97.56 146 TRP A C 1
ATOM 1143 O O . TRP A 1 146 ? 4.857 -9.051 -3.255 1.00 97.56 146 TRP A O 1
ATOM 1153 N N . VAL A 1 147 ? 4.845 -9.397 -1.029 1.00 97.56 147 VAL A N 1
ATOM 1154 C CA . VAL A 1 147 ? 5.408 -10.765 -1.083 1.00 97.56 147 VAL A CA 1
ATOM 1155 C C . VAL A 1 147 ? 4.640 -11.668 -2.051 1.00 97.56 147 VAL A C 1
ATOM 1157 O O . VAL A 1 147 ? 5.261 -12.354 -2.859 1.00 97.56 147 VAL A O 1
ATOM 1160 N N . SER A 1 148 ? 3.307 -11.627 -2.045 1.00 97.12 148 SER A N 1
ATOM 1161 C CA . SER A 1 148 ? 2.489 -12.477 -2.919 1.00 97.12 148 SER A CA 1
ATOM 1162 C C . SER A 1 148 ? 2.728 -12.220 -4.409 1.00 97.12 148 SER A C 1
ATOM 1164 O O . SER A 1 148 ? 2.708 -13.160 -5.197 1.00 97.12 148 SER A O 1
ATOM 1166 N N . TYR A 1 149 ? 3.017 -10.981 -4.817 1.00 98.62 149 TYR A N 1
ATOM 1167 C CA . TYR A 1 149 ? 3.333 -10.678 -6.219 1.00 98.62 149 TYR A CA 1
ATOM 1168 C C . TYR A 1 149 ? 4.703 -11.225 -6.624 1.00 98.62 149 TYR A C 1
ATOM 1170 O O . TYR A 1 149 ? 4.869 -11.706 -7.742 1.00 98.62 149 TYR A O 1
ATOM 1178 N N . ALA A 1 150 ? 5.669 -11.225 -5.704 1.00 98.56 150 ALA A N 1
ATOM 1179 C CA . ALA A 1 150 ? 6.963 -11.850 -5.947 1.00 98.56 150 ALA A CA 1
ATOM 1180 C C . ALA A 1 150 ? 6.844 -13.381 -6.078 1.00 98.56 150 ALA A C 1
ATOM 1182 O O . ALA A 1 150 ? 7.482 -13.979 -6.942 1.00 98.56 150 ALA A O 1
ATOM 1183 N N . VAL A 1 151 ? 5.965 -14.010 -5.291 1.00 98.31 151 VAL A N 1
ATOM 1184 C CA . VAL A 1 151 ? 5.631 -15.438 -5.437 1.00 98.31 151 VAL A CA 1
ATOM 1185 C C . VAL A 1 151 ? 5.004 -15.713 -6.808 1.00 98.31 151 VAL A C 1
ATOM 1187 O O . VAL A 1 151 ? 5.477 -16.598 -7.516 1.00 98.31 151 VAL A O 1
ATOM 1190 N N . LYS A 1 152 ? 4.029 -14.902 -7.243 1.00 98.62 152 LYS A N 1
ATOM 1191 C CA . LYS A 1 152 ? 3.444 -15.015 -8.592 1.00 98.62 152 LYS A CA 1
ATOM 1192 C C . LYS A 1 152 ? 4.485 -14.871 -9.701 1.00 98.62 152 LYS A C 1
ATOM 1194 O O . LYS A 1 152 ? 4.395 -15.559 -10.715 1.00 98.62 152 LYS A O 1
ATOM 1199 N N . PHE A 1 153 ? 5.478 -13.998 -9.517 1.00 98.75 153 PHE A N 1
ATOM 1200 C CA . PHE A 1 153 ? 6.580 -13.844 -10.467 1.00 98.75 153 PHE A CA 1
ATOM 1201 C C . PHE A 1 153 ? 7.397 -15.133 -10.574 1.00 98.75 153 PHE A C 1
ATOM 1203 O O . PHE A 1 153 ? 7.631 -15.625 -11.678 1.00 98.75 153 PHE A O 1
ATOM 1210 N N . LYS A 1 154 ? 7.767 -15.731 -9.433 1.00 98.56 154 LYS A N 1
ATOM 1211 C CA . LYS A 1 154 ? 8.429 -17.041 -9.412 1.00 98.56 154 LYS A CA 1
ATOM 1212 C C . LYS A 1 154 ? 7.608 -18.100 -10.140 1.00 98.56 154 LYS A C 1
ATOM 1214 O O . LYS A 1 154 ? 8.164 -18.832 -10.952 1.00 98.56 154 LYS A O 1
ATOM 1219 N N . GLU A 1 155 ? 6.316 -18.196 -9.846 1.00 97.62 155 GLU A N 1
ATOM 1220 C CA . GLU A 1 155 ? 5.425 -19.201 -10.436 1.00 97.62 155 GLU A CA 1
ATOM 1221 C C . GLU A 1 155 ? 5.276 -19.015 -11.952 1.00 97.62 155 GLU A C 1
ATOM 1223 O O . GLU A 1 155 ? 5.367 -19.983 -12.703 1.00 97.62 155 GLU A O 1
ATOM 1228 N N . SER A 1 156 ? 5.137 -17.769 -12.413 1.00 97.50 156 SER A N 1
ATOM 1229 C CA . SER A 1 156 ? 4.952 -17.444 -13.835 1.00 97.50 156 SER A CA 1
ATOM 1230 C C . SER A 1 156 ? 6.223 -17.642 -14.665 1.00 97.50 156 SER A C 1
ATOM 1232 O O . SER A 1 156 ? 6.146 -17.939 -15.856 1.00 97.50 156 SER A O 1
ATOM 1234 N N . HIS A 1 157 ? 7.400 -17.480 -14.053 1.00 98.25 157 HIS A N 1
ATOM 1235 C CA . HIS A 1 157 ? 8.686 -17.536 -14.753 1.00 98.25 157 HIS A CA 1
ATOM 1236 C C . HIS A 1 157 ? 9.536 -18.768 -14.434 1.00 98.25 157 HIS A C 1
ATOM 1238 O O . HIS A 1 157 ? 10.577 -18.951 -15.063 1.00 98.25 157 HIS A O 1
ATOM 1244 N N . ASN A 1 158 ? 9.113 -19.606 -13.485 1.00 98.25 158 ASN A N 1
ATOM 1245 C CA . ASN A 1 158 ? 9.829 -20.797 -13.025 1.00 98.25 158 ASN A CA 1
ATOM 1246 C C . ASN A 1 158 ? 11.309 -20.525 -12.677 1.00 98.25 158 ASN A C 1
ATOM 1248 O O . ASN A 1 158 ? 12.206 -21.276 -13.067 1.00 98.25 158 ASN A O 1
ATOM 1252 N N . CYS A 1 159 ? 11.580 -19.407 -11.999 1.00 98.69 159 CYS A N 1
ATOM 1253 C CA . CYS A 1 159 ? 12.931 -18.982 -11.629 1.00 98.69 159 CYS A CA 1
ATOM 1254 C C . CYS A 1 159 ? 13.339 -19.451 -10.222 1.00 98.69 159 CYS A C 1
ATOM 1256 O O . CYS A 1 159 ? 12.500 -19.807 -9.389 1.00 98.69 159 CYS A O 1
ATOM 1258 N N . HIS A 1 160 ? 14.641 -19.412 -9.935 1.00 98.62 160 HIS A N 1
ATOM 1259 C CA . HIS A 1 160 ? 15.161 -19.542 -8.575 1.00 98.62 160 HIS A CA 1
ATOM 1260 C C . HIS A 1 160 ? 15.103 -18.165 -7.909 1.00 98.62 160 HIS A C 1
ATOM 1262 O O . HIS A 1 160 ? 15.930 -17.293 -8.178 1.00 98.62 160 HIS A O 1
ATOM 1268 N N . LEU A 1 161 ? 14.081 -17.943 -7.083 1.00 98.81 161 LEU A N 1
ATOM 1269 C CA . LEU A 1 161 ? 13.811 -16.627 -6.515 1.00 98.81 161 LEU A CA 1
ATOM 1270 C C . LEU A 1 161 ? 14.515 -16.423 -5.168 1.00 98.81 161 LEU A C 1
ATOM 1272 O O . LEU A 1 161 ? 14.346 -17.215 -4.236 1.00 98.81 161 LEU A O 1
ATOM 1276 N N . THR A 1 162 ? 15.204 -15.290 -5.048 1.00 98.75 162 THR A N 1
ATOM 1277 C CA . THR A 1 162 ? 15.667 -14.727 -3.779 1.00 98.75 162 THR A CA 1
ATOM 1278 C C . THR A 1 162 ? 14.915 -13.437 -3.462 1.00 98.75 162 THR A C 1
ATOM 1280 O O . THR A 1 162 ? 14.806 -12.548 -4.307 1.00 98.75 162 THR A O 1
ATOM 1283 N N . LEU A 1 163 ? 14.432 -13.309 -2.226 1.00 98.38 163 LEU A N 1
ATOM 1284 C CA . LEU A 1 163 ? 13.814 -12.106 -1.679 1.00 98.38 163 LEU A CA 1
ATOM 1285 C C . LEU A 1 163 ? 14.741 -11.423 -0.673 1.00 98.38 163 LEU A C 1
ATOM 1287 O O . LEU A 1 163 ? 15.077 -12.005 0.361 1.00 98.38 163 LEU A O 1
ATOM 1291 N N . ALA A 1 164 ? 15.104 -10.169 -0.945 1.00 97.25 164 ALA A N 1
ATOM 1292 C CA . ALA A 1 164 ? 15.885 -9.344 -0.025 1.00 97.25 164 ALA A CA 1
ATOM 1293 C C . ALA A 1 164 ? 14.982 -8.382 0.762 1.00 97.25 164 ALA A C 1
ATOM 1295 O O . ALA A 1 164 ? 14.319 -7.520 0.178 1.00 97.25 164 ALA A O 1
ATOM 1296 N N . MET A 1 165 ? 14.955 -8.519 2.091 1.00 95.56 165 MET A N 1
ATOM 1297 C CA . MET A 1 165 ? 14.058 -7.759 2.975 1.00 95.56 165 MET A CA 1
ATOM 1298 C C . MET A 1 165 ? 14.646 -7.523 4.374 1.00 95.56 165 MET A C 1
ATOM 1300 O O . MET A 1 165 ? 15.738 -7.979 4.706 1.00 95.56 165 MET A O 1
ATOM 1304 N N . GLY A 1 166 ? 13.914 -6.796 5.224 1.00 93.00 166 GLY A N 1
ATOM 1305 C CA . GLY A 1 166 ? 14.310 -6.579 6.616 1.00 93.00 166 GLY A CA 1
ATOM 1306 C C . GLY A 1 166 ? 14.347 -7.881 7.429 1.00 93.00 166 GLY A C 1
ATOM 1307 O O . GLY A 1 166 ? 13.410 -8.678 7.382 1.00 93.00 166 GLY A O 1
ATOM 1308 N N . LYS A 1 167 ? 15.400 -8.060 8.238 1.00 94.00 167 LYS A N 1
ATOM 1309 C CA . LYS A 1 167 ? 15.656 -9.276 9.036 1.00 94.00 167 LYS A CA 1
ATOM 1310 C C . LYS A 1 167 ? 14.464 -9.736 9.887 1.00 94.00 167 LYS A C 1
ATOM 1312 O O . LYS A 1 167 ? 14.253 -10.934 10.035 1.00 94.00 167 LYS A O 1
ATOM 1317 N N . SER A 1 168 ? 13.684 -8.806 10.439 1.00 92.31 168 SER A N 1
ATOM 1318 C CA . SER A 1 168 ? 12.539 -9.115 11.308 1.00 92.31 168 SER A CA 1
ATOM 1319 C C . SER A 1 168 ? 11.351 -9.758 10.583 1.00 92.31 168 SER A C 1
ATOM 1321 O O . SER A 1 168 ? 10.522 -10.384 11.239 1.00 92.31 168 SER A O 1
ATOM 1323 N N . LEU A 1 169 ? 11.259 -9.620 9.255 1.00 94.12 169 LEU A N 1
ATOM 1324 C CA . LEU A 1 169 ? 10.172 -10.179 8.444 1.00 94.12 169 LEU A CA 1
ATOM 1325 C C . LEU A 1 169 ? 10.465 -11.590 7.946 1.00 94.12 169 LEU A C 1
ATOM 1327 O O . LEU A 1 169 ? 9.536 -12.372 7.780 1.00 94.12 169 LEU A O 1
ATOM 1331 N N . ILE A 1 170 ? 11.739 -11.925 7.736 1.00 96.06 170 ILE A N 1
ATOM 1332 C CA . ILE A 1 170 ? 12.156 -13.218 7.180 1.00 96.06 170 ILE A CA 1
ATOM 1333 C C . ILE A 1 170 ? 11.522 -14.412 7.925 1.00 96.06 170 ILE A C 1
ATOM 1335 O O . ILE A 1 170 ? 10.991 -15.298 7.250 1.00 96.06 170 ILE A O 1
ATOM 1339 N N . PRO A 1 171 ? 11.486 -14.446 9.276 1.00 96.06 171 PRO A N 1
ATOM 1340 C CA . PRO A 1 171 ? 10.889 -15.566 9.999 1.00 96.06 171 PRO A CA 1
ATOM 1341 C C . PRO A 1 171 ? 9.385 -15.755 9.768 1.00 96.06 171 PRO A C 1
ATOM 1343 O O . PRO A 1 171 ? 8.884 -16.816 10.106 1.00 96.06 171 PRO A O 1
ATOM 1346 N N . LEU A 1 172 ? 8.645 -14.768 9.246 1.00 95.88 172 LEU A N 1
ATOM 1347 C CA . LEU A 1 172 ? 7.218 -14.948 8.932 1.00 95.88 172 LEU A CA 1
ATOM 1348 C C . LEU A 1 172 ? 7.002 -15.838 7.703 1.00 95.88 172 LEU A C 1
ATOM 1350 O O . LEU A 1 172 ? 5.982 -16.517 7.608 1.00 95.88 172 LEU A O 1
ATOM 1354 N N . PHE A 1 173 ? 7.934 -15.793 6.749 1.00 97.38 173 PHE A N 1
ATOM 1355 C CA . PHE A 1 173 ? 7.728 -16.323 5.402 1.00 97.38 173 PHE A CA 1
ATOM 1356 C C . PHE A 1 173 ? 8.591 -17.540 5.093 1.00 97.38 173 PHE A C 1
ATOM 1358 O O . PHE A 1 173 ? 8.139 -18.419 4.367 1.00 97.38 173 PHE A O 1
ATOM 1365 N N . ARG A 1 174 ? 9.814 -17.608 5.632 1.00 96.62 174 ARG A N 1
ATOM 1366 C CA . ARG A 1 174 ? 10.807 -18.629 5.261 1.00 96.62 174 ARG A CA 1
ATOM 1367 C C . ARG A 1 174 ? 10.240 -20.050 5.281 1.00 96.62 174 ARG A C 1
ATOM 1369 O O . ARG A 1 174 ? 10.367 -20.767 4.297 1.00 96.62 174 ARG A O 1
ATOM 1376 N N . ASP A 1 175 ? 9.558 -20.422 6.359 1.00 96.00 175 ASP A N 1
ATOM 1377 C CA . ASP A 1 175 ? 9.047 -21.787 6.521 1.00 96.00 175 ASP A CA 1
ATOM 1378 C C . ASP A 1 175 ? 7.757 -22.034 5.708 1.00 96.00 175 ASP A C 1
ATOM 1380 O O . ASP A 1 175 ? 7.394 -23.176 5.440 1.00 96.00 175 ASP A O 1
ATOM 1384 N N . ALA A 1 176 ? 7.081 -20.971 5.256 1.00 97.19 176 ALA A N 1
ATOM 1385 C CA . ALA A 1 176 ? 5.902 -21.044 4.387 1.00 97.19 176 ALA A CA 1
ATOM 1386 C C . ALA A 1 176 ? 6.246 -21.115 2.881 1.00 97.19 176 ALA A C 1
ATOM 1388 O O . ALA A 1 176 ? 5.364 -21.374 2.047 1.00 97.19 176 ALA A O 1
ATOM 1389 N N . TYR A 1 177 ? 7.510 -20.864 2.530 1.00 98.00 177 TYR A N 1
ATOM 1390 C CA . TYR A 1 177 ? 8.028 -20.794 1.163 1.00 98.00 177 TYR A CA 1
ATOM 1391 C C . TYR A 1 177 ? 9.419 -21.455 1.074 1.00 98.00 177 TYR A C 1
ATOM 1393 O O . TYR A 1 177 ? 10.420 -20.760 0.895 1.00 98.00 177 TYR A O 1
ATOM 1401 N N . PRO A 1 178 ? 9.507 -22.794 1.202 1.00 96.38 178 PRO A N 1
ATOM 1402 C CA . PRO A 1 178 ? 10.786 -23.516 1.259 1.00 96.38 178 PRO A CA 1
ATOM 1403 C C . PRO A 1 178 ? 11.597 -23.450 -0.047 1.00 96.38 178 PRO A C 1
ATOM 1405 O O . PRO A 1 178 ? 12.788 -23.743 -0.068 1.00 96.38 178 PRO A O 1
ATOM 1408 N N . ASP A 1 179 ? 10.945 -23.079 -1.142 1.00 97.00 179 ASP A N 1
ATOM 1409 C CA . ASP A 1 179 ? 11.476 -22.941 -2.493 1.00 97.00 179 ASP A CA 1
ATOM 1410 C C . ASP A 1 179 ? 11.908 -21.502 -2.839 1.00 97.00 179 ASP A C 1
ATOM 1412 O O . ASP A 1 179 ? 12.301 -21.235 -3.977 1.00 97.00 179 ASP A O 1
ATOM 1416 N N . ILE A 1 180 ? 11.833 -20.572 -1.880 1.00 98.50 180 ILE A N 1
ATOM 1417 C CA . ILE A 1 180 ? 12.272 -19.178 -2.014 1.00 98.50 180 ILE A CA 1
ATOM 1418 C C . ILE A 1 180 ? 13.379 -18.902 -0.996 1.00 98.50 180 ILE A C 1
ATOM 1420 O O . ILE A 1 180 ? 13.248 -19.181 0.194 1.00 98.50 180 ILE A O 1
ATOM 1424 N N . SER A 1 181 ? 14.475 -18.297 -1.453 1.00 98.44 181 SER A N 1
ATOM 1425 C CA . SER A 1 181 ? 15.547 -17.850 -0.559 1.00 98.44 181 SER A CA 1
ATOM 1426 C C . SER A 1 181 ? 15.203 -16.489 0.046 1.00 98.44 181 SER A C 1
ATOM 1428 O O . SER A 1 181 ? 14.828 -15.571 -0.675 1.00 98.44 181 SER A O 1
ATOM 1430 N N . PHE A 1 182 ? 15.366 -16.322 1.359 1.00 98.12 182 PHE A N 1
ATOM 1431 C CA . PHE A 1 182 ? 15.138 -15.047 2.051 1.00 98.12 182 PHE A CA 1
ATOM 1432 C C . PHE A 1 182 ? 16.426 -14.563 2.704 1.00 98.12 182 PHE A C 1
ATOM 1434 O O . PHE A 1 182 ? 16.971 -15.261 3.565 1.00 98.12 182 PHE A O 1
ATOM 1441 N N . VAL A 1 183 ? 16.863 -13.364 2.327 1.00 97.50 183 VAL A N 1
ATOM 1442 C CA . VAL A 1 183 ? 18.143 -12.774 2.742 1.00 97.50 183 VAL A CA 1
ATOM 1443 C C . VAL A 1 183 ? 17.960 -11.334 3.224 1.00 97.50 183 VAL A C 1
ATOM 1445 O O . VAL A 1 183 ? 16.986 -10.660 2.867 1.00 97.50 183 VAL A O 1
ATOM 1448 N N . THR A 1 184 ? 18.888 -10.841 4.041 1.00 96.44 184 THR A N 1
ATOM 1449 C CA . THR A 1 184 ? 19.002 -9.401 4.312 1.00 96.44 184 THR A CA 1
ATOM 1450 C C . THR A 1 184 ? 19.718 -8.689 3.165 1.00 96.44 184 THR A C 1
ATOM 1452 O O . THR A 1 184 ? 20.278 -9.322 2.273 1.00 96.44 184 THR A O 1
ATOM 1455 N N . HIS A 1 185 ? 19.706 -7.352 3.157 1.00 94.81 185 HIS A N 1
ATOM 1456 C CA . HIS A 1 185 ? 20.405 -6.571 2.125 1.00 94.81 185 HIS A CA 1
ATOM 1457 C C . HIS A 1 185 ? 21.919 -6.809 2.135 1.00 94.81 185 HIS A C 1
ATOM 1459 O O . HIS A 1 185 ? 22.539 -6.786 1.079 1.00 94.81 185 HIS A O 1
ATOM 1465 N N . GLU A 1 186 ? 22.503 -7.057 3.306 1.00 93.94 186 GLU A N 1
ATOM 1466 C CA . GLU A 1 186 ? 23.935 -7.324 3.487 1.00 93.94 186 GLU A CA 1
ATOM 1467 C C . GLU A 1 186 ? 24.355 -8.709 2.974 1.00 93.94 186 GLU A C 1
ATOM 1469 O O . GLU A 1 186 ? 25.522 -8.928 2.669 1.00 93.94 186 GLU A O 1
ATOM 1474 N N . GLU A 1 187 ? 23.405 -9.637 2.874 1.00 95.75 187 GLU A N 1
ATOM 1475 C CA . GLU A 1 187 ? 23.608 -11.005 2.387 1.00 95.75 187 GLU A CA 1
ATOM 1476 C C . GLU A 1 187 ? 23.403 -11.117 0.861 1.00 95.75 187 GLU A C 1
ATOM 1478 O O . GLU A 1 187 ? 23.578 -12.191 0.280 1.00 95.75 187 GLU A O 1
ATOM 1483 N N . VAL A 1 188 ? 23.023 -10.023 0.186 1.00 95.56 188 VAL A N 1
ATOM 1484 C CA . VAL A 1 188 ? 22.826 -10.002 -1.269 1.00 95.56 188 VAL A CA 1
ATOM 1485 C C . VAL A 1 188 ? 24.167 -10.104 -1.994 1.00 95.56 188 VAL A C 1
ATOM 1487 O O . VAL A 1 188 ? 25.018 -9.225 -1.888 1.00 95.56 188 VAL A O 1
ATOM 1490 N N . TRP A 1 189 ? 24.307 -11.144 -2.817 1.00 93.88 189 TRP A N 1
ATOM 1491 C CA . TRP A 1 189 ? 25.441 -11.327 -3.720 1.00 93.88 189 TRP A CA 1
ATOM 1492 C C . TRP A 1 189 ? 25.071 -10.938 -5.161 1.00 93.88 189 TRP A C 1
ATOM 1494 O O . TRP A 1 189 ? 24.557 -11.759 -5.920 1.00 93.88 189 TRP A O 1
ATOM 1504 N N . SER A 1 190 ? 25.285 -9.671 -5.533 1.00 92.12 190 SER A N 1
ATOM 1505 C CA . SER A 1 190 ? 24.782 -9.096 -6.793 1.00 92.12 190 SER A CA 1
ATOM 1506 C C . SER A 1 190 ? 25.298 -9.784 -8.065 1.00 92.12 190 SER A C 1
ATOM 1508 O O . SER A 1 190 ? 24.583 -9.808 -9.064 1.00 92.12 190 SER A O 1
ATOM 1510 N N . GLU A 1 191 ? 26.498 -10.370 -8.051 1.00 94.69 191 GLU A N 1
ATOM 1511 C CA . GLU A 1 191 ? 27.085 -11.068 -9.207 1.00 94.69 191 GLU A CA 1
ATOM 1512 C C . GLU A 1 191 ? 26.356 -12.371 -9.569 1.00 94.69 191 GLU A C 1
ATOM 1514 O O . GLU A 1 191 ? 26.506 -12.867 -10.685 1.00 94.69 191 GLU A O 1
ATOM 1519 N N . ARG A 1 192 ? 25.569 -12.934 -8.644 1.00 95.75 192 ARG A N 1
ATOM 1520 C CA . ARG A 1 192 ? 24.860 -14.205 -8.841 1.00 95.75 192 ARG A CA 1
ATOM 1521 C C . ARG A 1 192 ? 23.673 -14.082 -9.797 1.00 95.75 192 ARG A C 1
ATOM 1523 O O . ARG A 1 192 ? 23.325 -15.043 -10.480 1.00 95.75 192 ARG A O 1
ATOM 1530 N N . TYR A 1 193 ? 23.009 -12.932 -9.810 1.00 98.25 193 TYR A N 1
ATOM 1531 C CA . TYR A 1 193 ? 21.660 -12.835 -10.357 1.00 98.25 193 TYR A CA 1
ATOM 1532 C C . TYR A 1 193 ? 21.648 -12.572 -11.862 1.00 98.25 193 TYR A C 1
ATOM 1534 O O . TYR A 1 193 ? 22.383 -11.735 -12.391 1.00 98.25 193 TYR A O 1
ATOM 1542 N N . TYR A 1 194 ? 20.759 -13.277 -12.556 1.00 98.62 194 TYR A N 1
ATOM 1543 C CA . TYR A 1 194 ? 20.431 -13.029 -13.957 1.00 98.62 194 TYR A CA 1
ATOM 1544 C C . TYR A 1 194 ? 19.569 -11.769 -14.119 1.00 98.62 194 TYR A C 1
ATOM 1546 O O . TYR A 1 194 ? 19.757 -11.004 -15.067 1.00 98.62 194 TYR A O 1
ATOM 1554 N N . ALA A 1 195 ? 18.632 -11.559 -13.190 1.00 98.69 195 ALA A N 1
ATOM 1555 C CA . ALA A 1 195 ? 17.748 -10.402 -13.165 1.00 98.69 195 ALA A CA 1
ATOM 1556 C C . ALA A 1 195 ? 17.517 -9.906 -11.736 1.00 98.69 195 ALA A C 1
ATOM 1558 O O . ALA A 1 195 ? 17.455 -10.706 -10.799 1.00 98.69 195 ALA A O 1
ATOM 1559 N N . THR A 1 196 ? 17.330 -8.593 -11.586 1.00 98.62 196 THR A N 1
ATOM 1560 C CA . THR A 1 196 ? 17.020 -7.958 -10.300 1.00 98.62 196 THR A CA 1
ATOM 1561 C C . THR A 1 196 ? 15.907 -6.934 -10.467 1.00 98.62 196 THR A C 1
ATOM 1563 O O . THR A 1 196 ? 16.055 -6.001 -11.258 1.00 98.62 196 THR A O 1
ATOM 1566 N N . TYR A 1 197 ? 14.848 -7.055 -9.662 1.00 98.38 197 TYR A N 1
ATOM 1567 C CA . TYR A 1 197 ? 13.735 -6.105 -9.623 1.00 98.38 197 TYR A CA 1
ATOM 1568 C C . TYR A 1 197 ? 13.613 -5.441 -8.255 1.00 98.38 197 TYR A C 1
ATOM 1570 O O . TYR A 1 197 ? 13.622 -6.091 -7.208 1.00 98.38 197 TYR A O 1
ATOM 1578 N N . SER A 1 198 ? 13.488 -4.117 -8.279 1.00 96.56 198 SER A N 1
ATOM 1579 C CA . SER A 1 198 ? 13.382 -3.279 -7.088 1.00 96.56 198 SER A CA 1
ATOM 1580 C C . SER A 1 198 ? 11.943 -2.838 -6.880 1.00 96.56 198 SER A C 1
ATOM 1582 O O . SER A 1 198 ? 11.414 -2.072 -7.682 1.00 96.56 198 SER A O 1
ATOM 1584 N N . ILE A 1 199 ? 11.322 -3.277 -5.789 1.00 96.38 199 ILE A N 1
ATOM 1585 C CA . ILE A 1 199 ? 9.944 -2.906 -5.461 1.00 96.38 199 ILE A CA 1
ATOM 1586 C C . ILE A 1 199 ? 9.977 -1.873 -4.347 1.00 96.38 199 ILE A C 1
ATOM 1588 O O . ILE A 1 199 ? 10.454 -2.151 -3.251 1.00 96.38 199 ILE A O 1
ATOM 1592 N N . ALA A 1 200 ? 9.469 -0.677 -4.626 1.00 94.12 200 ALA A N 1
ATOM 1593 C CA . ALA A 1 200 ? 9.336 0.400 -3.657 1.00 94.12 200 ALA A CA 1
ATOM 1594 C C . ALA A 1 200 ? 8.206 1.353 -4.068 1.00 94.12 200 ALA A C 1
ATOM 1596 O O . ALA A 1 200 ? 7.610 1.226 -5.137 1.00 94.12 200 ALA A O 1
ATOM 1597 N N . LEU A 1 201 ? 7.937 2.341 -3.217 1.00 93.44 201 LEU A N 1
ATOM 1598 C CA . LEU A 1 201 ? 7.091 3.475 -3.571 1.00 93.44 201 LEU A CA 1
ATOM 1599 C C . LEU A 1 201 ? 7.950 4.540 -4.249 1.00 93.44 201 LEU A C 1
ATOM 1601 O O . LEU A 1 201 ? 8.686 5.270 -3.578 1.00 93.44 201 LEU A O 1
ATOM 1605 N N . PHE A 1 202 ? 7.868 4.609 -5.576 1.00 93.69 202 PHE A N 1
ATOM 1606 C CA . PHE A 1 202 ? 8.611 5.583 -6.366 1.00 93.69 202 PHE A CA 1
ATOM 1607 C C . PHE A 1 202 ? 7.796 6.858 -6.523 1.00 93.69 202 PHE A C 1
ATOM 1609 O O . PHE A 1 202 ? 6.849 6.990 -7.290 1.00 93.69 202 PHE A O 1
ATOM 1616 N N . PHE A 1 203 ? 8.165 7.803 -5.693 1.00 92.25 203 PHE A N 1
ATOM 1617 C CA . PHE A 1 203 ? 7.618 9.133 -5.604 1.00 92.25 203 PHE A CA 1
ATOM 1618 C C . PHE A 1 203 ? 8.348 10.034 -6.629 1.00 92.25 203 PHE A C 1
ATOM 1620 O O . PHE A 1 203 ? 9.561 9.936 -6.746 1.00 92.25 203 PHE A O 1
ATOM 1627 N N . ASP A 1 204 ? 7.638 10.927 -7.334 1.00 92.06 204 ASP A N 1
ATOM 1628 C CA . ASP A 1 204 ? 8.165 11.774 -8.443 1.00 92.06 204 ASP A CA 1
ATOM 1629 C C . ASP A 1 204 ? 8.767 11.001 -9.633 1.00 92.06 204 ASP A C 1
ATOM 1631 O O . ASP A 1 204 ? 9.563 11.545 -10.396 1.00 92.06 204 ASP A O 1
ATOM 1635 N N . ASP A 1 205 ? 8.376 9.741 -9.836 1.00 94.62 205 ASP A N 1
ATOM 1636 C CA . ASP A 1 205 ? 8.775 8.972 -11.020 1.00 94.62 205 ASP A CA 1
ATOM 1637 C C . ASP A 1 205 ? 7.956 9.387 -12.257 1.00 94.62 205 ASP A C 1
ATOM 1639 O O . ASP A 1 205 ? 7.182 8.607 -12.809 1.00 94.62 205 ASP A O 1
ATOM 1643 N N . HIS A 1 206 ? 8.074 10.660 -12.647 1.00 93.38 206 HIS A N 1
ATOM 1644 C CA . HIS A 1 206 ? 7.287 11.280 -13.720 1.00 93.38 206 HIS A CA 1
ATOM 1645 C C . HIS A 1 206 ? 7.552 10.660 -15.095 1.00 93.38 206 HIS A C 1
ATOM 1647 O O . HIS A 1 206 ? 6.662 10.629 -15.939 1.00 93.38 206 HIS A O 1
ATOM 1653 N N . GLU A 1 207 ? 8.760 10.133 -15.292 1.00 95.62 207 GLU A N 1
ATOM 1654 C CA . GLU A 1 207 ? 9.171 9.447 -16.517 1.00 95.62 207 GLU A CA 1
ATOM 1655 C C . GLU A 1 207 ? 8.857 7.945 -16.482 1.00 95.62 207 GLU A C 1
ATOM 1657 O O . GLU A 1 207 ? 9.177 7.229 -17.437 1.00 95.62 207 GLU A O 1
ATOM 1662 N N . PHE A 1 208 ? 8.247 7.446 -15.398 1.00 96.50 208 PHE A N 1
ATOM 1663 C CA . PHE A 1 208 ? 7.919 6.033 -15.209 1.00 96.50 208 PHE A CA 1
ATOM 1664 C C . PHE A 1 208 ? 9.147 5.152 -15.464 1.00 96.50 208 PHE A C 1
ATOM 1666 O O . PHE A 1 208 ? 9.158 4.314 -16.366 1.00 96.50 208 PHE A O 1
ATOM 1673 N N . VAL A 1 209 ? 10.248 5.436 -14.772 1.00 97.00 209 VAL A N 1
ATOM 1674 C CA . VAL A 1 209 ? 11.520 4.710 -14.865 1.00 97.00 209 VAL A CA 1
ATOM 1675 C C . VAL A 1 209 ? 11.435 3.411 -14.076 1.00 97.00 209 VAL A C 1
ATOM 1677 O O . VAL A 1 209 ? 11.815 2.357 -14.584 1.00 97.00 209 VAL A O 1
ATOM 1680 N N . HIS A 1 210 ? 10.931 3.471 -12.845 1.00 96.81 210 HIS A N 1
ATOM 1681 C CA . HIS A 1 210 ? 10.963 2.367 -11.888 1.00 96.81 210 HIS A CA 1
ATOM 1682 C C . HIS A 1 210 ? 9.621 1.658 -11.726 1.00 96.81 210 HIS A C 1
ATOM 1684 O O . HIS A 1 210 ? 9.598 0.483 -11.372 1.00 96.81 210 HIS A O 1
ATOM 1690 N N . GLN A 1 211 ? 8.518 2.337 -12.031 1.00 96.75 211 GLN A N 1
ATOM 1691 C CA . GLN A 1 211 ? 7.172 1.766 -12.026 1.00 96.75 211 GLN A CA 1
ATOM 1692 C C . GLN A 1 211 ? 6.430 2.116 -13.328 1.00 96.75 211 GLN A C 1
ATOM 1694 O O . GLN A 1 211 ? 6.608 3.226 -13.830 1.00 96.75 211 GLN A O 1
ATOM 1699 N N . PRO A 1 212 ? 5.588 1.222 -13.884 1.00 97.00 212 PRO A N 1
ATOM 1700 C CA . PRO A 1 212 ? 4.856 1.502 -15.127 1.00 97.00 212 PRO A CA 1
ATOM 1701 C C . PRO A 1 212 ? 3.837 2.641 -15.012 1.00 97.00 212 PRO A C 1
ATOM 1703 O O . PRO A 1 212 ? 3.520 3.303 -15.996 1.00 97.00 212 PRO A O 1
ATOM 1706 N N . CYS A 1 213 ? 3.308 2.854 -13.810 1.00 95.88 213 CYS A N 1
ATOM 1707 C CA . CYS A 1 213 ? 2.346 3.896 -13.487 1.00 95.88 213 CYS A CA 1
ATOM 1708 C C . CYS A 1 213 ? 2.510 4.323 -12.026 1.00 95.88 213 CYS A C 1
ATOM 1710 O O . CYS A 1 213 ? 3.090 3.600 -11.214 1.00 95.88 213 CYS A O 1
ATOM 1712 N N . ASP A 1 214 ? 1.963 5.483 -11.670 1.00 96.62 214 ASP A N 1
ATOM 1713 C CA . ASP A 1 214 ? 2.016 5.987 -10.299 1.00 96.62 214 ASP A CA 1
ATOM 1714 C C . ASP A 1 214 ? 1.259 5.059 -9.332 1.00 96.62 214 ASP A C 1
ATOM 1716 O O . ASP A 1 214 ? 0.057 4.819 -9.493 1.00 96.62 214 ASP A O 1
ATOM 1720 N N . PHE A 1 215 ? 1.942 4.570 -8.291 1.00 96.69 215 PHE A N 1
ATOM 1721 C CA . PHE A 1 215 ? 1.355 3.658 -7.304 1.00 96.69 215 PHE A CA 1
ATOM 1722 C C . PHE A 1 215 ? 0.076 4.212 -6.652 1.00 96.69 215 PHE A C 1
ATOM 1724 O O . PHE A 1 215 ? -0.788 3.443 -6.228 1.00 96.69 215 PHE A O 1
ATOM 1731 N N . ARG A 1 216 ? -0.079 5.543 -6.568 1.00 96.81 216 ARG A N 1
ATOM 1732 C CA . ARG A 1 216 ? -1.249 6.191 -5.950 1.00 96.81 216 ARG A CA 1
ATOM 1733 C C . ARG A 1 216 ? -2.542 5.920 -6.714 1.00 96.81 216 ARG A C 1
ATOM 1735 O O . ARG A 1 216 ? -3.609 5.951 -6.099 1.00 96.81 216 ARG A O 1
ATOM 1742 N N . GLN A 1 217 ? -2.440 5.623 -8.011 1.00 95.19 217 GLN A N 1
ATOM 1743 C CA . GLN A 1 217 ? -3.572 5.319 -8.888 1.00 95.19 217 GLN A CA 1
ATOM 1744 C C . GLN A 1 217 ? -4.040 3.865 -8.760 1.00 95.19 217 GLN A C 1
ATOM 1746 O O . GLN A 1 217 ? -5.233 3.591 -8.855 1.00 95.19 217 GLN A O 1
ATOM 1751 N N . VAL A 1 218 ? -3.113 2.936 -8.515 1.00 94.75 218 VAL A N 1
ATOM 1752 C CA . VAL A 1 218 ? -3.384 1.484 -8.526 1.00 94.75 218 VAL A CA 1
ATOM 1753 C C . VAL A 1 218 ? -3.469 0.864 -7.128 1.00 94.75 218 VAL A C 1
ATOM 1755 O O . VAL A 1 218 ? -4.022 -0.224 -6.948 1.00 94.75 218 VAL A O 1
ATOM 1758 N N . GLY A 1 219 ? -2.969 1.584 -6.124 1.00 94.25 219 GLY A N 1
ATOM 1759 C CA . GLY A 1 219 ? -2.911 1.165 -4.732 1.00 94.25 219 GLY A CA 1
ATOM 1760 C C . GLY A 1 219 ? -1.513 0.721 -4.305 1.00 94.25 219 GLY A C 1
ATOM 1761 O O . GLY A 1 219 ? -0.706 0.240 -5.103 1.00 94.25 219 GLY A O 1
ATOM 1762 N N . LEU A 1 220 ? -1.251 0.865 -3.004 1.00 92.44 220 LEU A N 1
ATOM 1763 C CA . LEU A 1 220 ? 0.043 0.643 -2.352 1.00 92.44 220 LEU A CA 1
ATOM 1764 C C . LEU A 1 220 ? 0.683 -0.702 -2.713 1.00 92.44 220 LEU A C 1
ATOM 1766 O O . LEU A 1 220 ? 1.879 -0.784 -2.968 1.00 92.44 220 LEU A O 1
ATOM 1770 N N . HIS A 1 221 ? -0.117 -1.763 -2.697 1.00 94.25 221 HIS A N 1
ATOM 1771 C CA . HIS A 1 221 ? 0.365 -3.130 -2.834 1.00 94.25 221 HIS A CA 1
ATOM 1772 C C . HIS A 1 221 ? 0.361 -3.603 -4.294 1.00 94.25 221 HIS A C 1
ATOM 1774 O O . HIS A 1 221 ? 1.327 -4.220 -4.733 1.00 94.25 221 HIS A O 1
ATOM 1780 N N . ARG A 1 222 ? -0.667 -3.247 -5.082 1.00 97.00 222 ARG A N 1
ATOM 1781 C CA . ARG A 1 222 ? -0.782 -3.659 -6.495 1.00 97.00 222 ARG A CA 1
ATOM 1782 C C . ARG A 1 222 ? 0.333 -3.109 -7.376 1.00 97.00 222 ARG A C 1
ATOM 1784 O O . ARG A 1 222 ? 0.663 -3.748 -8.367 1.00 97.00 222 ARG A O 1
ATOM 1791 N N . THR A 1 223 ? 0.959 -1.986 -7.006 1.00 97.19 223 THR A N 1
ATOM 1792 C CA . THR A 1 223 ? 2.132 -1.463 -7.732 1.00 97.19 223 THR A CA 1
ATOM 1793 C C . THR A 1 223 ? 3.246 -2.507 -7.886 1.00 97.19 223 THR A C 1
ATOM 1795 O O . THR A 1 223 ? 3.885 -2.561 -8.930 1.00 97.19 223 THR A O 1
ATOM 1798 N N . ALA A 1 224 ? 3.428 -3.413 -6.914 1.00 97.94 224 ALA A N 1
ATOM 1799 C CA . ALA A 1 224 ? 4.384 -4.514 -7.044 1.00 97.94 224 ALA A CA 1
ATOM 1800 C C . ALA A 1 224 ? 4.021 -5.464 -8.192 1.00 97.94 224 ALA A C 1
ATOM 1802 O O . ALA A 1 224 ? 4.903 -5.875 -8.939 1.00 97.94 224 ALA A O 1
ATOM 1803 N N . GLY A 1 225 ? 2.731 -5.764 -8.369 1.00 98.19 225 GLY A N 1
ATOM 1804 C CA . GLY A 1 225 ? 2.235 -6.546 -9.500 1.00 98.19 225 GLY A CA 1
ATOM 1805 C C . GLY A 1 225 ? 2.506 -5.868 -10.843 1.00 98.19 225 GLY A C 1
ATOM 1806 O O . GLY A 1 225 ? 2.981 -6.523 -11.764 1.00 98.19 225 GLY A O 1
ATOM 1807 N N . TYR A 1 226 ? 2.309 -4.546 -10.927 1.00 98.44 226 TYR A N 1
ATOM 1808 C CA . TYR A 1 226 ? 2.663 -3.762 -12.118 1.00 98.44 226 TYR A CA 1
ATOM 1809 C C . TYR A 1 226 ? 4.173 -3.762 -12.387 1.00 98.44 226 TYR A C 1
ATOM 1811 O O . TYR A 1 226 ? 4.587 -4.007 -13.514 1.00 98.44 226 TYR A O 1
ATOM 1819 N N . ILE A 1 227 ? 5.005 -3.526 -11.366 1.00 98.62 227 ILE A N 1
ATOM 1820 C CA . ILE A 1 227 ? 6.473 -3.532 -11.493 1.00 98.62 227 ILE A CA 1
ATOM 1821 C C . ILE A 1 227 ? 6.985 -4.902 -11.954 1.00 98.62 227 ILE A C 1
ATOM 1823 O O . ILE A 1 227 ? 7.948 -4.964 -12.713 1.00 98.62 227 ILE A O 1
ATOM 1827 N N . LEU A 1 228 ? 6.364 -5.991 -11.499 1.00 98.69 228 LEU A N 1
ATOM 1828 C CA . LEU A 1 228 ? 6.755 -7.359 -11.839 1.00 98.69 228 LEU A CA 1
ATOM 1829 C C . LEU A 1 228 ? 6.056 -7.916 -13.090 1.00 98.69 228 LEU A C 1
ATOM 1831 O O . LEU A 1 228 ? 6.436 -8.987 -13.546 1.00 98.69 228 LEU A O 1
ATOM 1835 N N . GLY A 1 229 ? 5.049 -7.228 -13.635 1.00 97.81 229 GLY A N 1
ATOM 1836 C CA . GLY A 1 229 ? 4.275 -7.697 -14.789 1.00 97.81 229 GLY A CA 1
ATOM 1837 C C . GLY A 1 229 ? 3.484 -8.985 -14.535 1.00 97.81 229 GLY A C 1
ATOM 1838 O O . GLY A 1 229 ? 3.395 -9.831 -15.420 1.00 97.81 229 GLY A O 1
ATOM 1839 N N . VAL A 1 230 ? 2.928 -9.156 -13.332 1.00 98.31 230 VAL A N 1
ATOM 1840 C CA . VAL A 1 230 ? 2.163 -10.355 -12.932 1.00 98.31 230 VAL A CA 1
ATOM 1841 C C . VAL A 1 230 ? 0.683 -10.044 -12.707 1.00 98.31 230 VAL A C 1
ATOM 1843 O O . VAL A 1 230 ? 0.277 -8.884 -12.657 1.00 98.31 230 VAL A O 1
ATOM 1846 N N . ASP A 1 231 ? -0.132 -11.087 -12.519 1.00 97.12 231 ASP A N 1
ATOM 1847 C CA . ASP A 1 231 ? -1.544 -10.940 -12.160 1.00 97.12 231 ASP A CA 1
ATOM 1848 C C . ASP A 1 231 ? -1.740 -10.051 -10.912 1.00 97.12 231 ASP A C 1
ATOM 1850 O O . ASP A 1 231 ? -1.159 -10.276 -9.842 1.00 97.12 231 ASP A O 1
ATOM 1854 N N . LEU A 1 232 ? -2.621 -9.063 -11.065 1.00 96.94 232 LEU A N 1
ATOM 1855 C CA . LEU A 1 232 ? -2.888 -7.990 -10.114 1.00 96.94 232 LEU A CA 1
ATOM 1856 C C . LEU A 1 232 ? -3.891 -8.368 -9.020 1.00 96.94 232 LEU A C 1
ATOM 1858 O O . LEU A 1 232 ? -4.118 -7.559 -8.117 1.00 96.94 232 LEU A O 1
ATOM 1862 N N . ALA A 1 233 ? -4.501 -9.559 -9.080 1.00 95.62 233 ALA A N 1
ATOM 1863 C CA . ALA A 1 233 ? -5.376 -10.023 -8.011 1.00 95.62 233 ALA A CA 1
ATOM 1864 C C . ALA A 1 233 ? -4.606 -10.069 -6.681 1.00 95.62 233 ALA A C 1
ATOM 1866 O O . ALA A 1 233 ? -3.569 -10.722 -6.560 1.00 95.62 233 ALA A O 1
ATOM 1867 N N . GLU A 1 234 ? -5.092 -9.366 -5.668 1.00 93.88 234 GLU A N 1
ATOM 1868 C CA . GLU A 1 234 ? -4.460 -9.391 -4.354 1.00 93.88 234 GLU A CA 1
ATOM 1869 C C . GLU A 1 234 ? -4.648 -10.760 -3.685 1.00 93.88 234 GLU A C 1
ATOM 1871 O O . GLU A 1 234 ? -5.698 -11.390 -3.802 1.00 93.88 234 GLU A O 1
ATOM 1876 N N . ALA A 1 235 ? -3.626 -11.219 -2.968 1.00 94.50 235 ALA A N 1
ATOM 1877 C CA . ALA A 1 235 ? -3.684 -12.447 -2.187 1.00 94.50 235 ALA A CA 1
ATOM 1878 C C . ALA A 1 235 ? -2.833 -12.290 -0.921 1.00 94.50 235 ALA A C 1
ATOM 1880 O O . ALA A 1 235 ? -1.725 -11.747 -1.017 1.00 94.50 235 ALA A O 1
ATOM 1881 N N . PRO A 1 236 ? -3.304 -12.743 0.254 1.00 96.69 236 PRO A N 1
ATOM 1882 C CA . PRO A 1 236 ? -2.489 -12.729 1.462 1.00 96.69 236 PRO A CA 1
ATOM 1883 C C . PRO A 1 236 ? -1.280 -13.662 1.294 1.00 96.69 236 PRO A C 1
ATOM 1885 O O . PRO A 1 236 ? -1.438 -14.763 0.756 1.00 96.69 236 PRO A O 1
ATOM 1888 N N . PRO A 1 237 ? -0.072 -13.264 1.734 1.00 97.00 237 PRO A N 1
ATOM 1889 C CA . PRO A 1 237 ? 1.060 -14.178 1.739 1.00 97.00 237 PRO A CA 1
ATOM 1890 C C . PRO A 1 237 ? 0.841 -15.275 2.784 1.00 97.00 237 PRO A C 1
ATOM 1892 O O . PRO A 1 237 ? 0.233 -15.051 3.831 1.00 97.00 237 PRO A O 1
ATOM 1895 N N . ARG A 1 238 ? 1.383 -16.464 2.523 1.00 96.94 238 ARG A N 1
ATOM 1896 C CA . ARG A 1 238 ? 1.403 -17.562 3.487 1.00 96.94 238 ARG A CA 1
ATOM 1897 C C . ARG A 1 238 ? 2.345 -17.206 4.633 1.00 96.94 238 ARG A C 1
ATOM 1899 O O . ARG A 1 238 ? 3.465 -16.756 4.401 1.00 96.94 238 ARG A O 1
ATOM 1906 N N . ILE A 1 239 ? 1.894 -17.444 5.859 1.00 96.75 239 ILE A N 1
ATOM 1907 C CA . ILE A 1 239 ? 2.690 -17.269 7.074 1.00 96.75 239 ILE A CA 1
ATOM 1908 C C . ILE A 1 239 ? 2.729 -18.599 7.818 1.00 96.75 239 ILE A C 1
ATOM 1910 O O . ILE A 1 239 ? 1.691 -19.223 8.038 1.00 96.75 239 ILE A O 1
ATOM 1914 N N . ALA A 1 240 ? 3.930 -19.007 8.217 1.00 94.06 240 ALA A N 1
ATOM 1915 C CA . ALA A 1 240 ? 4.149 -20.151 9.089 1.00 94.06 240 ALA A CA 1
ATOM 1916 C C . ALA A 1 240 ? 4.540 -19.637 10.478 1.00 94.06 240 ALA A C 1
ATOM 1918 O O . ALA A 1 240 ? 5.432 -18.798 10.612 1.00 94.06 240 ALA A O 1
ATOM 1919 N N . LEU A 1 241 ? 3.838 -20.109 11.508 1.00 95.25 241 LEU A N 1
ATOM 1920 C CA . LEU A 1 241 ? 4.121 -19.761 12.898 1.00 95.25 241 LEU A CA 1
ATOM 1921 C C . LEU A 1 241 ? 4.883 -20.913 13.546 1.00 95.25 241 LEU A C 1
ATOM 1923 O O . LEU A 1 241 ? 4.417 -22.049 13.500 1.00 95.25 241 LEU A O 1
ATOM 1927 N N . ALA A 1 242 ? 6.022 -20.616 14.175 1.00 92.19 242 ALA A N 1
ATOM 1928 C CA . ALA A 1 242 ? 6.747 -21.606 14.970 1.00 92.19 242 ALA A CA 1
ATOM 1929 C C . ALA A 1 242 ? 5.944 -22.037 16.210 1.00 92.19 242 ALA A C 1
ATOM 1931 O O . ALA A 1 242 ? 6.050 -23.172 16.663 1.00 92.19 242 ALA A O 1
ATOM 1932 N N . ASP A 1 243 ? 5.127 -21.124 16.738 1.00 94.12 243 ASP A N 1
ATOM 1933 C CA . ASP A 1 243 ? 4.177 -21.372 17.813 1.00 94.12 243 ASP A CA 1
ATOM 1934 C C . ASP A 1 243 ? 2.787 -20.875 17.398 1.00 94.12 243 ASP A C 1
ATOM 1936 O O . ASP A 1 243 ? 2.567 -19.674 17.222 1.00 94.12 243 ASP A O 1
ATOM 1940 N N . ASP A 1 244 ? 1.866 -21.824 17.244 1.00 95.12 244 ASP A N 1
ATOM 1941 C CA . ASP A 1 244 ? 0.465 -21.613 16.863 1.00 95.12 244 ASP A CA 1
ATOM 1942 C C . ASP A 1 244 ? -0.498 -21.831 18.044 1.00 95.12 244 ASP A C 1
ATOM 1944 O O . ASP A 1 244 ? -1.670 -22.175 17.876 1.00 95.12 244 ASP A O 1
ATOM 1948 N N . SER A 1 245 ? 0.014 -21.721 19.272 1.00 96.88 245 SER A N 1
ATOM 1949 C CA . SER A 1 245 ? -0.806 -21.823 20.470 1.00 96.88 245 SER A CA 1
ATOM 1950 C C . SER A 1 245 ? -1.659 -20.572 20.673 1.00 96.88 245 SER A C 1
ATOM 1952 O O . SER A 1 245 ? -1.245 -19.429 20.450 1.00 96.88 245 SER A O 1
ATOM 1954 N N . ARG A 1 246 ? -2.882 -20.794 21.160 1.00 96.88 246 ARG A N 1
ATOM 1955 C CA . ARG A 1 246 ? -3.803 -19.716 21.509 1.00 96.88 246 ARG A CA 1
ATOM 1956 C C . ARG A 1 246 ? -3.242 -18.929 22.711 1.00 96.88 246 ARG A C 1
ATOM 1958 O O . ARG A 1 246 ? -3.079 -19.534 23.768 1.00 96.88 246 ARG A O 1
ATOM 1965 N N . PRO A 1 247 ? -3.013 -17.601 22.608 1.00 97.00 247 PRO A N 1
ATOM 1966 C CA . PRO A 1 247 ? -2.385 -16.832 23.689 1.00 97.00 247 PRO A CA 1
ATOM 1967 C C . PRO A 1 247 ? -3.210 -16.761 24.977 1.00 97.00 247 PRO A C 1
ATOM 1969 O O . PRO A 1 247 ? -2.650 -16.792 26.068 1.00 97.00 247 PRO A O 1
ATOM 1972 N N . ILE A 1 248 ? -4.535 -16.649 24.851 1.00 96.88 248 ILE A N 1
ATOM 1973 C CA . ILE A 1 248 ? -5.481 -16.578 25.972 1.00 96.88 248 ILE A CA 1
ATOM 1974 C C . ILE A 1 248 ? -6.743 -17.377 25.655 1.00 96.88 248 ILE A C 1
ATOM 1976 O O . ILE A 1 248 ? -7.178 -17.432 24.504 1.00 96.88 248 ILE A O 1
ATOM 1980 N N . ALA A 1 249 ? -7.330 -18.012 26.668 1.00 95.12 249 ALA A N 1
ATOM 1981 C CA . ALA A 1 249 ? -8.468 -18.908 26.482 1.00 95.12 249 ALA A CA 1
ATOM 1982 C C . ALA A 1 249 ? -9.733 -18.149 26.054 1.00 95.12 249 ALA A C 1
ATOM 1984 O O . ALA A 1 249 ? -10.412 -18.569 25.117 1.00 95.12 249 ALA A O 1
ATOM 1985 N N . GLU A 1 250 ? -10.019 -17.015 26.698 1.00 95.06 250 GLU A N 1
ATOM 1986 C CA . GLU A 1 250 ? -11.230 -16.229 26.467 1.00 95.06 250 GLU A CA 1
ATOM 1987 C C . GLU A 1 250 ? -11.275 -15.636 25.045 1.00 95.06 250 GLU A C 1
ATOM 1989 O O . GLU A 1 250 ? -10.236 -15.451 24.399 1.00 95.06 250 GLU A O 1
ATOM 1994 N N . PRO A 1 251 ? -12.469 -15.331 24.508 1.00 95.88 251 PRO A N 1
ATOM 1995 C CA . PRO A 1 251 ? -12.585 -14.608 23.249 1.00 95.88 251 PRO A CA 1
ATOM 1996 C C . PRO A 1 251 ? -12.019 -13.188 23.380 1.00 95.88 251 PRO A C 1
ATOM 1998 O O . PRO A 1 251 ? -12.298 -12.462 24.337 1.00 95.88 251 PRO A O 1
ATOM 2001 N N . PHE A 1 252 ? -11.236 -12.772 22.386 1.00 98.06 252 PHE A N 1
ATOM 2002 C CA . PHE A 1 252 ? -10.601 -11.460 22.377 1.00 98.06 252 PHE A CA 1
ATOM 2003 C C . PHE A 1 252 ? -10.565 -10.843 20.983 1.00 98.06 252 PHE A C 1
ATOM 2005 O O . PHE A 1 252 ? -10.584 -11.545 19.969 1.00 98.06 252 PHE A O 1
ATOM 2012 N N . VAL A 1 253 ? -10.493 -9.517 20.955 1.00 98.56 253 VAL A N 1
ATOM 2013 C CA . VAL A 1 253 ? -10.282 -8.695 19.764 1.00 98.56 253 VAL A CA 1
ATOM 2014 C C . VAL A 1 253 ? -8.950 -7.975 19.914 1.00 98.56 253 VAL A C 1
ATOM 2016 O O . VAL A 1 253 ? -8.668 -7.387 20.961 1.00 98.56 253 VAL A O 1
ATOM 2019 N N . CYS A 1 254 ? -8.133 -8.004 18.864 1.00 98.88 254 CYS A N 1
ATOM 2020 C CA . CYS A 1 254 ? -6.903 -7.223 18.825 1.00 98.88 254 CYS A CA 1
ATOM 2021 C C . CYS A 1 254 ? -7.165 -5.831 18.245 1.00 98.88 254 CYS A C 1
ATOM 2023 O O . CYS A 1 254 ? -7.908 -5.682 17.273 1.00 98.88 254 CYS A O 1
ATOM 2025 N N . ILE A 1 255 ? -6.503 -4.819 18.800 1.00 98.88 255 ILE A N 1
ATOM 2026 C CA . ILE A 1 255 ? -6.509 -3.457 18.265 1.00 98.88 255 ILE A CA 1
ATOM 2027 C C . ILE A 1 255 ? -5.087 -2.956 18.004 1.00 98.88 255 ILE A C 1
ATOM 2029 O O . ILE A 1 255 ? -4.143 -3.329 18.707 1.00 98.88 255 ILE A O 1
ATOM 2033 N N . ALA A 1 256 ? -4.947 -2.096 16.997 1.00 98.69 256 ALA A N 1
ATOM 2034 C CA . ALA A 1 256 ? -3.737 -1.317 16.751 1.00 98.69 256 ALA A CA 1
ATOM 2035 C C . ALA A 1 256 ? -4.107 0.146 16.508 1.00 98.69 256 ALA A C 1
ATOM 2037 O O . ALA A 1 256 ? -4.767 0.481 15.520 1.00 98.69 256 ALA A O 1
ATOM 2038 N N . VAL A 1 257 ? -3.677 1.014 17.415 1.00 98.31 257 VAL A N 1
ATOM 2039 C CA . VAL A 1 257 ? -4.029 2.434 17.444 1.00 98.31 257 VAL A CA 1
ATOM 2040 C C . VAL A 1 257 ? -2.880 3.335 17.015 1.00 98.31 257 VAL A C 1
ATOM 2042 O O . VAL A 1 257 ? -3.093 4.534 16.852 1.00 98.31 257 VAL A O 1
ATOM 2045 N N . GLN A 1 258 ? -1.673 2.790 16.828 1.00 97.81 258 GLN A N 1
ATOM 2046 C CA . GLN A 1 258 ? -0.486 3.564 16.475 1.00 97.81 258 GLN A CA 1
ATOM 2047 C C . GLN A 1 258 ? -0.167 3.514 14.975 1.00 97.81 258 GLN A C 1
ATOM 2049 O O . GLN A 1 258 ? -0.462 2.552 14.261 1.00 97.81 258 GLN A O 1
ATOM 2054 N N . SER A 1 259 ? 0.470 4.575 14.473 1.00 95.50 259 SER A N 1
ATOM 2055 C CA . SER A 1 259 ? 0.912 4.668 13.080 1.00 95.50 259 SER A CA 1
ATOM 2056 C C . SER A 1 259 ? 2.077 5.645 12.904 1.00 95.50 259 SER A C 1
ATOM 2058 O O . SER A 1 259 ? 2.523 6.279 13.850 1.00 95.50 259 SER A O 1
ATOM 2060 N N . THR A 1 260 ? 2.600 5.777 11.685 1.00 92.56 260 THR A N 1
ATOM 2061 C CA . THR A 1 260 ? 3.815 6.566 11.404 1.00 92.56 260 THR A CA 1
ATOM 2062 C C . THR A 1 260 ? 3.576 8.061 11.162 1.00 92.56 260 THR A C 1
ATOM 2064 O O . THR A 1 260 ? 4.527 8.835 11.145 1.00 92.56 260 THR A O 1
ATOM 2067 N N . THR A 1 261 ? 2.326 8.481 10.964 1.00 94.44 261 THR A N 1
ATOM 2068 C CA . THR A 1 261 ? 1.917 9.883 10.764 1.00 94.44 261 THR A CA 1
ATOM 2069 C C . THR A 1 261 ? 0.529 10.091 11.354 1.00 94.44 261 THR A C 1
ATOM 2071 O O . THR A 1 261 ? -0.310 9.192 11.252 1.00 94.44 261 THR A O 1
ATOM 2074 N N . GLN A 1 262 ? 0.261 11.272 11.919 1.00 96.81 262 GLN A N 1
ATOM 2075 C CA . GLN A 1 262 ? -1.011 11.609 12.566 1.00 96.81 262 GLN A CA 1
ATOM 2076 C C . GLN A 1 262 ? -2.214 11.442 11.625 1.00 96.81 262 GLN A C 1
ATOM 2078 O O . GLN A 1 262 ? -3.303 11.070 12.058 1.00 96.81 262 GLN A O 1
ATOM 2083 N N . SER A 1 263 ? -2.021 11.638 10.320 1.00 96.50 263 SER A N 1
ATOM 2084 C CA . SER A 1 263 ? -3.083 11.446 9.327 1.00 96.50 263 SER A CA 1
ATOM 2085 C C . SER A 1 263 ? -3.617 10.013 9.262 1.00 96.50 263 SER A C 1
ATOM 2087 O O . SER A 1 263 ? -4.782 9.812 8.929 1.00 96.50 263 SER A O 1
ATOM 2089 N N . LYS A 1 264 ? -2.797 9.009 9.595 1.00 97.25 264 LYS A N 1
ATOM 2090 C CA . LYS A 1 264 ? -3.219 7.600 9.616 1.00 97.25 264 LYS A CA 1
ATOM 2091 C C . LYS A 1 264 ? -3.975 7.220 10.888 1.00 97.25 264 LYS A C 1
ATOM 2093 O O . LYS A 1 264 ? -4.601 6.167 10.902 1.00 97.25 264 LYS A O 1
ATOM 2098 N N . TYR A 1 265 ? -3.902 8.033 11.940 1.00 98.44 265 TYR A N 1
ATOM 2099 C CA . TYR A 1 265 ? -4.617 7.778 13.185 1.00 98.44 265 TYR A CA 1
ATOM 2100 C C . TYR A 1 265 ? -6.121 7.962 13.006 1.00 98.44 265 TYR A C 1
ATOM 2102 O O . TYR A 1 265 ? -6.590 8.771 12.197 1.00 98.44 265 TYR A O 1
ATOM 2110 N N . TRP A 1 266 ? -6.891 7.246 13.822 1.00 98.56 266 TRP A N 1
ATOM 2111 C CA . TRP A 1 266 ? -8.292 7.576 14.023 1.00 98.56 266 TRP A CA 1
ATOM 2112 C C . TRP A 1 266 ? -8.383 8.746 15.006 1.00 98.56 266 TRP A C 1
ATOM 2114 O O . TRP A 1 266 ? -8.238 8.572 16.209 1.00 98.56 266 TRP A O 1
ATOM 2124 N N . ASN A 1 267 ? -8.552 9.957 14.469 1.00 97.88 267 ASN A N 1
ATOM 2125 C CA . ASN A 1 267 ? -8.487 11.202 15.238 1.00 97.88 267 ASN A CA 1
ATOM 2126 C C . ASN A 1 267 ? -9.822 11.577 15.914 1.00 97.88 267 ASN A C 1
ATOM 2128 O O . ASN A 1 267 ? -9.966 12.700 16.393 1.00 97.88 267 ASN A O 1
ATOM 2132 N N . ASN A 1 268 ? -10.817 10.685 15.924 1.00 98.06 268 ASN A N 1
ATOM 2133 C CA . ASN A 1 268 ? -12.042 10.915 16.685 1.00 98.06 268 ASN A CA 1
ATOM 2134 C C . ASN A 1 268 ? -11.725 10.820 18.195 1.00 98.06 268 ASN A C 1
ATOM 2136 O O . ASN A 1 268 ? -11.121 9.826 18.601 1.00 98.06 268 ASN A O 1
ATOM 2140 N N . PRO A 1 269 ? -12.089 11.828 19.011 1.00 93.31 269 PRO A N 1
ATOM 2141 C CA . PRO A 1 269 ? -11.655 11.916 20.408 1.00 93.31 269 PRO A CA 1
ATOM 2142 C C . PRO A 1 269 ? -12.180 10.776 21.290 1.00 93.31 269 PRO A C 1
ATOM 2144 O O . PRO A 1 269 ? -11.440 10.287 22.141 1.00 93.31 269 PRO A O 1
ATOM 2147 N N . ASP A 1 270 ? -13.409 10.319 21.050 1.00 93.50 270 ASP A N 1
ATOM 2148 C CA . ASP A 1 270 ? -14.069 9.286 21.860 1.00 93.50 270 ASP A CA 1
ATOM 2149 C C . ASP A 1 270 ? -14.073 7.912 21.169 1.00 93.50 270 ASP A C 1
ATOM 2151 O O . ASP A 1 270 ? -14.332 6.885 21.794 1.00 93.50 270 ASP A O 1
ATOM 2155 N N . GLY A 1 271 ? -13.712 7.875 19.883 1.00 97.19 271 GLY A N 1
ATOM 2156 C CA . GLY A 1 271 ? -13.842 6.717 19.004 1.00 97.19 271 GLY A CA 1
ATOM 2157 C C . GLY A 1 271 ? -13.303 5.412 19.587 1.00 97.19 271 GLY A C 1
ATOM 2158 O O . GLY A 1 271 ? -14.039 4.430 19.706 1.00 97.19 271 GLY A O 1
ATOM 2159 N N . TRP A 1 272 ? -12.022 5.391 19.968 1.00 98.38 272 TRP A N 1
ATOM 2160 C CA . TRP A 1 272 ? -11.399 4.184 20.516 1.00 98.38 272 TRP A CA 1
ATOM 2161 C C . TRP A 1 272 ? -11.993 3.769 21.858 1.00 98.38 272 TRP A C 1
ATOM 2163 O O . TRP A 1 272 ? -12.204 2.578 22.070 1.00 98.38 272 TRP A O 1
ATOM 2173 N N . ARG A 1 273 ? -12.274 4.729 22.746 1.00 97.44 273 ARG A N 1
ATOM 2174 C CA . ARG A 1 273 ? -12.861 4.454 24.061 1.00 97.44 273 ARG A CA 1
ATOM 2175 C C . ARG A 1 273 ? -14.220 3.775 23.908 1.00 97.44 273 ARG A C 1
ATOM 2177 O O . ARG A 1 273 ? -14.419 2.693 24.448 1.00 97.44 273 ARG A O 1
ATOM 2184 N N . ASP A 1 274 ? -15.095 4.353 23.092 1.00 97.94 274 ASP A N 1
ATOM 2185 C CA . ASP A 1 274 ? -16.432 3.820 22.831 1.00 97.94 274 ASP A CA 1
ATOM 2186 C C . ASP A 1 274 ? -16.404 2.402 22.252 1.00 97.94 274 ASP A C 1
ATOM 2188 O O . ASP A 1 274 ? -17.252 1.571 22.578 1.00 97.94 274 ASP A O 1
ATOM 2192 N N . VAL A 1 275 ? -15.459 2.123 21.349 1.00 98.12 275 VAL A N 1
ATOM 2193 C CA . VAL A 1 275 ? -15.318 0.799 20.726 1.00 98.12 275 VAL A CA 1
ATOM 2194 C C . VAL A 1 275 ? -14.778 -0.223 21.725 1.00 98.12 275 VAL A C 1
ATOM 2196 O O . VAL A 1 275 ? -15.274 -1.349 21.756 1.00 98.12 275 VAL A O 1
ATOM 2199 N N . VAL A 1 276 ? -13.807 0.154 22.561 1.00 98.50 276 VAL A N 1
ATOM 2200 C CA . VAL A 1 276 ? -13.295 -0.714 23.633 1.00 98.50 276 VAL A CA 1
ATOM 2201 C C . VAL A 1 276 ? -14.405 -1.045 24.630 1.00 98.50 276 VAL A C 1
ATOM 2203 O O . VAL A 1 276 ? -14.602 -2.218 24.948 1.00 98.50 276 VAL A O 1
ATOM 2206 N N . ASP A 1 277 ? -15.157 -0.042 25.083 1.00 97.62 277 ASP A N 1
ATOM 2207 C CA . ASP A 1 277 ? -16.256 -0.230 26.033 1.00 97.62 277 ASP A CA 1
ATOM 2208 C C . ASP A 1 277 ? -17.356 -1.123 25.439 1.00 97.62 277 ASP A C 1
ATOM 2210 O O . ASP A 1 277 ? -17.811 -2.065 26.091 1.00 97.62 277 ASP A O 1
ATOM 2214 N N . TYR A 1 278 ? -17.720 -0.904 24.172 1.00 96.56 278 TYR A N 1
ATOM 2215 C CA . TYR A 1 278 ? -18.678 -1.742 23.447 1.00 96.56 278 TYR A CA 1
ATOM 2216 C C . TYR A 1 278 ? -18.237 -3.213 23.353 1.00 96.56 278 TYR A C 1
ATOM 2218 O O . TYR A 1 278 ? -19.018 -4.123 23.638 1.00 96.56 278 TYR A O 1
ATOM 2226 N N . LEU A 1 279 ? -16.980 -3.473 22.984 1.00 96.62 279 LEU A N 1
ATOM 2227 C CA . LEU A 1 279 ? -16.454 -4.839 22.874 1.00 96.62 279 LEU A CA 1
ATOM 2228 C C . LEU A 1 279 ? -16.432 -5.558 24.228 1.00 96.62 279 LEU A C 1
ATOM 2230 O O . LEU A 1 279 ? -16.786 -6.731 24.320 1.00 96.62 279 LEU A O 1
ATOM 2234 N N . LYS A 1 280 ? -16.090 -4.845 25.303 1.00 95.75 280 LYS A N 1
ATOM 2235 C CA . LYS A 1 280 ? -16.128 -5.408 26.657 1.00 95.75 280 LYS A CA 1
ATOM 2236 C C . LYS A 1 280 ? -17.540 -5.736 27.123 1.00 95.75 280 LYS A C 1
ATOM 2238 O O . LYS A 1 280 ? -17.757 -6.791 27.711 1.00 95.75 280 LYS A O 1
ATOM 2243 N N . GLN A 1 281 ? -18.505 -4.861 26.844 1.00 94.12 281 GLN A N 1
ATOM 2244 C CA . GLN A 1 281 ? -19.920 -5.101 27.159 1.00 94.12 281 GLN A CA 1
ATOM 2245 C C . GLN A 1 281 ? -20.496 -6.300 26.392 1.00 94.12 281 GLN A C 1
ATOM 2247 O O . GLN A 1 281 ? -21.458 -6.912 26.846 1.00 94.12 281 GLN A O 1
ATOM 2252 N N . THR A 1 282 ? -19.883 -6.660 25.263 1.00 89.81 282 THR A N 1
ATOM 2253 C CA . THR A 1 282 ? -20.216 -7.843 24.454 1.00 89.81 282 THR A CA 1
ATOM 2254 C C . THR A 1 282 ? -19.318 -9.048 24.768 1.00 89.81 282 THR A C 1
ATOM 2256 O O . THR A 1 282 ? -19.209 -9.973 23.971 1.00 89.81 282 THR A O 1
ATOM 2259 N N . GLY A 1 283 ? -18.657 -9.050 25.933 1.00 91.88 283 GLY A N 1
ATOM 2260 C CA . GLY A 1 283 ? -17.934 -10.211 26.460 1.00 91.88 283 GLY A CA 1
ATOM 2261 C C . GLY A 1 283 ? -16.541 -10.452 25.872 1.00 91.88 283 GLY A C 1
ATOM 2262 O O . GLY A 1 283 ? -15.922 -11.462 26.203 1.00 91.88 283 GLY A O 1
ATOM 2263 N N . TYR A 1 284 ? -16.020 -9.549 25.036 1.00 96.69 284 TYR A N 1
ATOM 2264 C CA . TYR A 1 284 ? -14.672 -9.672 24.483 1.00 96.69 284 TYR A CA 1
ATOM 2265 C C . TYR A 1 284 ? -13.629 -8.986 25.362 1.00 96.69 284 TYR A C 1
ATOM 2267 O O . TYR A 1 284 ? -13.785 -7.839 25.789 1.00 96.69 284 TYR A O 1
ATOM 2275 N N . ARG A 1 285 ? -12.490 -9.657 25.542 1.00 97.88 285 ARG A N 1
ATOM 2276 C CA . ARG A 1 285 ? -11.250 -8.986 25.947 1.00 97.88 285 ARG A CA 1
ATOM 2277 C C . ARG A 1 285 ? -10.733 -8.139 24.785 1.00 97.88 285 ARG A C 1
ATOM 2279 O O . ARG A 1 285 ? -10.853 -8.532 23.624 1.00 97.88 285 ARG A O 1
ATOM 2286 N N . VAL A 1 286 ? -10.160 -6.975 25.077 1.00 98.62 286 VAL A N 1
ATOM 2287 C CA . VAL A 1 286 ? -9.652 -6.056 24.046 1.00 98.62 286 VAL A CA 1
ATOM 2288 C C . VAL A 1 286 ? -8.167 -5.846 24.263 1.00 98.62 286 VAL A C 1
ATOM 2290 O O . VAL A 1 286 ? -7.776 -5.263 25.269 1.00 98.62 286 VAL A O 1
ATOM 2293 N N . VAL A 1 287 ? -7.352 -6.323 23.326 1.00 98.81 287 VAL A N 1
ATOM 2294 C CA . VAL A 1 287 ? -5.896 -6.422 23.477 1.00 98.81 287 VAL A CA 1
ATOM 2295 C C . VAL A 1 287 ? -5.203 -5.484 22.494 1.00 98.81 287 VAL A C 1
ATOM 2297 O O . VAL A 1 287 ? -5.343 -5.632 21.280 1.00 98.81 287 VAL A O 1
ATOM 2300 N N . CYS A 1 288 ? -4.443 -4.516 23.003 1.00 98.81 288 CYS A N 1
ATOM 2301 C CA . CYS A 1 288 ? -3.646 -3.613 22.180 1.00 98.81 288 CYS A CA 1
ATOM 2302 C C . CYS A 1 288 ? -2.266 -4.221 21.910 1.00 98.81 288 CYS A C 1
ATOM 2304 O O . CYS A 1 288 ? -1.522 -4.502 22.847 1.00 98.81 288 CYS A O 1
ATOM 2306 N N . ILE A 1 289 ? -1.917 -4.396 20.634 1.00 98.69 289 ILE A N 1
ATOM 2307 C CA . ILE A 1 289 ? -0.692 -5.101 20.205 1.00 98.69 289 ILE A CA 1
ATOM 2308 C C . ILE A 1 289 ? 0.303 -4.198 19.458 1.00 98.69 289 ILE A C 1
ATOM 2310 O O . ILE A 1 289 ? 1.188 -4.682 18.745 1.00 98.69 289 ILE A O 1
ATOM 2314 N N . ASP A 1 290 ? 0.156 -2.878 19.583 1.00 98.56 290 ASP A N 1
ATOM 2315 C CA . ASP A 1 290 ? 1.058 -1.910 18.957 1.00 98.56 290 ASP A CA 1
ATOM 2316 C C . ASP A 1 290 ? 2.513 -2.082 19.416 1.00 98.56 290 ASP A C 1
ATOM 2318 O O . ASP A 1 290 ? 2.801 -2.451 20.551 1.00 98.56 290 ASP A O 1
ATOM 2322 N N . GLN A 1 291 ? 3.472 -1.716 18.561 1.00 96.88 291 GLN A N 1
ATOM 2323 C CA . GLN A 1 291 ? 4.886 -1.699 18.959 1.00 96.88 291 GLN A CA 1
ATOM 2324 C C . GLN A 1 291 ? 5.141 -0.728 20.125 1.00 96.88 291 GLN A C 1
ATOM 2326 O O . GLN A 1 291 ? 5.991 -0.970 20.978 1.00 96.88 291 GLN A O 1
ATOM 2331 N N . LYS A 1 292 ? 4.416 0.395 20.155 1.00 96.81 292 LYS A N 1
ATOM 2332 C CA . LYS A 1 292 ? 4.599 1.466 21.136 1.00 96.81 292 LYS A CA 1
ATOM 2333 C C . LYS A 1 292 ? 3.315 1.680 21.913 1.00 96.81 292 LYS A C 1
ATOM 2335 O O . LYS A 1 292 ? 2.267 1.919 21.328 1.00 96.81 292 LYS A O 1
ATOM 2340 N N . ARG A 1 293 ? 3.432 1.725 23.235 1.00 97.06 293 ARG A N 1
ATOM 2341 C CA . ARG A 1 293 ? 2.330 2.109 24.121 1.00 97.06 293 ARG A CA 1
ATOM 2342 C C . ARG A 1 293 ? 1.855 3.546 23.895 1.00 97.06 293 ARG A C 1
ATOM 2344 O O . ARG A 1 293 ? 0.670 3.846 24.010 1.00 97.06 293 ARG A O 1
ATOM 2351 N N . VAL A 1 294 ? 2.799 4.436 23.594 1.00 96.62 294 VAL A N 1
ATOM 2352 C CA . VAL A 1 294 ? 2.570 5.865 23.369 1.00 96.62 294 VAL A CA 1
ATOM 2353 C C . VAL A 1 294 ? 3.409 6.306 22.176 1.00 96.62 294 VAL A C 1
ATOM 2355 O O . VAL A 1 294 ? 4.611 6.030 22.123 1.00 96.62 294 VAL A O 1
ATOM 2358 N N . HIS A 1 295 ? 2.800 6.993 21.214 1.00 95.62 295 HIS A N 1
ATOM 2359 C CA . HIS A 1 295 ? 3.518 7.545 20.070 1.00 95.62 295 HIS A CA 1
ATOM 2360 C C . HIS A 1 295 ? 2.910 8.877 19.628 1.00 95.62 295 HIS A C 1
ATOM 2362 O O . HIS A 1 295 ? 1.718 9.124 19.795 1.00 95.62 295 HIS A O 1
ATOM 2368 N N . GLY A 1 296 ? 3.754 9.765 19.113 1.00 92.06 296 GLY A N 1
ATOM 2369 C CA . GLY A 1 296 ? 3.373 11.128 18.786 1.00 92.06 296 GLY A CA 1
ATOM 2370 C C . GLY A 1 296 ? 4.577 12.035 18.584 1.00 92.06 296 GLY A C 1
ATOM 2371 O O . GLY A 1 296 ? 5.730 11.605 18.697 1.00 92.06 296 GLY A O 1
ATOM 2372 N N . ARG A 1 297 ? 4.301 13.306 18.289 1.00 89.88 297 ARG A N 1
ATOM 2373 C CA . ARG A 1 297 ? 5.289 14.393 18.245 1.00 89.88 297 ARG A CA 1
ATOM 2374 C C . ARG A 1 297 ? 4.663 15.690 18.742 1.00 89.88 297 ARG A C 1
ATOM 2376 O O . ARG A 1 297 ? 3.474 15.925 18.556 1.00 89.88 297 ARG A O 1
ATOM 2383 N N . GLY A 1 298 ? 5.471 16.585 19.307 1.00 87.25 298 GLY A N 1
ATOM 2384 C CA . GLY A 1 298 ? 5.007 17.915 19.714 1.00 87.25 298 GLY A CA 1
ATOM 2385 C C . GLY A 1 298 ? 3.806 17.839 20.663 1.00 87.25 298 GLY A C 1
ATOM 2386 O O . GLY A 1 298 ? 3.921 17.281 21.750 1.00 87.25 298 GLY A O 1
ATOM 2387 N N . ARG A 1 299 ? 2.660 18.393 20.244 1.00 75.19 299 ARG A N 1
ATOM 2388 C CA . ARG A 1 299 ? 1.411 18.416 21.030 1.00 75.19 299 ARG A CA 1
ATOM 2389 C C . ARG A 1 299 ? 0.448 17.258 20.732 1.00 75.19 299 ARG A C 1
ATOM 2391 O O . ARG A 1 299 ? -0.549 17.128 21.429 1.00 75.19 299 ARG A O 1
ATOM 2398 N N . GLY A 1 300 ? 0.713 16.442 19.711 1.00 81.38 300 GLY A N 1
ATOM 2399 C CA . GLY A 1 300 ? -0.142 15.315 19.330 1.00 81.38 300 GLY A CA 1
ATOM 2400 C C . GLY A 1 300 ? 0.473 14.001 19.784 1.00 81.38 300 GLY A C 1
ATOM 2401 O O . GLY A 1 300 ? 1.415 13.517 19.156 1.00 81.38 300 GLY A O 1
ATOM 2402 N N . TRP A 1 301 ? -0.056 13.452 20.875 1.00 91.38 301 TRP A N 1
ATOM 2403 C CA . TRP A 1 301 ? 0.339 12.162 21.433 1.00 91.38 301 TRP A CA 1
ATOM 2404 C C . TRP A 1 301 ? -0.871 11.245 21.526 1.00 91.38 301 TRP A C 1
ATOM 2406 O O . TRP A 1 301 ? -1.906 11.628 22.068 1.00 91.38 301 TRP A O 1
ATOM 2416 N N . THR A 1 302 ? -0.723 10.026 21.020 1.00 93.94 302 THR A N 1
ATOM 2417 C CA . THR A 1 302 ? -1.733 8.978 21.126 1.00 93.94 302 THR A CA 1
ATOM 2418 C C . THR A 1 302 ? -1.237 7.897 22.069 1.00 93.94 302 THR A C 1
ATOM 2420 O O . THR A 1 302 ? -0.145 7.345 21.911 1.00 93.94 302 THR A O 1
ATOM 2423 N N . TYR A 1 303 ? -2.067 7.596 23.057 1.00 96.38 303 TYR A N 1
ATOM 2424 C CA . TYR A 1 303 ? -1.831 6.578 24.068 1.00 96.38 303 TYR A CA 1
ATOM 2425 C C . TYR A 1 303 ? -2.658 5.341 23.731 1.00 96.38 303 TYR A C 1
ATOM 2427 O O . TYR A 1 303 ? -3.674 5.434 23.040 1.00 96.38 303 TYR A O 1
ATOM 2435 N N . ILE A 1 304 ? -2.240 4.192 24.255 1.00 97.12 304 ILE A N 1
ATOM 2436 C CA . ILE A 1 304 ? -3.109 3.021 24.364 1.00 97.12 304 ILE A CA 1
ATOM 2437 C C . ILE A 1 304 ? -4.482 3.436 24.947 1.00 97.12 304 ILE A C 1
ATOM 2439 O O . ILE A 1 304 ? -4.513 4.186 25.930 1.00 97.12 304 ILE A O 1
ATOM 2443 N N . PRO A 1 305 ? -5.614 3.000 24.359 1.00 96.62 305 PRO A N 1
ATOM 2444 C CA . PRO A 1 305 ? -6.932 3.390 24.843 1.00 96.62 305 PRO A CA 1
ATOM 2445 C C . PRO A 1 305 ? -7.192 2.876 26.255 1.00 96.62 305 PRO A C 1
ATOM 2447 O O . PRO A 1 305 ? -6.809 1.757 26.606 1.00 96.62 305 PRO A O 1
ATOM 2450 N N . GLN A 1 306 ? -7.902 3.669 27.056 1.00 94.75 306 GLN A N 1
ATOM 2451 C CA . GLN A 1 306 ? -8.345 3.226 28.371 1.00 94.75 306 GLN A CA 1
ATOM 2452 C C . GLN A 1 306 ? -9.187 1.951 28.242 1.00 94.75 306 GLN A C 1
ATOM 2454 O O . GLN A 1 306 ? -10.050 1.843 27.377 1.00 94.75 306 GLN A O 1
ATOM 2459 N N . GLY A 1 307 ? -8.916 0.980 29.111 1.00 96.06 307 GLY A N 1
ATOM 2460 C CA . GLY A 1 307 ? -9.597 -0.309 29.114 1.00 96.06 307 GLY A CA 1
ATOM 2461 C C . GLY A 1 307 ? -8.966 -1.359 28.199 1.00 96.06 307 GLY A C 1
ATOM 2462 O O . GLY A 1 307 ? -9.188 -2.538 28.456 1.00 96.06 307 GLY A O 1
ATOM 2463 N N . ALA A 1 308 ? -8.158 -1.002 27.201 1.00 98.25 308 ALA A N 1
ATOM 2464 C CA . ALA A 1 308 ? -7.435 -2.009 26.431 1.00 98.25 308 ALA A CA 1
ATOM 2465 C C . ALA A 1 308 ? -6.321 -2.647 27.280 1.00 98.25 308 ALA A C 1
ATOM 2467 O O . ALA A 1 308 ? -5.635 -1.968 28.046 1.00 98.25 308 ALA A O 1
ATOM 2468 N N . GLU A 1 309 ? -6.152 -3.956 27.141 1.00 98.50 309 GLU A N 1
ATOM 2469 C CA . GLU A 1 309 ? -5.055 -4.707 27.742 1.00 98.50 309 GLU A CA 1
ATOM 2470 C C . GLU A 1 309 ? -3.748 -4.408 27.004 1.00 98.50 309 GLU A C 1
ATOM 2472 O O . GLU A 1 309 ? -3.732 -4.236 25.781 1.00 98.50 309 GLU A O 1
ATOM 2477 N N . ASP A 1 310 ? -2.654 -4.313 27.756 1.00 98.31 310 ASP A N 1
ATOM 2478 C CA . ASP A 1 310 ? -1.369 -3.832 27.256 1.00 98.31 310 ASP A CA 1
ATOM 2479 C C . ASP A 1 310 ? -0.462 -4.996 26.846 1.00 98.31 310 ASP A C 1
ATOM 2481 O O . ASP A 1 310 ? 0.349 -5.485 27.630 1.00 98.31 310 ASP A O 1
ATOM 2485 N N . GLU A 1 311 ? -0.587 -5.421 25.591 1.00 98.31 311 GLU A N 1
ATOM 2486 C CA . GLU A 1 311 ? 0.352 -6.343 24.940 1.00 98.31 311 GLU A CA 1
ATOM 2487 C C . GLU A 1 311 ? 1.283 -5.601 23.973 1.00 98.31 311 GLU A C 1
ATOM 2489 O O . GLU A 1 311 ? 1.823 -6.169 23.013 1.00 98.31 311 GLU A O 1
ATOM 2494 N N . THR A 1 312 ? 1.494 -4.305 24.232 1.00 98.31 312 THR A N 1
ATOM 2495 C CA . THR A 1 312 ? 2.370 -3.478 23.412 1.00 98.31 312 THR A CA 1
ATOM 2496 C C . THR A 1 312 ? 3.841 -3.862 23.591 1.00 98.31 312 THR A C 1
ATOM 2498 O O . THR A 1 312 ? 4.228 -4.639 24.470 1.00 98.31 312 THR A O 1
ATOM 2501 N N . GLY A 1 313 ? 4.687 -3.350 22.701 1.00 97.62 313 GLY A N 1
ATOM 2502 C CA . GLY A 1 313 ? 6.137 -3.524 22.762 1.00 97.62 313 GLY A CA 1
ATOM 2503 C C . GLY A 1 313 ? 6.735 -4.032 21.458 1.00 97.62 313 GLY A C 1
ATOM 2504 O O . GLY A 1 313 ? 6.041 -4.598 20.605 1.00 97.62 313 GLY A O 1
ATOM 2505 N N . ASP A 1 314 ? 8.045 -3.836 21.326 1.00 95.75 314 ASP A N 1
ATOM 2506 C CA . ASP A 1 314 ? 8.841 -4.297 20.191 1.00 95.75 314 ASP A CA 1
ATOM 2507 C C . ASP A 1 314 ? 9.142 -5.794 20.310 1.00 95.75 314 ASP A C 1
ATOM 2509 O O . ASP A 1 314 ? 10.220 -6.213 20.726 1.00 95.75 314 ASP A O 1
ATOM 2513 N N . ARG A 1 315 ? 8.123 -6.605 20.021 1.00 95.38 315 ARG A N 1
ATOM 2514 C CA . ARG A 1 315 ? 8.193 -8.066 20.084 1.00 95.38 315 ARG A CA 1
ATOM 2515 C C . ARG A 1 315 ? 8.247 -8.681 18.682 1.00 95.38 315 ARG A C 1
ATOM 2517 O O . ARG A 1 315 ? 7.838 -8.029 17.715 1.00 95.38 315 ARG A O 1
ATOM 2524 N N . PRO A 1 316 ? 8.726 -9.932 18.540 1.00 95.69 316 PRO A N 1
ATOM 2525 C CA . PRO A 1 316 ? 8.832 -10.587 17.242 1.00 95.69 316 PRO A CA 1
ATOM 2526 C C . PRO A 1 316 ? 7.504 -10.601 16.476 1.00 95.69 316 PRO A C 1
ATOM 2528 O O . PRO A 1 316 ? 6.440 -10.856 17.042 1.00 95.69 316 PRO A O 1
ATOM 2531 N N . LEU A 1 317 ? 7.562 -10.392 15.159 1.00 96.00 317 LEU A N 1
ATOM 2532 C CA . LEU A 1 317 ? 6.353 -10.365 14.330 1.00 96.00 317 LEU A CA 1
ATOM 2533 C C . LEU A 1 317 ? 5.615 -11.709 14.310 1.00 96.00 317 LEU A C 1
ATOM 2535 O O . LEU A 1 317 ? 4.396 -11.702 14.186 1.00 96.00 317 LEU A O 1
ATOM 2539 N N . GLN A 1 318 ? 6.310 -12.841 14.486 1.00 96.19 318 GLN A N 1
ATOM 2540 C CA . GLN A 1 318 ? 5.652 -14.143 14.652 1.00 96.19 318 GLN A CA 1
ATOM 2541 C C . GLN A 1 318 ? 4.718 -14.162 15.873 1.00 96.19 318 GLN A C 1
ATOM 2543 O O . GLN A 1 318 ? 3.599 -14.654 15.780 1.00 96.19 318 GLN A O 1
ATOM 2548 N N . GLU A 1 319 ? 5.122 -13.561 16.996 1.00 96.56 319 GLU A N 1
ATOM 2549 C CA . GLU A 1 319 ? 4.264 -13.462 18.182 1.00 96.56 319 GLU A CA 1
ATOM 2550 C C . GLU A 1 319 ? 3.031 -12.592 17.892 1.00 96.56 319 GLU A C 1
ATOM 2552 O O . GLU A 1 319 ? 1.913 -12.932 18.275 1.00 96.56 319 GLU A O 1
ATOM 2557 N N . ARG A 1 320 ? 3.208 -11.477 17.170 1.00 97.75 320 ARG A N 1
ATOM 2558 C CA . ARG A 1 320 ? 2.092 -10.608 16.753 1.00 97.75 320 ARG A CA 1
ATOM 2559 C C . ARG A 1 320 ? 1.133 -11.331 15.810 1.00 97.75 320 ARG A C 1
ATOM 2561 O O . ARG A 1 320 ? -0.078 -11.222 15.974 1.00 97.75 320 ARG A O 1
ATOM 2568 N N . ALA A 1 321 ? 1.670 -12.098 14.867 1.00 98.06 321 ALA A N 1
ATOM 2569 C CA . ALA A 1 321 ? 0.898 -12.926 13.953 1.00 98.06 321 ALA A CA 1
ATOM 2570 C C . ALA A 1 321 ? 0.093 -13.999 14.708 1.00 98.06 321 ALA A C 1
ATOM 2572 O O . ALA A 1 321 ? -1.084 -14.183 14.408 1.00 98.06 321 ALA A O 1
ATOM 2573 N N . ARG A 1 322 ? 0.678 -14.621 15.744 1.00 98.00 322 ARG A N 1
ATOM 2574 C CA . ARG A 1 322 ? -0.014 -15.551 16.655 1.00 98.00 322 ARG A CA 1
ATOM 2575 C C . ARG A 1 322 ? -1.189 -14.877 17.368 1.00 98.00 322 ARG A C 1
ATOM 2577 O O . ARG A 1 322 ? -2.302 -15.392 17.326 1.00 98.00 322 ARG A O 1
ATOM 2584 N N . TRP A 1 323 ? -0.985 -13.700 17.970 1.00 98.50 323 TRP A N 1
ATOM 2585 C CA . TRP A 1 323 ? -2.078 -12.928 18.586 1.00 98.50 323 TRP A CA 1
ATOM 2586 C C . TRP A 1 323 ? -3.227 -12.670 17.612 1.00 98.50 323 TRP A C 1
ATOM 2588 O O . TRP A 1 323 ? -4.382 -12.937 17.933 1.00 98.50 323 TRP A O 1
ATOM 2598 N N . LEU A 1 324 ? -2.901 -12.203 16.409 1.00 98.62 324 LEU A N 1
ATOM 2599 C CA . LEU A 1 324 ? -3.884 -11.876 15.382 1.00 98.62 324 LEU A CA 1
ATOM 2600 C C . LEU A 1 324 ? -4.655 -13.109 14.905 1.00 98.62 324 LEU A C 1
ATOM 2602 O O . LEU A 1 324 ? -5.885 -13.072 14.872 1.00 98.62 324 LEU A O 1
ATOM 2606 N N . LYS A 1 325 ? -3.960 -14.209 14.600 1.00 98.31 325 LYS A N 1
ATOM 2607 C CA . LYS A 1 325 ? -4.560 -15.442 14.070 1.00 98.31 325 LYS A CA 1
ATOM 2608 C C . LYS A 1 325 ? -5.646 -16.015 14.984 1.00 98.31 325 LYS A C 1
ATOM 2610 O O . LYS A 1 325 ? -6.620 -16.585 14.504 1.00 98.31 325 LYS A O 1
ATOM 2615 N N . HIS A 1 326 ? -5.493 -15.854 16.298 1.00 98.12 326 HIS A N 1
ATOM 2616 C CA . HIS A 1 326 ? -6.446 -16.365 17.286 1.00 98.12 326 HIS A CA 1
ATOM 2617 C C . HIS A 1 326 ? -7.485 -15.336 17.761 1.00 98.12 326 HIS A C 1
ATOM 2619 O O . HIS A 1 326 ? -8.378 -15.701 18.540 1.00 98.12 326 HIS A O 1
ATOM 2625 N N . ALA A 1 327 ? -7.388 -14.081 17.317 1.00 98.31 327 ALA A N 1
ATOM 2626 C CA . ALA A 1 327 ? -8.358 -13.039 17.631 1.00 98.31 327 ALA A CA 1
ATOM 2627 C C . ALA A 1 327 ? -9.670 -13.257 16.860 1.00 98.31 327 ALA A C 1
ATOM 2629 O O . ALA A 1 327 ? -9.666 -13.673 15.703 1.00 98.31 327 ALA A O 1
ATOM 2630 N N . ALA A 1 328 ? -10.804 -12.922 17.478 1.00 97.62 328 ALA A N 1
ATOM 2631 C CA . ALA A 1 328 ? -12.113 -12.984 16.821 1.00 97.62 328 ALA A CA 1
ATOM 2632 C C . ALA A 1 328 ? -12.238 -11.956 15.680 1.00 97.62 328 ALA A C 1
ATOM 2634 O O . ALA A 1 328 ? -12.908 -12.192 14.678 1.00 97.62 328 ALA A O 1
ATOM 2635 N N . ALA A 1 329 ? -11.583 -10.809 15.848 1.00 98.38 329 ALA A N 1
ATOM 2636 C CA . ALA A 1 329 ? -11.442 -9.762 14.851 1.00 98.38 329 ALA A CA 1
ATOM 2637 C C . ALA A 1 329 ? -10.211 -8.906 15.177 1.00 98.38 329 ALA A C 1
ATOM 2639 O O . ALA A 1 329 ? -9.681 -8.937 16.295 1.00 98.38 329 ALA A O 1
ATOM 2640 N N . PHE A 1 330 ? -9.795 -8.100 14.208 1.00 98.88 330 PHE A N 1
ATOM 2641 C CA . PHE A 1 330 ? -8.787 -7.067 14.376 1.00 98.88 330 PHE A CA 1
ATOM 2642 C C . PHE A 1 330 ? -9.342 -5.706 13.951 1.00 98.88 330 PHE A C 1
ATOM 2644 O O . PHE A 1 330 ? -9.965 -5.585 12.894 1.00 98.88 330 PHE A O 1
ATOM 2651 N N . ILE A 1 331 ? -9.102 -4.673 14.761 1.00 98.88 331 ILE A N 1
ATOM 2652 C CA . ILE A 1 331 ? -9.469 -3.287 14.446 1.00 98.88 331 ILE A CA 1
ATOM 2653 C C . ILE A 1 331 ? -8.189 -2.475 14.344 1.00 98.88 331 ILE A C 1
ATOM 2655 O O . ILE A 1 331 ? -7.450 -2.322 15.318 1.00 98.88 331 ILE A O 1
ATOM 2659 N N . GLY A 1 332 ? -7.930 -1.934 13.162 1.00 98.62 332 GLY A N 1
ATOM 2660 C CA . GLY A 1 332 ? -6.674 -1.258 12.895 1.00 98.62 332 GLY A CA 1
ATOM 2661 C C . GLY A 1 332 ? -6.801 -0.088 11.945 1.00 98.62 332 GLY A C 1
ATOM 2662 O O . GLY A 1 332 ? -7.867 0.250 11.427 1.00 98.62 332 GLY A O 1
ATOM 2663 N N . LEU A 1 333 ? -5.655 0.538 11.728 1.00 98.62 333 LEU A N 1
ATOM 2664 C CA . LEU A 1 333 ? -5.493 1.699 10.867 1.00 98.62 333 LEU A CA 1
ATOM 2665 C C . LEU A 1 333 ? -4.986 1.278 9.481 1.00 98.62 333 LEU A C 1
ATOM 2667 O O . LEU A 1 333 ? -4.729 0.105 9.215 1.00 98.62 333 LEU A O 1
ATOM 2671 N N . SER A 1 334 ? -4.737 2.242 8.598 1.00 97.00 334 SER A N 1
ATOM 2672 C CA . SER A 1 334 ? -3.905 2.034 7.400 1.00 97.00 334 SER A CA 1
ATOM 2673 C C . SER A 1 334 ? -2.417 1.845 7.784 1.00 97.00 334 SER A C 1
ATOM 2675 O O . SER A 1 334 ? -1.552 2.664 7.445 1.00 97.00 334 SER A O 1
ATOM 2677 N N . SER A 1 335 ? -2.107 0.793 8.547 1.00 95.00 335 SER A N 1
ATOM 2678 C CA . SER A 1 335 ? -0.786 0.473 9.104 1.00 95.00 335 SER A CA 1
ATOM 2679 C C . SER A 1 335 ? -0.430 -1.009 8.928 1.00 95.00 335 SER A C 1
ATOM 2681 O O . SER A 1 335 ? -1.242 -1.821 8.490 1.00 95.00 335 SER A O 1
ATOM 2683 N N . GLY A 1 336 ? 0.817 -1.363 9.249 1.00 96.19 336 GLY A N 1
ATOM 2684 C CA . GLY A 1 336 ? 1.368 -2.694 8.990 1.00 96.19 336 GLY A CA 1
ATOM 2685 C C . GLY A 1 336 ? 0.677 -3.852 9.714 1.00 96.19 336 GLY A C 1
ATOM 2686 O O . GLY A 1 336 ? 0.591 -4.939 9.154 1.00 96.19 336 GLY A O 1
ATOM 2687 N N . LEU A 1 337 ? 0.132 -3.629 10.914 1.00 98.19 337 LEU A N 1
ATOM 2688 C CA . LEU A 1 337 ? -0.568 -4.685 11.657 1.00 98.19 337 LEU A CA 1
ATOM 2689 C C . LEU A 1 337 ? -1.878 -5.110 10.979 1.00 98.19 337 LEU A C 1
ATOM 2691 O O . LEU A 1 337 ? -2.237 -6.278 11.064 1.00 98.19 337 LEU A O 1
ATOM 2695 N N . SER A 1 338 ? -2.531 -4.217 10.227 1.00 98.62 338 SER A N 1
ATOM 2696 C CA . SER A 1 338 ? -3.697 -4.572 9.403 1.00 98.62 338 SER A CA 1
ATOM 2697 C C . SER A 1 338 ? -3.337 -5.553 8.294 1.00 98.62 338 SER A C 1
ATOM 2699 O O . SER A 1 338 ? -4.080 -6.498 8.054 1.00 98.62 338 SER A O 1
ATOM 2701 N N . TRP A 1 339 ? -2.175 -5.374 7.661 1.00 98.38 339 TRP A N 1
ATOM 2702 C CA . TRP A 1 339 ? -1.664 -6.312 6.659 1.00 98.38 339 TRP A CA 1
ATOM 2703 C C . TRP A 1 339 ? -1.306 -7.660 7.271 1.00 98.38 339 TRP A C 1
ATOM 2705 O O . TRP A 1 339 ? -1.599 -8.693 6.680 1.00 98.38 339 TRP A O 1
ATOM 2715 N N . LEU A 1 340 ? -0.708 -7.656 8.465 1.00 98.44 340 LEU A N 1
ATOM 2716 C CA . LEU A 1 340 ? -0.388 -8.892 9.172 1.00 98.44 340 LEU A CA 1
ATOM 2717 C C . LEU A 1 340 ? -1.655 -9.658 9.570 1.00 98.44 340 LEU A C 1
ATOM 2719 O O . LEU A 1 340 ? -1.707 -10.868 9.388 1.00 98.44 340 LEU A O 1
ATOM 2723 N N . ALA A 1 341 ? -2.682 -8.952 10.054 1.00 98.75 341 ALA A N 1
ATOM 2724 C CA . ALA A 1 341 ? -3.974 -9.533 10.411 1.00 98.75 341 ALA A CA 1
ATOM 2725 C C . ALA A 1 341 ? -4.666 -10.156 9.191 1.00 98.75 341 ALA A C 1
ATOM 2727 O O . ALA A 1 341 ? -5.150 -11.282 9.258 1.00 98.75 341 ALA A O 1
ATOM 2728 N N . TRP A 1 342 ? -4.637 -9.454 8.055 1.00 98.50 342 TRP A N 1
ATOM 2729 C CA . TRP A 1 342 ? -5.125 -9.974 6.779 1.00 98.50 342 TRP A CA 1
ATOM 2730 C C . TRP A 1 342 ? -4.355 -11.218 6.324 1.00 98.50 342 TRP A C 1
ATOM 2732 O O . TRP A 1 342 ? -4.972 -12.203 5.924 1.00 98.50 342 TRP A O 1
ATOM 2742 N N . ALA A 1 343 ? -3.025 -11.210 6.444 1.00 98.19 343 ALA A N 1
ATOM 2743 C CA . ALA A 1 343 ? -2.177 -12.327 6.036 1.00 98.19 343 ALA A CA 1
ATOM 2744 C C . ALA A 1 343 ? -2.439 -13.615 6.835 1.00 98.19 343 ALA A C 1
ATOM 2746 O O . ALA A 1 343 ? -2.368 -14.706 6.277 1.00 98.19 343 ALA A O 1
ATOM 2747 N N . VAL A 1 344 ? -2.786 -13.505 8.123 1.00 98.12 344 VAL A N 1
ATOM 2748 C CA . VAL A 1 344 ? -3.148 -14.666 8.961 1.00 98.12 344 VAL A CA 1
ATOM 2749 C C . VAL A 1 344 ? -4.645 -15.002 8.946 1.00 98.12 344 VAL A C 1
ATOM 2751 O O . VAL A 1 344 ? -5.077 -15.887 9.681 1.00 98.12 344 VAL A O 1
ATOM 2754 N N . GLY A 1 345 ? -5.440 -14.327 8.107 1.00 97.31 345 GLY A N 1
ATOM 2755 C CA . GLY A 1 345 ? -6.858 -14.632 7.899 1.00 97.31 345 GLY A CA 1
ATOM 2756 C C . GLY A 1 345 ? -7.819 -14.064 8.950 1.00 97.31 345 GLY A C 1
ATOM 2757 O O . GLY A 1 345 ? -8.987 -14.451 8.975 1.00 97.31 345 GLY A O 1
ATOM 2758 N N . THR A 1 346 ? -7.374 -13.144 9.807 1.00 98.31 346 THR A N 1
ATOM 2759 C CA . THR A 1 346 ? -8.238 -12.493 10.803 1.00 98.31 346 THR A CA 1
ATOM 2760 C C . THR A 1 346 ? -9.195 -11.507 10.119 1.00 98.31 346 THR A C 1
ATOM 2762 O O . THR A 1 346 ? -8.752 -10.721 9.280 1.00 98.31 346 THR A O 1
ATOM 2765 N N . PRO A 1 347 ? -10.491 -11.448 10.486 1.00 98.38 347 PRO A N 1
ATOM 2766 C CA . PRO A 1 347 ? -11.386 -10.389 10.019 1.00 98.38 347 PRO A CA 1
ATOM 2767 C C . PRO A 1 347 ? -10.862 -8.997 10.404 1.00 98.38 347 PRO A C 1
ATOM 2769 O O . PRO A 1 347 ? -10.678 -8.713 11.588 1.00 98.38 347 PRO A O 1
ATOM 2772 N N . VAL A 1 348 ? -10.636 -8.116 9.420 1.00 98.75 348 VAL A N 1
ATOM 2773 C CA . VAL A 1 348 ? -10.041 -6.787 9.652 1.00 98.75 348 VAL A CA 1
ATOM 2774 C C . VAL A 1 348 ? -11.050 -5.661 9.452 1.00 98.75 348 VAL A C 1
ATOM 2776 O O . VAL A 1 348 ? -11.452 -5.384 8.321 1.00 98.75 348 VAL A O 1
ATOM 2779 N N . VAL A 1 349 ? -11.376 -4.944 10.529 1.00 98.81 349 VAL A N 1
ATOM 2780 C CA . VAL A 1 349 ? -12.024 -3.627 10.479 1.00 98.81 349 VAL A CA 1
ATOM 2781 C C . VAL A 1 349 ? -10.948 -2.565 10.267 1.00 98.81 349 VAL A C 1
ATOM 2783 O O . VAL A 1 349 ? -10.160 -2.277 11.169 1.00 98.81 349 VAL A O 1
ATOM 2786 N N . LEU A 1 350 ? -10.896 -1.987 9.063 1.00 98.88 350 LEU A N 1
ATOM 2787 C CA . LEU A 1 350 ? -9.842 -1.046 8.671 1.00 98.88 350 LEU A CA 1
ATOM 2788 C C . LEU A 1 350 ? -10.363 0.392 8.659 1.00 98.88 350 LEU A C 1
ATOM 2790 O O . LEU A 1 350 ? -11.124 0.789 7.768 1.00 98.88 350 LEU A O 1
ATOM 2794 N N . ILE A 1 351 ? -9.911 1.189 9.626 1.00 98.88 351 ILE A N 1
ATOM 2795 C CA . ILE A 1 351 ? -10.285 2.594 9.788 1.00 98.88 351 ILE A CA 1
ATOM 2796 C C . ILE A 1 351 ? -9.267 3.479 9.068 1.00 98.88 351 ILE A C 1
ATOM 2798 O O . ILE A 1 351 ? -8.100 3.558 9.448 1.00 98.88 351 ILE A O 1
ATOM 2802 N N . SER A 1 352 ? -9.711 4.175 8.022 1.00 98.62 352 SER A N 1
ATOM 2803 C CA . SER A 1 352 ? -8.888 5.177 7.338 1.00 98.62 352 SER A CA 1
ATOM 2804 C C . SER A 1 352 ? -9.752 6.120 6.502 1.00 98.62 352 SER A C 1
ATOM 2806 O O . SER A 1 352 ? -10.517 5.689 5.642 1.00 98.62 352 SER A O 1
ATOM 2808 N N . GLY A 1 353 ? -9.601 7.423 6.717 1.00 98.12 353 GLY A N 1
ATOM 2809 C CA . GLY A 1 353 ? -10.040 8.451 5.767 1.00 98.12 353 GLY A CA 1
ATOM 2810 C C . GLY A 1 353 ? -8.881 9.055 4.978 1.00 98.12 353 GLY A C 1
ATOM 2811 O O . GLY A 1 353 ? -9.094 9.798 4.026 1.00 98.12 353 GLY A O 1
ATOM 2812 N N . PHE A 1 354 ? -7.644 8.759 5.375 1.00 97.50 354 PHE A N 1
ATOM 2813 C CA . PHE A 1 354 ? -6.431 9.287 4.761 1.00 97.50 354 PHE A CA 1
ATOM 2814 C C . PHE A 1 354 ? -6.118 8.650 3.407 1.00 97.50 354 PHE A C 1
ATOM 2816 O O . PHE A 1 354 ? -5.607 9.322 2.508 1.00 97.50 354 PHE A O 1
ATOM 2823 N N . THR A 1 355 ? -6.441 7.367 3.278 1.00 98.19 355 THR A N 1
ATOM 2824 C CA . THR A 1 355 ? -6.237 6.553 2.083 1.00 98.19 355 THR A CA 1
ATOM 2825 C C . THR A 1 355 ? -7.577 6.200 1.449 1.00 98.19 355 THR A C 1
ATOM 2827 O O . THR A 1 355 ? -8.579 6.007 2.144 1.00 98.19 355 THR A O 1
ATOM 2830 N N . HIS A 1 356 ? -7.593 6.118 0.121 1.00 98.00 356 HIS A N 1
ATOM 2831 C CA . HIS A 1 356 ? -8.724 5.588 -0.633 1.00 98.00 356 HIS A CA 1
ATOM 2832 C C . HIS A 1 356 ? -8.857 4.072 -0.384 1.00 98.00 356 HIS A C 1
ATOM 2834 O O . HIS A 1 356 ? -7.830 3.415 -0.211 1.00 98.00 356 HIS A O 1
ATOM 2840 N N . PRO A 1 357 ? -10.060 3.462 -0.402 1.00 96.75 357 PRO A N 1
ATOM 2841 C CA . PRO A 1 357 ? -10.206 2.023 -0.150 1.00 96.75 357 PRO A CA 1
ATOM 2842 C C . PRO A 1 357 ? -9.462 1.093 -1.107 1.00 96.75 357 PRO A C 1
ATOM 2844 O O . PRO A 1 357 ? -9.211 -0.047 -0.748 1.00 96.75 357 PRO A O 1
ATOM 2847 N N . SER A 1 358 ? -9.088 1.560 -2.301 1.00 94.69 358 SER A N 1
ATOM 2848 C CA . SER A 1 358 ? -8.259 0.775 -3.228 1.00 94.69 358 SER A CA 1
ATOM 2849 C C . SER A 1 358 ? -6.779 0.708 -2.834 1.00 94.69 358 SER A C 1
ATOM 2851 O O . SER A 1 358 ? -6.023 -0.009 -3.489 1.00 94.69 358 SER A O 1
ATOM 2853 N N . ASN A 1 359 ? -6.348 1.470 -1.821 1.00 97.31 359 ASN A N 1
ATOM 2854 C CA . ASN A 1 359 ? -4.947 1.582 -1.431 1.00 97.31 359 ASN A CA 1
ATOM 2855 C C . ASN A 1 359 ? -4.443 0.329 -0.702 1.00 97.31 359 ASN A C 1
ATOM 2857 O O . ASN A 1 359 ? -3.364 -0.176 -1.021 1.00 97.31 359 ASN A O 1
ATOM 2861 N N . GLU A 1 360 ? -5.224 -0.168 0.256 1.00 97.19 360 GLU A N 1
ATOM 2862 C CA . GLU A 1 360 ? -4.939 -1.397 0.999 1.00 97.19 360 GLU A CA 1
ATOM 2863 C C . GLU A 1 360 ? -5.574 -2.630 0.338 1.00 97.19 360 GLU A C 1
ATOM 2865 O O . GLU A 1 360 ? -6.113 -2.542 -0.765 1.00 97.19 360 GLU A O 1
ATOM 2870 N N . PHE A 1 361 ? -5.488 -3.779 1.009 1.00 97.00 361 PHE A N 1
ATOM 2871 C CA . PHE A 1 361 ? -6.267 -4.967 0.676 1.00 97.00 361 PHE A CA 1
ATOM 2872 C C . PHE A 1 361 ? -7.768 -4.728 0.895 1.00 97.00 361 PHE A C 1
ATOM 2874 O O . PHE A 1 361 ? -8.200 -3.903 1.710 1.00 97.00 361 PHE A O 1
ATOM 2881 N N . THR A 1 362 ? -8.576 -5.506 0.193 1.00 96.38 362 THR A N 1
ATOM 2882 C CA . THR A 1 362 ? -10.028 -5.499 0.276 1.00 96.38 362 THR A CA 1
ATOM 2883 C C . THR A 1 362 ? -10.476 -6.159 1.572 1.00 96.38 362 THR A C 1
ATOM 2885 O O . THR A 1 362 ? -10.120 -7.291 1.892 1.00 96.38 362 THR A O 1
ATOM 2888 N N . THR A 1 363 ? -11.326 -5.455 2.312 1.00 97.25 363 THR A N 1
ATOM 2889 C CA . THR A 1 363 ? -12.071 -6.005 3.444 1.00 97.25 363 THR A CA 1
ATOM 2890 C C . THR A 1 363 ? -13.510 -5.494 3.383 1.00 97.25 363 THR A C 1
ATOM 2892 O O . THR A 1 363 ? -13.717 -4.299 3.141 1.00 97.25 363 THR A O 1
ATOM 2895 N N . PRO A 1 364 ? -14.523 -6.346 3.632 1.00 97.06 364 PRO A N 1
ATOM 2896 C CA . PRO A 1 364 ? -15.915 -5.899 3.704 1.00 97.06 364 PRO A CA 1
ATOM 2897 C C . PRO A 1 364 ? -16.179 -4.977 4.908 1.00 97.06 364 PRO A C 1
ATOM 2899 O O . PRO A 1 364 ? -17.242 -4.364 4.994 1.00 97.06 364 PRO A O 1
ATOM 2902 N N . TYR A 1 365 ? -15.212 -4.850 5.824 1.00 98.25 365 TYR A N 1
ATOM 2903 C CA . TYR A 1 365 ? -15.305 -4.062 7.052 1.00 98.25 365 TYR A CA 1
ATOM 2904 C C . TYR A 1 365 ? -14.480 -2.760 6.988 1.00 98.25 365 TYR A C 1
ATOM 2906 O O . TYR A 1 365 ? -14.018 -2.244 8.008 1.00 98.25 365 TYR A O 1
ATOM 2914 N N . ARG A 1 366 ? -14.252 -2.219 5.783 1.00 98.31 366 ARG A N 1
ATOM 2915 C CA . ARG A 1 366 ? -13.548 -0.943 5.566 1.00 98.31 366 ARG A CA 1
ATOM 2916 C C . ARG A 1 366 ? -14.388 0.239 6.074 1.00 98.31 366 ARG A C 1
ATOM 2918 O O . ARG A 1 366 ? -15.521 0.428 5.642 1.00 98.31 366 ARG A O 1
ATOM 2925 N N . VAL A 1 367 ? -13.805 1.090 6.924 1.00 98.69 367 VAL A N 1
ATOM 2926 C CA . VAL A 1 367 ? -14.464 2.282 7.492 1.00 98.69 367 VAL A CA 1
ATOM 2927 C C . VAL A 1 367 ? -13.869 3.575 6.929 1.00 98.69 367 VAL A C 1
ATOM 2929 O O . VAL A 1 367 ? -12.731 3.935 7.240 1.00 98.69 367 VAL A O 1
ATOM 2932 N N . ILE A 1 368 ? -14.652 4.299 6.130 1.00 98.06 368 ILE A N 1
ATOM 2933 C CA . ILE A 1 368 ? -14.300 5.600 5.539 1.00 98.06 368 ILE A CA 1
ATOM 2934 C C . ILE A 1 368 ? -15.519 6.533 5.538 1.00 98.06 368 ILE A C 1
ATOM 2936 O O . ILE A 1 368 ? -16.652 6.069 5.417 1.00 98.06 368 ILE A O 1
ATOM 2940 N N . ASN A 1 369 ? -15.302 7.845 5.665 1.00 96.81 369 ASN A N 1
ATOM 2941 C CA . ASN A 1 369 ? -16.350 8.858 5.529 1.00 96.81 369 ASN A CA 1
ATOM 2942 C C . ASN A 1 369 ? -16.092 9.741 4.296 1.00 96.81 369 ASN A C 1
ATOM 2944 O O . ASN A 1 369 ? -15.127 10.502 4.262 1.00 96.81 369 ASN A O 1
ATOM 2948 N N . TYR A 1 370 ? -16.975 9.653 3.297 1.00 96.62 370 TYR A N 1
ATOM 2949 C CA . TYR A 1 370 ? -16.865 10.410 2.044 1.00 96.62 370 TYR A CA 1
ATOM 2950 C C . TYR A 1 370 ? -17.448 11.828 2.100 1.00 96.62 370 TYR A C 1
ATOM 2952 O O . TYR A 1 370 ? -17.230 12.604 1.176 1.00 96.62 370 TYR A O 1
ATOM 2960 N N . HIS A 1 371 ? -18.150 12.194 3.176 1.00 95.81 371 HIS A N 1
ATOM 2961 C CA . HIS A 1 371 ? -18.692 13.547 3.358 1.00 95.81 371 HIS A CA 1
ATOM 2962 C C . HIS A 1 371 ? -17.632 14.549 3.846 1.00 95.81 371 HIS A C 1
ATOM 2964 O O . HIS A 1 371 ? -17.886 15.750 3.900 1.00 95.81 371 HIS A O 1
ATOM 2970 N N . ALA A 1 372 ? -16.448 14.058 4.219 1.00 94.62 372 ALA A N 1
ATOM 2971 C CA . ALA A 1 372 ? -15.305 14.844 4.663 1.00 94.62 372 ALA A CA 1
ATOM 2972 C C . ALA A 1 372 ? -14.176 14.811 3.621 1.00 94.62 372 ALA A C 1
ATOM 2974 O O . ALA A 1 372 ? -14.160 13.958 2.725 1.00 94.62 372 ALA A O 1
ATOM 2975 N N . CYS A 1 373 ? -13.176 15.689 3.772 1.00 97.19 373 CYS A N 1
ATOM 2976 C CA . CYS A 1 373 ? -11.885 15.515 3.108 1.00 97.19 373 CYS A CA 1
ATOM 2977 C C . CYS A 1 373 ? -11.390 14.081 3.315 1.00 97.19 373 CYS A C 1
ATOM 2979 O O . CYS A 1 373 ? -11.419 13.570 4.430 1.00 97.19 373 CYS A O 1
ATOM 2981 N N . ASN A 1 374 ? -10.944 13.426 2.247 1.00 98.00 374 ASN A N 1
ATOM 2982 C CA . ASN A 1 374 ? -10.468 12.050 2.301 1.00 98.00 374 ASN A CA 1
ATOM 2983 C C . ASN A 1 374 ? -9.394 11.786 1.233 1.00 98.00 374 ASN A C 1
ATOM 2985 O O . ASN A 1 374 ? -9.147 12.626 0.359 1.00 98.00 374 ASN A O 1
ATOM 2989 N N . SER A 1 375 ? -8.755 10.619 1.315 1.00 97.69 375 SER A N 1
ATOM 2990 C CA . SER A 1 375 ? -7.855 10.077 0.287 1.00 97.69 375 SER A CA 1
ATOM 2991 C C . SER A 1 375 ? -6.659 10.979 -0.061 1.00 97.69 375 SER A C 1
ATOM 2993 O O . SER A 1 375 ? -6.178 10.973 -1.191 1.00 97.69 375 SER A O 1
ATOM 2995 N N . CYS A 1 376 ? -6.162 11.773 0.896 1.00 97.81 376 CYS A N 1
ATOM 2996 C CA . CYS A 1 376 ? -5.018 12.673 0.694 1.00 97.81 376 CYS A CA 1
ATOM 2997 C C . CYS A 1 376 ? -3.758 11.937 0.214 1.00 97.81 376 CYS A C 1
ATOM 2999 O O . CYS A 1 376 ? -2.989 12.506 -0.551 1.00 97.81 376 CYS A O 1
ATOM 3001 N N . TRP A 1 377 ? -3.556 10.690 0.650 1.00 97.56 377 TRP A N 1
ATOM 3002 C CA . TRP A 1 377 ? -2.432 9.848 0.225 1.00 97.56 377 TRP A CA 1
ATOM 3003 C C . TRP A 1 377 ? -2.474 9.482 -1.265 1.00 97.56 377 TRP A C 1
ATOM 3005 O O . TRP A 1 377 ? -1.433 9.348 -1.901 1.00 97.56 377 TRP A O 1
ATOM 3015 N N . ASN A 1 378 ? -3.678 9.324 -1.819 1.00 97.50 378 ASN A N 1
ATOM 3016 C CA . ASN A 1 378 ? -3.894 8.846 -3.185 1.00 97.50 378 ASN A CA 1
ATOM 3017 C C . ASN A 1 378 ? -4.021 9.985 -4.209 1.00 97.50 378 ASN A C 1
ATOM 3019 O O . ASN A 1 378 ? -4.060 9.733 -5.409 1.00 97.50 378 ASN A O 1
ATOM 3023 N N . ASP A 1 379 ? -4.088 11.240 -3.763 1.00 96.44 379 ASP A N 1
ATOM 3024 C CA . ASP A 1 379 ? -4.162 12.390 -4.662 1.00 96.44 379 ASP A CA 1
ATOM 3025 C C . ASP A 1 379 ? -2.794 12.644 -5.308 1.00 96.44 379 ASP A C 1
ATOM 3027 O O . ASP A 1 379 ? -1.858 13.110 -4.657 1.00 96.44 379 ASP A O 1
ATOM 3031 N N . VAL A 1 380 ? -2.678 12.351 -6.604 1.00 94.50 380 VAL A N 1
ATOM 3032 C CA . VAL A 1 380 ? -1.418 12.474 -7.359 1.00 94.50 380 VAL A CA 1
ATOM 3033 C C . VAL A 1 380 ? -0.873 13.903 -7.415 1.00 94.50 380 VAL A C 1
ATOM 3035 O O . VAL A 1 380 ? 0.326 14.095 -7.611 1.00 94.50 380 VAL A O 1
ATOM 3038 N N . ARG A 1 381 ? -1.731 14.905 -7.186 1.00 94.25 381 ARG A N 1
ATOM 3039 C CA . ARG A 1 381 ? -1.355 16.327 -7.140 1.00 94.25 381 ARG A CA 1
ATOM 3040 C C . ARG A 1 381 ? -0.669 16.708 -5.830 1.00 94.25 381 ARG A C 1
ATOM 3042 O O . ARG A 1 381 ? -0.108 17.794 -5.729 1.00 94.25 381 ARG A O 1
ATOM 3049 N N . LEU A 1 382 ? -0.759 15.856 -4.809 1.00 95.31 382 LEU A N 1
ATOM 3050 C CA . LEU A 1 382 ? -0.217 16.112 -3.481 1.00 95.31 382 LEU A CA 1
ATOM 3051 C C . LEU A 1 382 ? 1.050 15.296 -3.268 1.00 95.31 382 LEU A C 1
ATOM 3053 O O . LEU A 1 382 ? 1.111 14.112 -3.596 1.00 95.31 382 LEU A O 1
ATOM 3057 N N . ARG A 1 383 ? 2.054 15.921 -2.658 1.00 94.56 383 ARG A N 1
ATOM 3058 C CA . ARG A 1 383 ? 3.299 15.260 -2.282 1.00 94.56 383 ARG A CA 1
ATOM 3059 C C . ARG A 1 383 ? 3.307 14.948 -0.791 1.00 94.56 383 ARG A C 1
ATOM 3061 O O . ARG A 1 383 ? 3.213 15.864 0.024 1.00 94.56 383 ARG A O 1
ATOM 3068 N N . PHE A 1 384 ? 3.424 13.666 -0.442 1.00 95.62 384 PHE A N 1
ATOM 3069 C CA . PHE A 1 384 ? 3.571 13.260 0.953 1.00 95.62 384 PHE A CA 1
ATOM 3070 C C . PHE A 1 384 ? 4.905 13.753 1.519 1.00 95.62 384 PHE A C 1
ATOM 3072 O O . PHE A 1 384 ? 5.959 13.515 0.929 1.00 95.62 384 PHE A O 1
ATOM 3079 N N . ASP A 1 385 ? 4.856 14.422 2.669 1.00 94.50 385 ASP A N 1
ATOM 3080 C CA . ASP A 1 385 ? 6.047 14.858 3.393 1.00 94.50 385 ASP A CA 1
ATOM 3081 C C . ASP A 1 385 ? 6.373 13.847 4.498 1.00 94.50 385 ASP A C 1
ATOM 3083 O O . ASP A 1 385 ? 5.672 13.739 5.504 1.00 94.50 385 ASP A O 1
ATOM 3087 N N . HIS A 1 386 ? 7.459 13.095 4.311 1.00 90.00 386 HIS A N 1
ATOM 3088 C CA . HIS A 1 386 ? 7.910 12.080 5.266 1.00 90.00 386 HIS A CA 1
ATOM 3089 C C . HIS A 1 386 ? 8.447 12.661 6.582 1.00 90.00 386 HIS A C 1
ATOM 3091 O O . HIS A 1 386 ? 8.606 11.921 7.555 1.00 90.00 386 HIS A O 1
ATOM 3097 N N . THR A 1 387 ? 8.758 13.956 6.617 1.00 92.06 387 THR A N 1
ATOM 3098 C CA . THR A 1 387 ? 9.314 14.633 7.794 1.00 92.06 387 THR A CA 1
ATOM 3099 C C . THR A 1 387 ? 8.224 15.261 8.664 1.00 92.06 387 THR A C 1
ATOM 3101 O O . THR A 1 387 ? 8.401 15.391 9.882 1.00 92.06 387 THR A O 1
ATOM 3104 N N . ASP A 1 388 ? 7.070 15.565 8.067 1.00 94.50 388 ASP A N 1
ATOM 3105 C CA . ASP A 1 388 ? 5.920 16.161 8.733 1.00 94.50 388 ASP A CA 1
ATOM 3106 C C . ASP A 1 388 ? 4.983 15.102 9.331 1.00 94.50 388 ASP A C 1
ATOM 3108 O O . ASP A 1 388 ? 4.105 14.533 8.681 1.00 94.50 388 ASP A O 1
ATOM 3112 N N . PHE A 1 389 ? 5.114 14.870 10.637 1.00 95.06 389 PHE A N 1
ATOM 3113 C CA . PHE A 1 389 ? 4.220 13.954 11.348 1.00 95.06 389 PHE A CA 1
ATOM 3114 C C . PHE A 1 389 ? 2.748 14.401 11.302 1.00 95.06 389 PHE A C 1
ATOM 3116 O O . PHE A 1 389 ? 1.862 13.547 11.312 1.00 95.06 389 PHE A O 1
ATOM 3123 N N . PHE A 1 390 ? 2.480 15.708 11.196 1.00 96.38 390 PHE A N 1
ATOM 3124 C CA . PHE A 1 390 ? 1.133 16.286 11.148 1.00 96.38 390 PHE A CA 1
ATOM 3125 C C . PHE A 1 390 ? 0.655 16.591 9.723 1.00 96.38 390 PHE A C 1
ATOM 3127 O O . PHE A 1 390 ? -0.269 17.393 9.547 1.00 96.38 390 PHE A O 1
ATOM 3134 N N . TRP A 1 391 ? 1.250 15.940 8.718 1.00 97.19 391 TRP A N 1
ATOM 3135 C CA . TRP A 1 391 ? 0.952 16.171 7.309 1.00 97.19 391 TRP A CA 1
ATOM 3136 C C . TRP A 1 391 ? -0.545 16.076 7.014 1.00 97.19 391 TRP A C 1
ATOM 3138 O O . TRP A 1 391 ? -1.145 15.005 7.098 1.00 97.19 391 TRP A O 1
ATOM 3148 N N . CYS A 1 392 ? -1.156 17.207 6.666 1.00 97.81 392 CYS A N 1
ATOM 3149 C CA . CYS A 1 392 ? -2.564 17.326 6.297 1.00 97.81 392 CYS A CA 1
ATOM 3150 C C . CYS A 1 392 ? -2.685 18.367 5.174 1.00 97.81 392 CYS A C 1
ATOM 3152 O O . CYS A 1 392 ? -3.057 19.512 5.420 1.00 97.81 392 CYS A O 1
ATOM 3154 N N . PRO A 1 393 ? -2.349 18.009 3.929 1.00 97.62 393 PRO A N 1
ATOM 3155 C CA . PRO A 1 393 ? -1.981 18.971 2.885 1.00 97.62 393 PRO A CA 1
ATOM 3156 C C . PRO A 1 393 ? -3.080 19.986 2.545 1.00 97.62 393 PRO A C 1
ATOM 3158 O O . PRO A 1 393 ? -2.783 21.081 2.088 1.00 97.62 393 PRO A O 1
ATOM 3161 N N . ARG A 1 394 ? -4.352 19.636 2.766 1.00 97.50 394 ARG A N 1
ATOM 3162 C CA . ARG A 1 394 ? -5.500 20.498 2.448 1.00 97.50 394 ARG A CA 1
ATOM 3163 C C . ARG A 1 394 ? -5.966 21.362 3.626 1.00 97.50 394 ARG A C 1
ATOM 3165 O O . ARG A 1 394 ? -6.607 22.384 3.403 1.00 97.50 394 ARG A O 1
ATOM 3172 N N . HIS A 1 395 ? -5.707 20.939 4.867 1.00 97.75 395 HIS A N 1
ATOM 3173 C CA . HIS A 1 395 ? -6.356 21.494 6.067 1.00 97.75 395 HIS A CA 1
ATOM 3174 C C . HIS A 1 395 ? -5.430 21.615 7.288 1.00 97.75 395 HIS A C 1
ATOM 3176 O O . HIS A 1 395 ? -5.929 21.777 8.404 1.00 97.75 395 HIS A O 1
ATOM 3182 N N . LYS A 1 396 ? -4.107 21.520 7.113 1.00 95.88 396 LYS A N 1
ATOM 3183 C CA . LYS A 1 396 ? -3.128 21.701 8.193 1.00 95.88 396 LYS A CA 1
ATOM 3184 C C . LYS A 1 396 ? -3.327 23.058 8.872 1.00 95.88 396 LYS A C 1
ATOM 3186 O O . LYS A 1 396 ? -3.567 24.048 8.188 1.00 95.88 396 LYS A O 1
ATOM 3191 N N . ASP A 1 397 ? -3.272 23.070 10.203 1.00 92.06 397 ASP A N 1
ATOM 3192 C CA . ASP A 1 397 ? -3.427 24.268 11.039 1.00 92.06 397 ASP A CA 1
ATOM 3193 C C . ASP A 1 397 ? -4.781 24.986 10.862 1.00 92.06 397 ASP A C 1
ATOM 3195 O O . ASP A 1 397 ? -4.925 26.179 11.126 1.00 92.06 397 ASP A O 1
ATOM 3199 N N . THR A 1 398 ? -5.815 24.241 10.452 1.00 95.69 398 THR A N 1
ATOM 3200 C CA . THR A 1 398 ? -7.202 24.724 10.377 1.00 95.69 398 THR A CA 1
ATOM 3201 C C . THR A 1 398 ? -8.115 23.924 11.312 1.00 95.69 398 THR A C 1
ATOM 3203 O O . THR A 1 398 ? -7.808 22.778 11.652 1.00 95.69 398 THR A O 1
ATOM 3206 N N . PRO A 1 399 ? -9.316 24.429 11.653 1.00 95.06 399 PRO A N 1
ATOM 3207 C CA . PRO A 1 399 ? -10.310 23.658 12.408 1.00 95.06 399 PRO A CA 1
ATOM 3208 C C . PRO A 1 399 ? -10.740 22.334 11.748 1.00 95.06 399 PRO A C 1
ATOM 3210 O O . PRO A 1 399 ? -11.323 21.481 12.421 1.00 95.06 399 PRO A O 1
ATOM 3213 N N . ARG A 1 400 ? -10.454 22.150 10.450 1.00 96.69 400 ARG A N 1
ATOM 3214 C CA . ARG A 1 400 ? -10.759 20.956 9.642 1.00 96.69 400 ARG A CA 1
ATOM 3215 C C . ARG A 1 400 ? -9.600 19.955 9.568 1.00 96.69 400 ARG A C 1
ATOM 3217 O O . ARG A 1 400 ? -9.708 18.936 8.887 1.00 96.69 400 ARG A O 1
ATOM 3224 N N . GLN A 1 401 ? -8.484 20.209 10.253 1.00 97.25 401 GLN A N 1
ATOM 3225 C CA . GLN A 1 401 ? -7.344 19.295 10.255 1.00 97.25 401 GLN A CA 1
ATOM 3226 C C . GLN A 1 401 ? -7.769 17.893 10.717 1.00 97.25 401 GLN A C 1
ATOM 3228 O O . GLN A 1 401 ? -8.486 17.745 11.711 1.00 97.25 401 GLN A O 1
ATOM 3233 N N . PHE A 1 402 ? -7.353 16.878 9.955 1.00 97.62 402 PHE A N 1
ATOM 3234 C CA . PHE A 1 402 ? -7.703 15.464 10.146 1.00 97.62 402 PHE A CA 1
ATOM 3235 C C . PHE A 1 402 ? -9.210 15.158 10.194 1.00 97.62 402 PHE A C 1
ATOM 3237 O O . PHE A 1 402 ? -9.614 14.130 10.741 1.00 97.62 402 PHE A O 1
ATOM 3244 N N . GLU A 1 403 ? -10.063 16.006 9.603 1.00 97.56 403 GLU A N 1
ATOM 3245 C CA . GLU A 1 403 ? -11.506 15.728 9.516 1.00 97.56 403 GLU A CA 1
ATOM 3246 C C . GLU A 1 403 ? -11.814 14.374 8.858 1.00 97.56 403 GLU A C 1
ATOM 3248 O O . GLU A 1 403 ? -12.803 13.736 9.214 1.00 97.56 403 GLU A O 1
ATOM 3253 N N . CYS A 1 404 ? -10.906 13.905 7.991 1.00 97.94 404 CYS A N 1
ATOM 3254 C CA . CYS A 1 404 ? -10.945 12.608 7.324 1.00 97.94 404 CYS A CA 1
ATOM 3255 C C . CYS A 1 404 ? -11.151 11.428 8.280 1.00 97.94 404 CYS A C 1
ATOM 3257 O O . CYS A 1 404 ? -11.805 10.456 7.912 1.00 97.94 404 CYS A O 1
ATOM 3259 N N . THR A 1 405 ? -10.617 11.499 9.503 1.00 98.06 405 THR A N 1
ATOM 3260 C CA . THR A 1 405 ? -10.817 10.460 10.520 1.00 98.06 405 THR A CA 1
ATOM 3261 C C . THR A 1 405 ? -11.518 10.961 11.777 1.00 98.06 405 THR A C 1
ATOM 3263 O O . THR A 1 405 ? -12.148 10.156 12.453 1.00 98.06 405 THR A O 1
ATOM 3266 N N . ARG A 1 406 ? -11.520 12.270 12.071 1.00 97.62 406 ARG A N 1
ATOM 3267 C CA . ARG A 1 406 ? -12.327 12.829 13.177 1.00 97.62 406 ARG A CA 1
ATOM 3268 C C . ARG A 1 406 ? -13.823 12.585 12.985 1.00 97.62 406 ARG A C 1
ATOM 3270 O O . ARG A 1 406 ? -14.522 12.327 13.957 1.00 97.62 406 ARG A O 1
ATOM 3277 N N . LEU A 1 407 ? -14.303 12.654 11.741 1.00 97.81 407 LEU A N 1
ATOM 3278 C CA . LEU A 1 407 ? -15.719 12.479 11.402 1.00 97.81 407 LEU A CA 1
ATOM 3279 C C . LEU A 1 407 ? -16.119 11.017 11.154 1.00 97.81 407 LEU A C 1
ATOM 3281 O O . LEU A 1 407 ? -17.259 10.758 10.777 1.00 97.81 407 LEU A O 1
ATOM 3285 N N . ILE A 1 408 ? -15.206 10.062 11.347 1.00 98.56 408 ILE A N 1
ATOM 3286 C CA . ILE A 1 408 ? -15.562 8.646 11.464 1.00 98.56 408 ILE A CA 1
ATOM 3287 C C . ILE A 1 408 ? -15.997 8.427 12.913 1.00 98.56 408 ILE A C 1
ATOM 3289 O O . ILE A 1 408 ? -15.172 8.540 13.821 1.00 98.56 408 ILE A O 1
ATOM 3293 N N . THR A 1 409 ? -17.284 8.169 13.132 1.00 98.44 409 THR A N 1
ATOM 3294 C CA . THR A 1 409 ? -17.853 7.992 14.476 1.00 98.44 409 THR A CA 1
ATOM 3295 C C . THR A 1 409 ? -17.645 6.572 14.992 1.00 98.44 409 THR A C 1
ATOM 3297 O O . THR A 1 409 ? -17.439 5.635 14.215 1.00 98.44 409 THR A O 1
ATOM 3300 N N . SER A 1 410 ? -17.731 6.390 16.312 1.00 97.94 410 SER A N 1
ATOM 3301 C CA . SER A 1 410 ? -17.677 5.059 16.920 1.00 97.94 410 SER A CA 1
ATOM 3302 C C . SER A 1 410 ? -18.818 4.167 16.426 1.00 97.94 410 SER A C 1
ATOM 3304 O O . SER A 1 410 ? -18.584 3.001 16.130 1.00 97.94 410 SER A O 1
ATOM 3306 N N . ASP A 1 411 ? -20.017 4.712 16.218 1.00 97.94 411 ASP A N 1
ATOM 3307 C CA . ASP A 1 411 ? -21.161 3.956 15.694 1.00 97.94 411 ASP A CA 1
ATOM 3308 C C . ASP A 1 411 ? -20.937 3.437 14.271 1.00 97.94 411 ASP A C 1
ATOM 3310 O O . ASP A 1 411 ? -21.338 2.317 13.956 1.00 97.94 411 ASP A O 1
ATOM 3314 N N . GLN A 1 412 ? -20.218 4.187 13.428 1.00 98.25 412 GLN A N 1
ATOM 3315 C CA . GLN A 1 412 ? -19.828 3.702 12.103 1.00 98.25 412 GLN A CA 1
ATOM 3316 C C . GLN A 1 412 ? -18.918 2.465 12.204 1.00 98.25 412 GLN A C 1
ATOM 3318 O O . GLN A 1 412 ? -19.067 1.515 11.433 1.00 98.25 412 GLN A O 1
ATOM 3323 N N . VAL A 1 413 ? -17.991 2.459 13.166 1.00 98.44 413 VAL A N 1
ATOM 3324 C CA . VAL A 1 413 ? -17.083 1.330 13.418 1.00 98.44 413 VAL A CA 1
ATOM 3325 C C . VAL A 1 413 ? -17.835 0.150 14.041 1.00 98.44 413 VAL A C 1
ATOM 3327 O O . VAL A 1 413 ? -17.698 -0.978 13.565 1.00 98.44 413 VAL A O 1
ATOM 3330 N N . LYS A 1 414 ? -18.686 0.395 15.046 1.00 97.25 414 LYS A N 1
ATOM 3331 C CA . LYS A 1 414 ? -19.545 -0.624 15.678 1.00 97.25 414 LYS A CA 1
ATOM 3332 C C . LYS A 1 414 ? -20.456 -1.301 14.651 1.00 97.25 414 LYS A C 1
ATOM 3334 O O . LYS A 1 414 ? -20.582 -2.521 14.666 1.00 97.25 414 LYS A O 1
ATOM 3339 N N . ALA A 1 415 ? -21.012 -0.546 13.703 1.00 96.81 415 ALA A N 1
ATOM 3340 C CA . ALA A 1 415 ? -21.817 -1.105 12.620 1.00 96.81 415 ALA A CA 1
ATOM 3341 C C . ALA A 1 415 ? -21.023 -2.069 11.719 1.00 96.81 415 ALA A C 1
ATOM 3343 O O . ALA A 1 415 ? -21.597 -3.028 11.206 1.00 96.81 415 ALA A O 1
ATOM 3344 N N . MET A 1 416 ? -19.715 -1.855 11.517 1.00 97.19 416 MET A N 1
ATOM 3345 C CA . MET A 1 416 ? -18.873 -2.823 10.797 1.00 97.19 416 MET A CA 1
ATOM 3346 C C . MET A 1 416 ? -18.569 -4.054 11.645 1.00 97.19 416 MET A C 1
ATOM 3348 O O . MET A 1 416 ? -18.632 -5.165 11.125 1.00 97.19 416 MET A O 1
ATOM 3352 N N . LEU A 1 417 ? -18.298 -3.878 12.941 1.00 95.94 417 LEU A N 1
ATOM 3353 C CA . LEU A 1 417 ? -18.093 -4.992 13.873 1.00 95.94 417 LEU A CA 1
ATOM 3354 C C . LEU A 1 417 ? -19.311 -5.918 13.912 1.00 95.94 417 LEU A C 1
ATOM 3356 O O . LEU A 1 417 ? -19.169 -7.133 13.825 1.00 95.94 417 LEU A O 1
ATOM 3360 N N . GLN A 1 418 ? -20.514 -5.347 13.933 1.00 93.75 418 GLN A N 1
ATOM 3361 C CA . GLN A 1 418 ? -21.764 -6.104 13.877 1.00 93.75 418 GLN A CA 1
ATOM 3362 C C . GLN A 1 418 ? -21.921 -6.916 12.587 1.00 93.75 418 GLN A C 1
ATOM 3364 O O . GLN A 1 418 ? -22.681 -7.873 12.580 1.00 93.75 418 GLN A O 1
ATOM 3369 N N . ARG A 1 419 ? -21.226 -6.589 11.493 1.00 95.12 419 ARG A N 1
ATOM 3370 C CA . ARG A 1 419 ? -21.288 -7.381 10.253 1.00 95.12 419 ARG A CA 1
ATOM 3371 C C . ARG A 1 419 ? -20.385 -8.610 10.280 1.00 95.12 419 ARG A C 1
ATOM 3373 O O . ARG A 1 419 ? -20.511 -9.441 9.386 1.00 95.12 419 ARG A O 1
ATOM 3380 N N . ILE A 1 420 ? -19.480 -8.727 11.254 1.00 95.12 420 ILE A N 1
ATOM 3381 C CA . ILE A 1 420 ? -18.561 -9.862 11.357 1.00 95.12 420 ILE A CA 1
ATOM 3382 C C . ILE A 1 420 ? -19.332 -11.079 11.891 1.00 95.12 420 ILE A C 1
ATOM 3384 O O . ILE A 1 420 ? -19.848 -11.031 13.016 1.00 95.12 420 ILE A O 1
ATOM 3388 N N . PRO A 1 421 ? -19.411 -12.187 11.130 1.00 89.19 421 PRO A N 1
ATOM 3389 C CA . PRO A 1 421 ? -20.075 -13.401 11.590 1.00 89.19 421 PRO A CA 1
ATOM 3390 C C . PRO A 1 421 ? -19.469 -13.915 12.899 1.00 89.19 421 PRO A C 1
ATOM 3392 O O . PRO A 1 421 ? -18.252 -13.957 13.057 1.00 89.19 421 PRO A O 1
ATOM 3395 N N . GLY A 1 422 ? -20.320 -14.302 13.849 1.00 83.19 422 GLY A N 1
ATOM 3396 C CA . GLY A 1 422 ? -19.892 -14.828 15.150 1.00 83.19 422 GLY A CA 1
ATOM 3397 C C . GLY A 1 422 ? -19.487 -13.769 16.180 1.00 83.19 422 GLY A C 1
ATOM 3398 O O . GLY A 1 422 ? -19.556 -14.059 17.371 1.00 83.19 422 GLY A O 1
ATOM 3399 N N . LEU A 1 423 ? -19.177 -12.530 15.775 1.00 84.62 423 LEU A N 1
ATOM 3400 C CA . LEU A 1 423 ? -18.863 -11.457 16.729 1.00 84.62 423 LEU A CA 1
ATOM 3401 C C . LEU A 1 423 ? -20.108 -10.988 17.508 1.00 84.62 423 LEU A C 1
ATOM 3403 O O . LEU A 1 423 ? -20.019 -10.550 18.649 1.00 84.62 423 LEU A O 1
ATOM 3407 N N . GLN A 1 424 ? -21.296 -11.152 16.917 1.00 68.94 424 GLN A N 1
ATOM 3408 C CA . GLN A 1 424 ? -22.581 -10.883 17.572 1.00 68.94 424 GLN A CA 1
ATOM 3409 C C . GLN A 1 424 ? -22.947 -11.920 18.649 1.00 68.94 424 GLN A C 1
ATOM 3411 O O . GLN A 1 424 ? -23.773 -11.632 19.508 1.00 68.94 424 GLN A O 1
ATOM 3416 N N . ALA A 1 425 ? -22.376 -13.130 18.617 1.00 57.53 425 ALA A N 1
ATOM 3417 C CA . ALA A 1 425 ? -22.733 -14.192 19.562 1.00 57.53 425 ALA A CA 1
ATOM 3418 C C . ALA A 1 425 ? -22.185 -13.933 20.980 1.00 57.53 425 ALA A C 1
ATOM 3420 O O . ALA A 1 425 ? -22.748 -14.437 21.948 1.00 57.53 425 ALA A O 1
ATOM 3421 N N . GLY A 1 426 ? -21.155 -13.087 21.115 1.00 51.94 426 GLY A N 1
ATOM 3422 C CA . GLY A 1 426 ? -20.730 -12.526 22.403 1.00 51.94 426 GLY A CA 1
ATOM 3423 C C . GLY A 1 426 ? -21.743 -11.545 23.018 1.00 51.94 426 GLY A C 1
ATOM 3424 O O . GLY A 1 426 ? -21.688 -11.265 24.210 1.00 51.94 426 GLY A O 1
ATOM 3425 N N . CYS A 1 427 ? -22.731 -11.063 22.249 1.00 44.72 427 CYS A N 1
ATOM 3426 C CA . CYS A 1 427 ? -23.780 -10.158 22.738 1.00 44.72 427 CYS A CA 1
ATOM 3427 C C . CYS A 1 427 ? -24.855 -10.841 23.603 1.00 44.72 427 CYS A C 1
ATOM 3429 O O . CYS A 1 427 ? -25.792 -10.164 24.027 1.00 44.72 427 CYS A O 1
ATOM 3431 N N . ALA A 1 428 ? -24.774 -12.152 23.855 1.00 38.47 428 ALA A N 1
ATOM 3432 C CA . ALA A 1 428 ? -25.651 -12.806 24.818 1.00 38.47 428 ALA A CA 1
ATOM 3433 C C . ALA A 1 428 ? -25.060 -12.631 26.229 1.00 38.47 428 ALA A C 1
ATOM 3435 O O . ALA A 1 428 ? -24.033 -13.245 26.526 1.00 38.47 428 ALA A O 1
ATOM 3436 N N . PRO A 1 429 ? -25.667 -11.828 27.127 1.00 38.78 429 PRO A N 1
ATOM 3437 C CA . PRO A 1 429 ? -25.276 -11.880 28.526 1.00 38.78 429 PRO A CA 1
ATOM 3438 C C . PRO A 1 429 ? -25.473 -13.317 29.020 1.00 38.78 429 PRO A C 1
ATOM 3440 O O . PRO A 1 429 ? -26.480 -13.955 28.706 1.00 38.78 429 PRO A O 1
ATOM 3443 N N . ALA A 1 430 ? -24.516 -13.832 29.791 1.00 37.72 430 ALA A N 1
ATOM 3444 C CA . ALA A 1 430 ? -24.692 -15.080 30.517 1.00 37.72 430 ALA A CA 1
ATOM 3445 C C . ALA A 1 430 ? -25.840 -14.896 31.521 1.00 37.72 430 ALA A C 1
ATOM 3447 O O . ALA A 1 430 ? -25.639 -14.454 32.650 1.00 37.72 430 ALA A O 1
ATOM 3448 N N . VAL A 1 431 ? -27.071 -15.198 31.106 1.00 34.53 431 VAL A N 1
ATOM 3449 C CA . VAL A 1 431 ? -28.213 -15.290 32.012 1.00 34.53 431 VAL A CA 1
ATOM 3450 C C . VAL A 1 431 ? -28.105 -16.633 32.727 1.00 34.53 431 VAL A C 1
ATOM 3452 O O . VAL A 1 431 ? -28.745 -17.616 32.367 1.00 34.53 431 VAL A O 1
ATOM 3455 N N . THR A 1 432 ? -27.264 -16.691 33.756 1.00 38.66 432 THR A N 1
ATOM 3456 C CA . THR A 1 432 ? -27.410 -17.683 34.821 1.00 38.66 432 THR A CA 1
ATOM 3457 C C . THR A 1 432 ? -28.442 -17.145 35.802 1.00 38.66 432 THR A C 1
ATOM 3459 O O . THR A 1 432 ? -28.123 -16.396 36.721 1.00 38.66 432 THR A O 1
ATOM 3462 N N . GLY A 1 433 ? -29.702 -17.491 35.565 1.00 31.58 433 GLY A N 1
ATOM 3463 C CA . GLY A 1 433 ? -30.812 -17.148 36.442 1.00 31.58 433 GLY A CA 1
ATOM 3464 C C . GLY A 1 433 ? -32.051 -17.909 36.011 1.00 31.58 433 GLY A C 1
ATOM 3465 O O . GLY A 1 433 ? -32.730 -17.515 35.069 1.00 31.58 433 GLY A O 1
ATOM 3466 N N . SER A 1 434 ? -32.318 -19.028 36.681 1.00 35.31 434 SER A N 1
ATOM 3467 C CA . SER A 1 434 ? -33.546 -19.801 36.532 1.00 35.31 434 SER A CA 1
ATOM 3468 C C . SER A 1 434 ? -34.757 -18.908 36.803 1.00 35.31 434 SER A C 1
ATOM 3470 O O . SER A 1 434 ? -34.963 -18.475 37.937 1.00 35.31 434 SER A O 1
ATOM 3472 N N . VAL A 1 435 ? -35.582 -18.669 35.788 1.00 31.30 435 VAL A N 1
ATOM 3473 C CA . VAL A 1 435 ? -36.926 -18.126 35.986 1.00 31.30 435 VAL A CA 1
ATOM 3474 C C . VAL A 1 435 ? -37.910 -19.184 35.520 1.00 31.30 435 VAL A C 1
ATOM 3476 O O . VAL A 1 435 ? -37.940 -19.566 34.352 1.00 31.30 435 VAL A O 1
ATOM 3479 N N . HIS A 1 436 ? -38.670 -19.696 36.485 1.00 31.89 436 HIS A N 1
ATOM 3480 C CA . HIS A 1 436 ? -39.785 -20.600 36.267 1.00 31.89 436 HIS A CA 1
ATOM 3481 C C . HIS A 1 436 ? -40.759 -20.011 35.243 1.00 31.89 436 HIS A C 1
ATOM 3483 O O . HIS A 1 436 ? -41.240 -18.888 35.392 1.00 31.89 436 HIS A O 1
ATOM 3489 N N . ALA A 1 437 ? -41.061 -20.802 34.217 1.00 28.84 437 ALA A N 1
ATOM 3490 C CA . ALA A 1 437 ? -42.129 -20.526 33.277 1.00 28.84 437 ALA A CA 1
ATOM 3491 C C . ALA A 1 437 ? -43.482 -20.553 34.005 1.00 28.84 437 ALA A C 1
ATOM 3493 O O . ALA A 1 437 ? -43.846 -21.562 34.608 1.00 28.84 437 ALA A O 1
ATOM 3494 N N . VAL A 1 438 ? -44.236 -19.458 33.910 1.00 30.08 438 VAL A N 1
ATOM 3495 C CA . VAL A 1 438 ? -45.677 -19.437 34.188 1.00 30.08 438 VAL A CA 1
ATOM 3496 C C . VAL A 1 438 ? -46.386 -19.272 32.838 1.00 30.08 438 VAL A C 1
ATOM 3498 O O . VAL A 1 438 ? -46.041 -18.342 32.104 1.00 30.08 438 VAL A O 1
ATOM 3501 N N . PRO A 1 439 ? -47.323 -20.158 32.454 1.00 28.73 439 PRO A N 1
ATOM 3502 C CA . PRO A 1 439 ? -47.971 -20.077 31.155 1.00 28.73 439 PRO A CA 1
ATOM 3503 C C . PRO A 1 439 ? -49.038 -18.976 31.116 1.00 28.73 439 PRO A C 1
ATOM 3505 O O . PRO A 1 439 ? -49.789 -18.767 32.065 1.00 28.73 439 PRO A O 1
ATOM 3508 N N . CYS A 1 440 ? -49.091 -18.284 29.978 1.00 23.95 440 CYS A N 1
ATOM 3509 C CA . CYS A 1 440 ? -50.048 -17.233 29.654 1.00 23.95 440 CYS A CA 1
ATOM 3510 C C . CYS A 1 440 ? -51.381 -17.849 29.198 1.00 23.95 440 CYS A C 1
ATOM 3512 O O . CYS A 1 440 ? -51.437 -18.483 28.144 1.00 23.95 440 CYS A O 1
ATOM 3514 N N . GLU A 1 441 ? -52.451 -17.647 29.971 1.00 27.66 441 GLU A N 1
ATOM 3515 C CA . GLU A 1 441 ? -53.825 -17.911 29.536 1.00 27.66 441 GLU A CA 1
ATOM 3516 C C . GLU A 1 441 ? -54.443 -16.664 28.892 1.00 27.66 441 GLU A C 1
ATOM 3518 O O . GLU A 1 441 ? -54.476 -15.566 29.448 1.00 27.66 441 GLU A O 1
ATOM 3523 N N . THR A 1 442 ? -54.970 -16.862 27.691 1.00 36.62 442 THR A N 1
ATOM 3524 C CA . THR A 1 442 ? -55.723 -15.889 26.902 1.00 36.62 442 THR A CA 1
ATOM 3525 C C . THR A 1 442 ? -57.150 -15.700 27.424 1.00 36.62 442 THR A C 1
ATOM 3527 O O . THR A 1 442 ? -57.884 -16.680 27.555 1.00 36.62 442 THR A O 1
ATOM 3530 N N . ARG A 1 443 ? -57.620 -14.449 27.552 1.00 25.75 443 ARG A N 1
ATOM 3531 C CA . ARG A 1 443 ? -59.057 -14.111 27.460 1.00 25.75 443 ARG A CA 1
ATOM 3532 C C . ARG A 1 443 ? -59.296 -12.711 26.859 1.00 25.75 443 ARG A C 1
ATOM 3534 O O . ARG A 1 443 ? -58.471 -11.829 27.082 1.00 25.75 443 ARG A O 1
ATOM 3541 N N . PRO A 1 444 ? -60.388 -12.479 26.094 1.00 32.00 444 PRO A N 1
ATOM 3542 C CA . PRO A 1 444 ? -60.531 -11.286 25.257 1.00 32.00 444 PRO A CA 1
ATOM 3543 C C . PRO A 1 444 ? -61.556 -10.240 25.752 1.00 32.00 444 PRO A C 1
ATOM 3545 O O . PRO A 1 444 ? -62.557 -10.581 26.368 1.00 32.00 444 PRO A O 1
ATOM 3548 N N . ARG A 1 445 ? -61.308 -8.990 25.311 1.00 33.53 445 ARG A N 1
ATOM 3549 C CA . ARG A 1 445 ? -62.197 -7.824 25.052 1.00 33.53 445 ARG A CA 1
ATOM 3550 C C . ARG A 1 445 ? -63.098 -7.263 26.172 1.00 33.53 445 ARG A C 1
ATOM 3552 O O . ARG A 1 445 ? -64.028 -7.916 26.615 1.00 33.53 445 ARG A O 1
ATOM 3559 N N . SER A 1 446 ? -63.030 -5.938 26.365 1.00 25.03 446 SER A N 1
ATOM 3560 C CA . SER A 1 446 ? -64.221 -5.078 26.215 1.00 25.03 446 SER A CA 1
ATOM 3561 C C . SER A 1 446 ? -63.840 -3.632 25.873 1.00 25.03 446 SER A C 1
ATOM 3563 O O . SER A 1 446 ? -62.793 -3.133 26.279 1.00 25.03 446 SER A O 1
ATOM 3565 N N . ALA A 1 447 ? -64.676 -3.003 25.049 1.00 33.78 447 ALA A N 1
ATOM 3566 C CA . ALA A 1 447 ? -64.570 -1.627 24.592 1.00 33.78 447 ALA A CA 1
ATOM 3567 C C . ALA A 1 447 ? -65.512 -0.733 25.408 1.00 33.78 447 ALA A C 1
ATOM 3569 O O . ALA A 1 447 ? -66.639 -1.136 25.693 1.00 33.78 447 ALA A O 1
ATOM 3570 N N . SER A 1 448 ? -65.102 0.504 25.682 1.00 25.91 448 SER A N 1
ATOM 3571 C CA . SER A 1 448 ? -66.007 1.590 26.065 1.00 25.91 448 SER A CA 1
ATOM 3572 C C . SER A 1 448 ? -65.609 2.886 25.347 1.00 25.91 448 SER A C 1
ATOM 3574 O O . SER A 1 448 ? -64.434 3.210 25.186 1.00 25.91 448 SER A O 1
ATOM 3576 N N . LYS A 1 449 ? -66.627 3.575 24.822 1.00 26.11 449 LYS A N 1
ATOM 3577 C CA . LYS A 1 449 ? -66.584 4.829 24.048 1.00 26.11 449 LYS A CA 1
ATOM 3578 C C . LYS A 1 449 ? -67.256 5.959 24.877 1.00 26.11 449 LYS A C 1
ATOM 3580 O O . LYS A 1 449 ? -67.800 5.655 25.935 1.00 26.11 449 LYS A O 1
ATOM 3585 N N . PRO A 1 450 ? -67.200 7.243 24.463 1.00 46.56 450 PRO A N 1
ATOM 3586 C CA . PRO A 1 450 ? -66.725 8.344 25.305 1.00 46.56 450 PRO A CA 1
ATOM 3587 C C . PRO A 1 450 ? -67.808 9.378 25.677 1.00 46.56 450 PRO A C 1
ATOM 3589 O O . PRO A 1 450 ? -68.889 9.391 25.096 1.00 46.56 450 PRO A O 1
ATOM 3592 N N . SER A 1 451 ? -67.476 10.298 26.592 1.00 26.98 451 SER A N 1
ATOM 3593 C CA . SER A 1 451 ? -68.267 11.503 26.889 1.00 26.98 451 SER A CA 1
ATOM 3594 C C . SER A 1 451 ? -67.486 12.763 26.521 1.00 26.98 451 SER A C 1
ATOM 3596 O O . SER A 1 451 ? -66.329 12.924 26.902 1.00 26.98 451 SER A O 1
ATOM 3598 N N . ALA A 1 452 ? -68.153 13.628 25.762 1.00 29.58 452 ALA A N 1
ATOM 3599 C CA . ALA A 1 452 ? -67.661 14.833 25.115 1.00 29.58 452 ALA A CA 1
ATOM 3600 C C . ALA A 1 452 ? -67.942 16.108 25.928 1.00 29.58 452 ALA A C 1
ATOM 3602 O O . ALA A 1 452 ? -68.912 16.161 26.679 1.00 29.58 452 ALA A O 1
ATOM 3603 N N . ASN A 1 453 ? -67.100 17.124 25.715 1.00 29.12 453 ASN A N 1
ATOM 3604 C CA . ASN A 1 453 ? -67.428 18.547 25.502 1.00 29.12 453 ASN A CA 1
ATOM 3605 C C . ASN A 1 453 ? -66.087 19.289 25.379 1.00 29.12 453 ASN A C 1
ATOM 3607 O O . ASN A 1 453 ? -65.381 19.451 26.366 1.00 29.12 453 ASN A O 1
ATOM 3611 N N . GLY A 1 454 ? -65.563 19.499 24.171 1.00 26.05 454 GLY A N 1
ATOM 3612 C CA . GLY A 1 454 ? -65.767 20.689 23.325 1.00 26.05 454 GLY A CA 1
ATOM 3613 C C . GLY A 1 454 ? -64.358 21.262 23.083 1.00 26.05 454 GLY A C 1
ATOM 3614 O O . GLY A 1 454 ? -63.574 21.316 24.014 1.00 26.05 454 GLY A O 1
ATOM 3615 N N . GLY A 1 455 ? -63.849 21.605 21.907 1.00 26.44 455 GLY A N 1
ATOM 3616 C CA . GLY A 1 455 ? -64.410 21.931 20.611 1.00 26.44 455 GLY A CA 1
ATOM 3617 C C . GLY A 1 455 ? -63.453 22.966 20.010 1.00 26.44 455 GLY A C 1
ATOM 3618 O O . GLY A 1 455 ? -63.576 24.130 20.355 1.00 26.44 455 GLY A O 1
ATOM 3619 N N . MET A 1 456 ? -62.464 22.535 19.212 1.00 26.75 456 MET A N 1
ATOM 3620 C CA . MET A 1 456 ? -61.875 23.238 18.052 1.00 26.75 456 MET A CA 1
ATOM 3621 C C . MET A 1 456 ? -60.546 22.599 17.603 1.00 26.75 456 MET A C 1
ATOM 3623 O O . MET A 1 456 ? -59.691 22.274 18.416 1.00 26.75 456 MET A O 1
ATOM 3627 N N . ALA A 1 457 ? -60.406 22.502 16.276 1.00 29.73 457 ALA A N 1
ATOM 3628 C CA . ALA A 1 457 ? -59.228 22.159 15.475 1.00 29.73 457 ALA A CA 1
ATOM 3629 C C . ALA A 1 457 ? -58.658 20.731 15.605 1.00 29.73 457 ALA A C 1
ATOM 3631 O O . ALA A 1 457 ? -58.023 20.344 16.580 1.00 29.73 457 ALA A O 1
ATOM 3632 N N . THR A 1 458 ? -58.812 19.970 14.519 1.00 36.00 458 THR A N 1
ATOM 3633 C CA . THR A 1 458 ? -58.048 18.761 14.196 1.00 36.00 458 THR A CA 1
ATOM 3634 C C . THR A 1 458 ? -56.553 19.087 14.130 1.00 36.00 458 THR A C 1
ATOM 3636 O O . THR A 1 458 ? -56.023 19.425 13.073 1.00 36.00 458 THR A O 1
ATOM 3639 N N . GLY A 1 459 ? -55.872 19.028 15.269 1.00 32.59 459 GLY A N 1
ATOM 3640 C CA . GLY A 1 459 ? -54.422 19.099 15.352 1.00 32.59 459 GLY A CA 1
ATOM 3641 C C . GLY A 1 459 ? -53.868 17.699 15.541 1.00 32.59 459 GLY A C 1
ATOM 3642 O O . GLY A 1 459 ? -53.931 17.159 16.640 1.00 32.59 459 GLY A O 1
ATOM 3643 N N . VAL A 1 460 ? -53.303 17.109 14.487 1.00 37.81 460 VAL A N 1
ATOM 3644 C CA . VAL A 1 460 ? -52.286 16.069 14.676 1.00 37.81 460 VAL A CA 1
ATOM 3645 C C . VAL A 1 460 ? -51.193 16.725 15.520 1.00 37.81 460 VAL A C 1
ATOM 3647 O O . VAL A 1 460 ? -50.532 17.650 15.048 1.00 37.81 460 VAL A O 1
ATOM 3650 N N . THR A 1 461 ? -51.045 16.328 16.784 1.00 47.19 461 THR A N 1
ATOM 3651 C CA . THR A 1 461 ? -49.911 16.753 17.610 1.00 47.19 461 THR A CA 1
ATOM 3652 C C . THR A 1 461 ? -48.668 16.083 17.045 1.00 47.19 461 THR A C 1
ATOM 3654 O O . THR A 1 461 ? -48.338 14.962 17.418 1.00 47.19 461 THR A O 1
ATOM 3657 N N . VAL A 1 462 ? -48.030 16.743 16.078 1.00 61.97 462 VAL A N 1
ATOM 3658 C CA . VAL A 1 462 ? -46.735 16.327 15.536 1.00 61.97 462 VAL A CA 1
ATOM 3659 C C . VAL A 1 462 ? -45.717 16.453 16.665 1.00 61.97 462 VAL A C 1
ATOM 3661 O O . VAL A 1 462 ? -45.602 17.515 17.282 1.00 61.97 462 VAL A O 1
ATOM 3664 N N . SER A 1 463 ? -45.010 15.368 16.964 1.00 79.06 463 SER A N 1
ATOM 3665 C CA . SER A 1 463 ? -43.995 15.348 18.017 1.00 79.06 463 SER A CA 1
ATOM 3666 C C . SER A 1 463 ? -42.823 16.279 17.677 1.00 79.06 463 SER A C 1
ATOM 3668 O O . SER A 1 463 ? -42.544 16.564 16.510 1.00 79.06 463 SER A O 1
ATOM 3670 N N . ALA A 1 464 ? -42.088 16.740 18.695 1.00 76.44 464 ALA A N 1
ATOM 3671 C CA . ALA A 1 464 ? -40.898 17.567 18.482 1.00 76.44 464 ALA A CA 1
ATOM 3672 C C . ALA A 1 464 ? -39.853 16.861 17.592 1.00 76.44 464 ALA A C 1
ATOM 3674 O O . ALA A 1 464 ? -39.219 17.512 16.765 1.00 76.44 464 ALA A O 1
ATOM 3675 N N . GLY A 1 465 ? -39.729 15.532 17.702 1.00 76.06 465 GLY A N 1
ATOM 3676 C CA . GLY A 1 465 ? -38.857 14.721 16.845 1.00 76.06 465 GLY A CA 1
ATOM 3677 C C . GLY A 1 465 ? -39.278 14.742 15.373 1.00 76.06 465 GLY A C 1
ATOM 3678 O O . GLY A 1 465 ? -38.459 15.015 14.502 1.00 76.06 465 GLY A O 1
ATOM 3679 N N . GLU A 1 466 ? -40.568 14.571 15.086 1.00 80.25 466 GLU A N 1
ATOM 3680 C CA . GLU A 1 466 ? -41.081 14.637 13.710 1.00 80.25 466 GLU A CA 1
ATOM 3681 C C . GLU A 1 466 ? -40.949 16.042 13.105 1.00 80.25 466 GLU A C 1
ATOM 3683 O O . GLU A 1 466 ? -40.667 16.190 11.915 1.00 80.25 466 GLU A O 1
ATOM 3688 N N . LEU A 1 467 ? -41.125 17.096 13.908 1.00 85.62 467 LEU A N 1
ATOM 3689 C CA . LEU A 1 467 ? -40.856 18.467 13.471 1.00 85.62 467 LEU A CA 1
ATOM 3690 C C . LEU A 1 467 ? -39.362 18.677 13.177 1.00 85.62 467 LEU A C 1
ATOM 3692 O O . LEU A 1 467 ? -39.031 19.281 12.156 1.00 85.62 467 LEU A O 1
ATOM 3696 N N . MET A 1 468 ? -38.466 18.141 14.011 1.00 83.44 468 MET A N 1
ATOM 3697 C CA . MET A 1 468 ? -37.019 18.185 13.768 1.00 83.44 468 MET A CA 1
ATOM 3698 C C . MET A 1 468 ? -36.646 17.492 12.458 1.00 83.44 468 MET A C 1
ATOM 3700 O O . MET A 1 468 ? -35.898 18.055 11.657 1.00 83.44 468 MET A O 1
ATOM 3704 N N . ASP A 1 469 ? -37.196 16.310 12.197 1.00 81.94 469 ASP A N 1
ATOM 3705 C CA . ASP A 1 469 ? -36.895 15.567 10.975 1.00 81.94 469 ASP A CA 1
ATOM 3706 C C . ASP A 1 469 ? -37.445 16.272 9.734 1.00 81.94 469 ASP A C 1
ATOM 3708 O O . ASP A 1 469 ? -36.734 16.416 8.737 1.00 81.94 469 ASP A O 1
ATOM 3712 N N . ARG A 1 470 ? -38.656 16.836 9.809 1.00 90.38 470 ARG A N 1
ATOM 3713 C CA . ARG A 1 470 ? -39.206 17.670 8.728 1.00 90.38 470 ARG A CA 1
ATOM 3714 C C . ARG A 1 470 ? -38.339 18.893 8.447 1.00 90.38 470 ARG A C 1
ATOM 3716 O O . ARG A 1 470 ? -38.070 19.200 7.288 1.00 90.38 470 ARG A O 1
ATOM 3723 N N . ALA A 1 471 ? -37.877 19.582 9.486 1.00 91.19 471 ALA A N 1
ATOM 3724 C CA . ALA A 1 471 ? -36.992 20.725 9.319 1.00 91.19 471 ALA A CA 1
ATOM 3725 C C . ALA A 1 471 ? -35.657 20.320 8.678 1.00 91.19 471 ALA A C 1
ATOM 3727 O O . ALA A 1 471 ? -35.200 20.996 7.759 1.00 91.19 471 ALA A O 1
ATOM 3728 N N . ARG A 1 472 ? -35.063 19.192 9.093 1.00 89.44 472 ARG A N 1
ATOM 3729 C CA . ARG A 1 472 ? -33.836 18.648 8.486 1.00 89.44 472 ARG A CA 1
ATOM 3730 C C . ARG A 1 472 ? -34.018 18.323 7.009 1.00 89.44 472 ARG A C 1
ATOM 3732 O O . ARG A 1 472 ? -33.119 18.617 6.229 1.00 89.44 472 ARG A O 1
ATOM 3739 N N . VAL A 1 473 ? -35.169 17.776 6.618 1.00 90.88 473 VAL A N 1
ATOM 3740 C CA . VAL A 1 473 ? -35.488 17.508 5.207 1.00 90.88 473 VAL A CA 1
ATOM 3741 C C . VAL A 1 473 ? -35.499 18.802 4.397 1.00 90.88 473 VAL A C 1
ATOM 3743 O O . VAL A 1 473 ? -34.837 18.869 3.363 1.00 90.88 473 VAL A O 1
ATOM 3746 N N . HIS A 1 474 ? -36.177 19.844 4.882 1.00 94.50 474 HIS A N 1
ATOM 3747 C CA . HIS A 1 474 ? -36.178 21.147 4.215 1.00 94.50 474 HIS A CA 1
ATOM 3748 C C . HIS A 1 474 ? -34.770 21.751 4.136 1.00 94.50 474 HIS A C 1
ATOM 3750 O O . HIS A 1 474 ? -34.354 22.212 3.080 1.00 94.50 474 HIS A O 1
ATOM 3756 N N . ILE A 1 475 ? -33.986 21.690 5.212 1.00 91.56 475 ILE A N 1
ATOM 3757 C CA . ILE A 1 475 ? -32.613 22.216 5.227 1.00 91.56 475 ILE A CA 1
ATOM 3758 C C . ILE A 1 475 ? -31.714 21.452 4.241 1.00 91.56 475 ILE A C 1
ATOM 3760 O O . ILE A 1 475 ? -30.976 22.072 3.481 1.00 91.56 475 ILE A O 1
ATOM 3764 N N . ALA A 1 476 ? -31.807 20.122 4.205 1.00 89.88 476 ALA A N 1
ATOM 3765 C CA . ALA A 1 476 ? -31.038 19.286 3.286 1.00 89.88 476 ALA A CA 1
ATOM 3766 C C . ALA A 1 476 ? -31.459 19.487 1.822 1.00 89.88 476 ALA A C 1
ATOM 3768 O O . ALA A 1 476 ? -30.621 19.432 0.923 1.00 89.88 476 ALA A O 1
ATOM 3769 N N . GLN A 1 477 ? -32.746 19.733 1.559 1.00 91.81 477 GLN A N 1
ATOM 3770 C CA . GLN A 1 477 ? -33.192 20.121 0.225 1.00 91.81 477 GLN A CA 1
ATOM 3771 C C . GLN A 1 477 ? -32.635 21.494 -0.158 1.00 91.81 477 GLN A C 1
ATOM 3773 O O . GLN A 1 477 ? -32.083 21.629 -1.244 1.00 91.81 477 GLN A O 1
ATOM 3778 N N . GLY A 1 478 ? -32.684 22.469 0.754 1.00 93.81 478 GLY A N 1
ATOM 3779 C CA . GLY A 1 478 ? -32.123 23.797 0.520 1.00 93.81 478 GLY A CA 1
ATOM 3780 C C . GLY A 1 478 ? -30.623 23.771 0.212 1.00 93.81 478 GLY A C 1
ATOM 3781 O O . GLY A 1 478 ? -30.170 24.508 -0.663 1.00 93.81 478 GLY A O 1
ATOM 3782 N N . ASP A 1 479 ? -29.859 22.881 0.855 1.00 89.31 479 ASP A N 1
ATOM 3783 C CA . ASP A 1 479 ? -28.434 22.681 0.551 1.00 89.31 479 ASP A CA 1
ATOM 3784 C C . ASP A 1 479 ? -28.212 22.170 -0.869 1.00 89.31 479 ASP A C 1
ATOM 3786 O O . ASP A 1 479 ? -27.313 22.644 -1.565 1.00 89.31 479 ASP A O 1
ATOM 3790 N N . ARG A 1 480 ? -29.029 21.203 -1.302 1.00 94.06 480 ARG A N 1
ATOM 3791 C CA . ARG A 1 480 ? -28.957 20.649 -2.658 1.00 94.06 480 ARG A CA 1
ATOM 3792 C C . ARG A 1 480 ? -29.305 21.704 -3.700 1.00 94.06 480 ARG A C 1
ATOM 3794 O O . ARG A 1 480 ? -28.565 21.849 -4.668 1.00 94.06 480 ARG A O 1
ATOM 3801 N N . ASP A 1 481 ? -30.367 22.469 -3.466 1.00 92.19 481 ASP A N 1
ATOM 3802 C CA . ASP A 1 481 ? -30.790 23.544 -4.365 1.00 92.19 481 ASP A CA 1
ATOM 3803 C C . ASP A 1 481 ? -29.697 24.627 -4.466 1.00 92.19 481 ASP A C 1
ATOM 3805 O O . ASP A 1 481 ? -29.328 25.048 -5.561 1.00 92.19 481 ASP A O 1
ATOM 3809 N N . ALA A 1 482 ? -29.077 25.004 -3.339 1.00 88.56 482 ALA A N 1
ATOM 3810 C CA . ALA A 1 482 ? -27.978 25.971 -3.315 1.00 88.56 482 ALA A CA 1
ATOM 3811 C C . ALA A 1 482 ? -26.730 25.470 -4.064 1.00 88.56 482 ALA A C 1
ATOM 3813 O O . ALA A 1 482 ? -26.091 26.246 -4.774 1.00 88.56 482 ALA A O 1
ATOM 3814 N N . GLN A 1 483 ? -26.390 24.181 -3.948 1.00 89.50 483 GLN A N 1
ATOM 3815 C CA . GLN A 1 483 ? -25.281 23.569 -4.695 1.00 89.50 483 GLN A CA 1
ATOM 3816 C C . GLN A 1 483 ? -25.529 23.547 -6.206 1.00 89.50 483 GLN A C 1
ATOM 3818 O O . GLN A 1 483 ? -24.583 23.654 -6.983 1.00 89.50 483 GLN A O 1
ATOM 3823 N N . GLN A 1 484 ? -26.789 23.426 -6.620 1.00 89.19 484 GLN A N 1
ATOM 3824 C CA . GLN A 1 484 ? -27.197 23.473 -8.025 1.00 89.19 484 GLN A CA 1
ATOM 3825 C C . GLN A 1 484 ? -27.322 24.908 -8.562 1.00 89.19 484 GLN A C 1
ATOM 3827 O O . GLN A 1 484 ? -27.578 25.098 -9.748 1.00 89.19 484 GLN A O 1
ATOM 3832 N N . GLY A 1 485 ? -27.124 25.920 -7.710 1.00 89.00 485 GLY A N 1
ATOM 3833 C CA . GLY A 1 485 ? -27.287 27.330 -8.061 1.00 89.00 485 GLY A CA 1
ATOM 3834 C C . GLY A 1 485 ? -28.742 27.807 -8.073 1.00 89.00 485 GLY A C 1
ATOM 3835 O O . GLY A 1 485 ? -28.992 28.972 -8.383 1.00 89.00 485 GLY A O 1
ATOM 3836 N N . ASP A 1 486 ? -29.703 26.961 -7.694 1.00 93.69 486 ASP A N 1
ATOM 3837 C CA . ASP A 1 486 ? -31.113 27.327 -7.563 1.00 93.69 486 ASP A CA 1
ATOM 3838 C C . ASP A 1 486 ? -31.363 28.019 -6.215 1.00 93.69 486 ASP A C 1
ATOM 3840 O O . ASP A 1 486 ? -31.907 27.468 -5.254 1.00 93.69 486 ASP A O 1
ATOM 3844 N N . LEU A 1 487 ? -30.924 29.275 -6.137 1.00 91.81 487 LEU A N 1
ATOM 3845 C CA . LEU A 1 487 ? -31.017 30.076 -4.917 1.00 91.81 487 LEU A CA 1
ATOM 3846 C C . LEU A 1 487 ? -32.473 30.371 -4.509 1.00 91.81 487 LEU A C 1
ATOM 3848 O O . LEU A 1 487 ? -32.740 30.618 -3.332 1.00 91.81 487 LEU A O 1
ATOM 3852 N N . VAL A 1 488 ? -33.420 30.346 -5.454 1.00 93.44 488 VAL A N 1
ATOM 3853 C CA . VAL A 1 488 ? -34.843 30.614 -5.189 1.00 93.44 488 VAL A CA 1
ATOM 3854 C C . VAL A 1 488 ? -35.462 29.453 -4.415 1.00 93.44 488 VAL A C 1
ATOM 3856 O O . VAL A 1 488 ? -36.065 29.675 -3.358 1.00 93.44 488 VAL A O 1
ATOM 3859 N N . ASN A 1 489 ? -35.267 28.219 -4.888 1.00 90.62 489 ASN A N 1
ATOM 3860 C CA . ASN A 1 489 ? -35.746 27.037 -4.175 1.00 90.62 489 ASN A CA 1
ATOM 3861 C C . ASN A 1 489 ? -34.961 26.797 -2.880 1.00 90.62 489 ASN A C 1
ATOM 3863 O O . ASN A 1 489 ? -35.572 26.475 -1.857 1.00 90.62 489 ASN A O 1
ATOM 3867 N N . ALA A 1 490 ? -33.658 27.100 -2.863 1.00 92.75 490 ALA A N 1
ATOM 3868 C CA . ALA A 1 490 ? -32.857 27.046 -1.643 1.00 92.75 490 ALA A CA 1
ATOM 3869 C C . ALA A 1 490 ? -33.438 27.931 -0.530 1.00 92.75 490 ALA A C 1
ATOM 3871 O O . ALA A 1 490 ? -33.671 27.465 0.586 1.00 92.75 490 ALA A O 1
ATOM 3872 N N . LEU A 1 491 ? -33.742 29.198 -0.834 1.00 95.62 491 LEU A N 1
ATOM 3873 C CA . LEU A 1 491 ? -34.337 30.120 0.136 1.00 95.62 491 LEU A CA 1
ATOM 3874 C C . LEU A 1 491 ? -35.723 29.683 0.597 1.00 95.62 491 LEU A C 1
ATOM 3876 O O . LEU A 1 491 ? -36.032 29.818 1.781 1.00 95.62 491 LEU A O 1
ATOM 3880 N N . LYS A 1 492 ? -36.555 29.161 -0.310 1.00 96.69 492 LYS A N 1
ATOM 3881 C CA . LYS A 1 492 ? -37.867 28.614 0.048 1.00 96.69 492 LYS A CA 1
ATOM 3882 C C . LYS A 1 492 ? -37.716 27.499 1.086 1.00 96.69 492 LYS A C 1
ATOM 3884 O O . LYS A 1 492 ? -38.298 27.584 2.166 1.00 96.69 492 LYS A O 1
ATOM 3889 N N . ASN A 1 493 ? -36.871 26.516 0.790 1.00 95.50 493 ASN A N 1
ATOM 3890 C CA . ASN A 1 493 ? -36.632 25.368 1.654 1.00 95.50 493 ASN A CA 1
ATOM 3891 C C . ASN A 1 493 ? -36.002 25.769 2.998 1.00 95.50 493 ASN A C 1
ATOM 3893 O O . ASN A 1 493 ? -36.480 25.360 4.056 1.00 95.50 493 ASN A O 1
ATOM 3897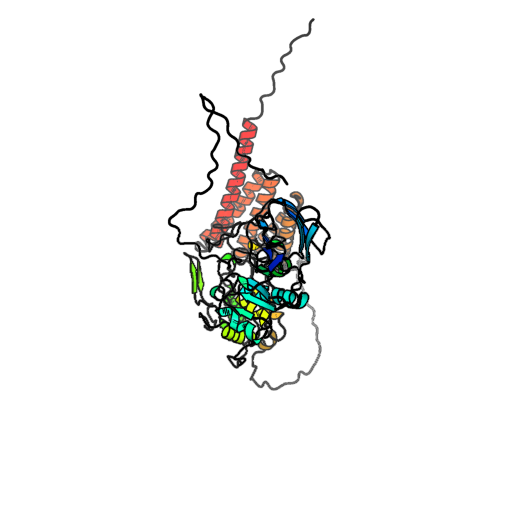 N N . TYR A 1 494 ? -35.004 26.655 3.012 1.00 96.62 494 TYR A N 1
ATOM 3898 C CA . TYR A 1 494 ? -34.442 27.139 4.275 1.00 96.62 494 TYR A CA 1
ATOM 3899 C C . TYR A 1 494 ? -35.448 27.928 5.121 1.00 96.62 494 TYR A C 1
ATOM 3901 O O . TYR A 1 494 ? -35.441 27.796 6.345 1.00 96.62 494 TYR A O 1
ATOM 3909 N N . ARG A 1 495 ? -36.334 28.727 4.511 1.00 96.94 495 ARG A N 1
ATOM 3910 C CA . ARG A 1 495 ? -37.390 29.457 5.238 1.00 96.94 495 ARG A CA 1
ATOM 3911 C C . ARG A 1 495 ? -38.410 28.506 5.862 1.00 96.94 495 ARG A C 1
ATOM 3913 O O . ARG A 1 495 ? -38.794 28.716 7.011 1.00 96.94 495 ARG A O 1
ATOM 3920 N N . GLU A 1 496 ? -38.792 27.446 5.152 1.00 94.81 496 GLU A N 1
ATOM 3921 C CA . GLU A 1 496 ? -39.674 26.394 5.674 1.00 94.81 496 GLU A CA 1
ATOM 3922 C C . GLU A 1 496 ? -39.023 25.654 6.858 1.00 94.81 496 GLU A C 1
ATOM 3924 O O . GLU A 1 496 ? -39.638 25.526 7.920 1.00 94.81 496 GLU A O 1
ATOM 3929 N N . GLY A 1 497 ? -37.743 25.276 6.742 1.00 93.56 497 GLY A N 1
ATOM 3930 C CA . GLY A 1 497 ? -36.975 24.691 7.849 1.00 93.56 497 GLY A CA 1
ATOM 3931 C C . GLY A 1 497 ? -36.808 25.641 9.045 1.00 93.56 497 GLY A C 1
ATOM 3932 O O . GLY A 1 497 ? -36.991 25.237 10.194 1.00 93.56 497 GLY A O 1
ATOM 3933 N N . SER A 1 498 ? -36.537 26.924 8.789 1.00 95.31 498 SER A N 1
ATOM 3934 C CA . SER A 1 498 ? -36.392 27.972 9.813 1.00 95.31 498 SER A CA 1
ATOM 3935 C C . SER A 1 498 ? -37.691 28.214 10.581 1.00 95.31 498 SER A C 1
ATOM 3937 O O . SER A 1 498 ? -37.666 28.377 11.801 1.00 95.31 498 SER A O 1
ATOM 3939 N N . ALA A 1 499 ? -38.842 28.189 9.903 1.00 95.06 499 ALA A N 1
ATOM 3940 C CA . ALA A 1 499 ? -40.144 28.336 10.549 1.00 95.06 499 ALA A CA 1
ATOM 3941 C C . ALA A 1 499 ? -40.423 27.198 11.543 1.00 95.06 499 ALA A C 1
ATOM 3943 O O . ALA A 1 499 ? -40.963 27.442 12.622 1.00 95.06 499 ALA A O 1
ATOM 3944 N N . ILE A 1 500 ? -40.023 25.968 11.210 1.00 93.19 500 ILE A N 1
ATOM 3945 C CA . ILE A 1 500 ? -40.174 24.816 12.105 1.00 93.19 500 ILE A CA 1
ATOM 3946 C C . ILE A 1 500 ? -39.197 24.915 13.283 1.00 93.19 500 ILE A C 1
ATOM 3948 O O . ILE A 1 500 ? -39.616 24.784 14.432 1.00 93.19 500 ILE A O 1
ATOM 3952 N N . MET A 1 501 ? -37.924 25.224 13.019 1.00 92.25 501 MET A N 1
ATOM 3953 C CA . MET A 1 501 ? -36.905 25.397 14.066 1.00 92.25 501 MET A CA 1
ATOM 3954 C C . MET A 1 501 ? -37.249 26.519 15.043 1.00 92.25 501 MET A C 1
ATOM 3956 O O . MET A 1 501 ? -37.009 26.404 16.245 1.00 92.25 501 MET A O 1
ATOM 3960 N N . ARG A 1 502 ? -37.874 27.590 14.547 1.00 93.44 502 ARG A N 1
ATOM 3961 C CA . ARG A 1 502 ? -38.379 28.681 15.380 1.00 93.44 502 ARG A CA 1
ATOM 3962 C C . ARG A 1 502 ? -39.476 28.204 16.323 1.00 93.44 502 ARG A C 1
ATOM 3964 O O . ARG A 1 502 ? -39.359 28.438 17.518 1.00 93.44 502 ARG A O 1
ATOM 3971 N N . ARG A 1 503 ? -40.475 27.475 15.815 1.00 91.81 503 ARG A N 1
ATOM 3972 C CA . ARG A 1 503 ? -41.551 26.907 16.648 1.00 91.81 503 ARG A CA 1
ATOM 3973 C C . ARG A 1 503 ? -41.005 25.971 17.725 1.00 91.81 503 ARG A C 1
ATOM 3975 O O . ARG A 1 503 ? -41.467 26.019 18.857 1.00 91.81 503 ARG A O 1
ATOM 3982 N N . LEU A 1 504 ? -40.013 25.147 17.386 1.00 89.62 504 LEU A N 1
ATOM 3983 C CA . LEU A 1 504 ? -39.356 24.255 18.347 1.00 89.62 504 LEU A CA 1
ATOM 3984 C C . LEU A 1 504 ? -38.575 25.028 19.416 1.00 89.62 504 LEU A C 1
ATOM 3986 O O . LEU A 1 504 ? -38.672 24.702 20.595 1.00 89.62 504 LEU A O 1
ATOM 3990 N N . SER A 1 505 ? -37.867 26.087 19.021 1.00 88.50 505 SER A N 1
ATOM 3991 C CA . SER A 1 505 ? -37.130 26.954 19.952 1.00 88.50 505 SER A CA 1
ATOM 3992 C C . SER A 1 505 ? -38.050 27.777 20.860 1.00 88.50 505 SER A C 1
ATOM 3994 O O . SER A 1 505 ? -37.685 28.089 21.987 1.00 88.50 505 SER A O 1
ATOM 3996 N N . GLU A 1 506 ? -39.235 28.157 20.377 1.00 87.19 506 GLU A N 1
ATOM 3997 C CA . GLU A 1 506 ? -40.257 28.855 21.168 1.00 87.19 506 GLU A CA 1
ATOM 3998 C C . GLU A 1 506 ? -40.963 27.908 22.149 1.00 87.19 506 GLU A C 1
ATOM 4000 O O . GLU A 1 506 ? -41.285 28.315 23.264 1.00 87.19 506 GLU A O 1
ATOM 4005 N N . ALA A 1 507 ? -41.171 26.646 21.754 1.00 86.12 507 ALA A N 1
ATOM 4006 C CA . ALA A 1 507 ? -41.760 25.615 22.607 1.00 86.12 507 ALA A CA 1
ATOM 4007 C C . ALA A 1 507 ? -40.815 25.162 23.734 1.00 86.12 507 ALA A C 1
ATOM 4009 O O . ALA A 1 507 ? -41.284 24.849 24.827 1.00 86.12 507 ALA A O 1
ATOM 4010 N N . ASP A 1 508 ? -39.501 25.149 23.487 1.00 82.06 508 ASP A N 1
ATOM 4011 C CA . ASP A 1 508 ? -38.476 24.848 24.489 1.00 82.06 508 ASP A CA 1
ATOM 4012 C C . ASP A 1 508 ? -37.307 25.838 24.397 1.00 82.06 508 ASP A C 1
ATOM 4014 O O . ASP A 1 508 ? -36.267 25.596 23.777 1.00 82.06 508 ASP A O 1
ATOM 4018 N N . ASN A 1 509 ? -37.488 26.983 25.053 1.00 80.25 509 ASN A N 1
ATOM 4019 C CA . ASN A 1 509 ? -36.517 28.070 25.048 1.00 80.25 509 ASN A CA 1
ATOM 4020 C C . ASN A 1 509 ? -35.252 27.787 25.875 1.00 80.25 509 ASN A C 1
ATOM 4022 O O . ASN A 1 509 ? -34.328 28.591 25.813 1.00 80.25 509 ASN A O 1
ATOM 4026 N N . ARG A 1 510 ? -35.170 26.683 26.628 1.00 82.19 510 ARG A N 1
ATOM 4027 C CA . ARG A 1 510 ? -33.958 26.299 27.376 1.00 82.19 510 ARG A CA 1
ATOM 4028 C C . ARG A 1 510 ? -33.102 25.288 26.622 1.00 82.19 510 ARG A C 1
ATOM 4030 O O . ARG A 1 510 ? -31.961 25.041 27.012 1.00 82.19 510 ARG A O 1
ATOM 4037 N N . ASN A 1 511 ? -33.613 24.727 25.530 1.00 85.81 511 ASN A N 1
ATOM 4038 C CA . ASN A 1 511 ? -32.861 23.804 24.700 1.00 85.81 511 ASN A CA 1
ATOM 4039 C C . ASN A 1 511 ? -31.850 24.550 23.818 1.00 85.81 511 ASN A C 1
ATOM 4041 O O . ASN A 1 511 ? -32.166 25.046 22.733 1.00 85.81 511 ASN A O 1
ATOM 4045 N N . ALA A 1 512 ? -30.601 24.589 24.283 1.00 86.69 512 ALA A N 1
ATOM 4046 C CA . ALA A 1 512 ? -29.491 25.197 23.556 1.00 86.69 512 ALA A CA 1
ATOM 4047 C C . ALA A 1 512 ? -29.272 24.578 22.160 1.00 86.69 512 ALA A C 1
ATOM 4049 O O . ALA A 1 512 ? -28.830 25.274 21.246 1.00 86.69 512 ALA A O 1
ATOM 4050 N N . GLY A 1 513 ? -29.627 23.301 21.971 1.00 86.38 513 GLY A N 1
ATOM 4051 C CA . GLY A 1 513 ? -29.553 22.615 20.681 1.00 86.38 513 GLY A CA 1
ATOM 4052 C C . GLY A 1 513 ? -30.512 23.206 19.648 1.00 86.38 513 GLY A C 1
ATOM 4053 O O . GLY A 1 513 ? -30.079 23.575 18.561 1.00 86.38 513 GLY A O 1
ATOM 4054 N N . PHE A 1 514 ? -31.789 23.391 20.000 1.00 88.25 514 PHE A N 1
ATOM 4055 C CA . PHE A 1 514 ? -32.777 23.988 19.086 1.00 88.25 514 PHE A CA 1
ATOM 4056 C C . PHE A 1 514 ? -32.451 25.439 18.739 1.00 88.25 514 PHE A C 1
ATOM 4058 O O . PHE A 1 514 ? -32.542 25.835 17.575 1.00 88.25 514 PHE A O 1
ATOM 4065 N N . GLN A 1 515 ? -32.000 26.218 19.725 1.00 89.88 515 GLN A N 1
ATOM 4066 C CA . GLN A 1 515 ? -31.563 27.589 19.480 1.00 89.88 515 GLN A CA 1
ATOM 4067 C C . GLN A 1 515 ? -30.375 27.637 18.510 1.00 89.88 515 GLN A C 1
ATOM 4069 O O . GLN A 1 515 ? -30.372 28.423 17.559 1.00 89.88 515 GLN A O 1
ATOM 4074 N N . ARG A 1 516 ? -29.381 26.768 18.714 1.00 92.44 516 ARG A N 1
ATOM 4075 C CA . ARG A 1 516 ? -28.221 26.673 17.831 1.00 92.44 516 ARG A CA 1
ATOM 4076 C C . ARG A 1 516 ? -28.617 26.247 16.418 1.00 92.44 516 ARG A C 1
ATOM 4078 O O . ARG A 1 516 ? -28.179 26.872 15.455 1.00 92.44 516 ARG A O 1
ATOM 4085 N N . ASP A 1 517 ? -29.472 25.240 16.280 1.00 89.50 517 ASP A N 1
ATOM 4086 C CA . ASP A 1 517 ? -29.940 24.775 14.972 1.00 89.50 517 ASP A CA 1
ATOM 4087 C C . ASP A 1 517 ? -30.705 25.883 14.228 1.00 89.50 517 ASP A C 1
ATOM 4089 O O . ASP A 1 517 ? -30.471 26.105 13.037 1.00 89.50 517 ASP A O 1
ATOM 4093 N N . LEU A 1 518 ? -31.529 26.675 14.926 1.00 94.12 518 LEU A N 1
ATOM 4094 C CA . LEU A 1 518 ? -32.169 27.862 14.351 1.00 94.12 518 LEU A CA 1
ATOM 4095 C C . LEU A 1 518 ? -31.140 28.899 13.863 1.00 94.12 518 LEU A C 1
ATOM 4097 O O . LEU A 1 518 ? -31.294 29.442 12.766 1.00 94.12 518 LEU A O 1
ATOM 4101 N N . SER A 1 519 ? -30.083 29.162 14.637 1.00 94.19 519 SER A N 1
ATOM 4102 C CA . SER A 1 519 ? -28.980 30.044 14.227 1.00 94.19 519 SER A CA 1
ATOM 4103 C C . SER A 1 519 ? -28.289 29.541 12.951 1.00 94.19 519 SER A C 1
ATOM 4105 O O . SER A 1 519 ? -28.060 30.318 12.018 1.00 94.19 519 SER A O 1
ATOM 4107 N N . VAL A 1 520 ? -28.028 28.236 12.847 1.00 93.06 520 VAL A N 1
ATOM 4108 C CA . VAL A 1 520 ? -27.405 27.637 11.658 1.00 93.06 520 VAL A CA 1
ATOM 4109 C C . VAL A 1 520 ? -28.269 27.840 10.414 1.00 93.06 520 VAL A C 1
ATOM 4111 O O . VAL A 1 520 ? -27.750 28.242 9.370 1.00 93.06 520 VAL A O 1
ATOM 4114 N N . VAL A 1 521 ? -29.583 27.621 10.508 1.00 93.88 521 VAL A N 1
ATOM 4115 C CA . VAL A 1 521 ? -30.488 27.818 9.363 1.00 93.88 521 VAL A CA 1
ATOM 4116 C C . VAL A 1 521 ? -30.558 29.288 8.954 1.00 93.88 521 VAL A C 1
ATOM 4118 O O . VAL A 1 521 ? -30.515 29.587 7.761 1.00 93.88 521 VAL A O 1
ATOM 4121 N N . ARG A 1 522 ? -30.581 30.224 9.910 1.00 95.75 522 ARG A N 1
ATOM 4122 C CA . ARG A 1 522 ? -30.528 31.667 9.610 1.00 95.75 522 ARG A CA 1
ATOM 4123 C C . ARG A 1 522 ? -29.252 32.058 8.871 1.00 95.75 522 ARG A C 1
ATOM 4125 O O . ARG A 1 522 ? -29.313 32.792 7.890 1.00 95.75 522 ARG A O 1
ATOM 4132 N N . ASN A 1 523 ? -28.108 31.491 9.251 1.00 94.75 523 ASN A N 1
ATOM 4133 C CA . ASN A 1 523 ? -26.863 31.694 8.509 1.00 94.75 523 ASN A CA 1
ATOM 4134 C C . ASN A 1 523 ? -26.922 31.159 7.069 1.00 94.75 523 ASN A C 1
ATOM 4136 O O . ASN A 1 523 ? -26.318 31.755 6.179 1.00 94.75 523 ASN A O 1
ATOM 4140 N N . ARG A 1 524 ? -27.649 30.065 6.814 1.00 93.44 524 ARG A N 1
ATOM 4141 C CA . ARG A 1 524 ? -27.838 29.533 5.452 1.00 93.44 524 ARG A CA 1
ATOM 4142 C C . ARG A 1 524 ? -28.739 30.425 4.604 1.00 93.44 524 ARG A C 1
ATOM 4144 O O . ARG A 1 524 ? -28.412 30.677 3.448 1.00 93.44 524 ARG A O 1
ATOM 4151 N N . ILE A 1 525 ? -29.805 30.970 5.195 1.00 96.56 525 ILE A N 1
ATOM 4152 C CA . ILE A 1 525 ? -30.651 31.982 4.543 1.00 96.56 525 ILE A CA 1
ATOM 4153 C C . ILE A 1 525 ? -29.814 33.221 4.208 1.00 96.56 525 ILE A C 1
ATOM 4155 O O . ILE A 1 525 ? -29.827 33.664 3.063 1.00 96.56 525 ILE A O 1
ATOM 4159 N N . GLY A 1 526 ? -29.034 33.736 5.165 1.00 94.25 526 GLY A N 1
ATOM 4160 C CA . GLY A 1 526 ? -28.178 34.904 4.951 1.00 94.25 526 GLY A CA 1
ATOM 4161 C C . GLY A 1 526 ? -27.149 34.700 3.834 1.00 94.25 526 GLY A C 1
ATOM 4162 O O . GLY A 1 526 ? -26.989 35.563 2.974 1.00 94.25 526 GLY A O 1
ATOM 4163 N N . ALA A 1 527 ? -26.526 33.519 3.767 1.00 94.12 527 ALA A N 1
ATOM 4164 C CA . ALA A 1 527 ? -25.589 33.184 2.696 1.00 94.12 527 ALA A CA 1
ATOM 4165 C C . ALA A 1 527 ? -26.270 33.102 1.316 1.00 94.12 527 ALA A C 1
ATOM 4167 O O . ALA A 1 527 ? -25.715 33.583 0.328 1.00 94.12 527 ALA A O 1
ATOM 4168 N N . ALA A 1 528 ? -27.475 32.529 1.241 1.00 93.88 528 ALA A N 1
ATOM 4169 C CA . ALA A 1 528 ? -28.232 32.457 -0.006 1.00 93.88 528 ALA A CA 1
ATOM 4170 C C . ALA A 1 528 ? -28.720 33.844 -0.475 1.00 93.88 528 ALA A C 1
ATOM 4172 O O . ALA A 1 528 ? -28.650 34.134 -1.667 1.00 93.88 528 ALA A O 1
ATOM 4173 N N . LEU A 1 529 ? -29.131 34.728 0.445 1.00 94.62 529 LEU A N 1
ATOM 4174 C CA . LEU A 1 529 ? -29.484 36.123 0.136 1.00 94.62 529 LEU A CA 1
ATOM 4175 C C . LEU A 1 529 ? -28.272 36.920 -0.360 1.00 94.62 529 LEU A C 1
ATOM 4177 O O . LEU A 1 529 ? -28.366 37.622 -1.365 1.00 94.62 529 LEU A O 1
ATOM 4181 N N . LEU A 1 530 ? -27.107 36.736 0.272 1.00 92.50 530 LEU A N 1
ATOM 4182 C CA . LEU A 1 530 ? -25.852 37.343 -0.175 1.00 92.50 530 LEU A CA 1
ATOM 4183 C C . LEU A 1 530 ? -25.503 36.907 -1.605 1.00 92.50 530 LEU A C 1
ATOM 4185 O O . LEU A 1 530 ? -25.124 37.741 -2.425 1.00 92.50 530 LEU A O 1
ATOM 4189 N N . ALA A 1 531 ? -25.671 35.620 -1.919 1.00 90.44 531 ALA A N 1
ATOM 4190 C CA . ALA A 1 531 ? -25.438 35.086 -3.259 1.00 90.44 531 ALA A CA 1
ATOM 4191 C C . ALA A 1 531 ? -26.435 35.624 -4.306 1.00 90.44 531 ALA A C 1
ATOM 4193 O O . ALA A 1 531 ? -26.066 35.777 -5.468 1.00 90.44 531 ALA A O 1
ATOM 4194 N N . GLN A 1 532 ? -27.665 35.964 -3.903 1.00 90.25 532 GLN A N 1
ATOM 4195 C CA . GLN A 1 532 ? -28.641 36.661 -4.755 1.00 90.25 532 GLN A CA 1
ATOM 4196 C C . GLN A 1 532 ? -28.378 38.170 -4.888 1.00 90.25 532 GLN A C 1
ATOM 4198 O O . GLN A 1 532 ? -29.042 38.840 -5.676 1.00 90.25 532 GLN A O 1
ATOM 4203 N N . GLY A 1 533 ? -27.421 38.716 -4.133 1.00 90.50 533 GLY A N 1
ATOM 4204 C CA . GLY A 1 533 ? -27.140 40.150 -4.088 1.00 90.50 533 GLY A CA 1
ATOM 4205 C C . GLY A 1 533 ? -28.061 40.946 -3.157 1.00 90.50 533 GLY A C 1
ATOM 4206 O O . GLY A 1 533 ? -27.917 42.165 -3.079 1.00 90.50 533 GLY A O 1
ATOM 4207 N N . ASP A 1 534 ? -28.955 40.292 -2.408 1.00 93.19 534 ASP A N 1
ATOM 4208 C CA . ASP A 1 534 ? -29.747 40.930 -1.353 1.00 93.19 534 ASP A CA 1
ATOM 4209 C C . ASP A 1 534 ? -28.898 41.090 -0.084 1.00 93.19 534 ASP A C 1
ATOM 4211 O O . ASP A 1 534 ? -28.959 40.314 0.874 1.00 93.19 534 ASP A O 1
ATOM 4215 N N . LEU A 1 535 ? -28.048 42.117 -0.104 1.00 91.25 535 LEU A N 1
ATOM 4216 C CA . LEU A 1 535 ? -27.130 42.420 0.992 1.00 91.25 535 LEU A CA 1
ATOM 4217 C C . LEU A 1 535 ? -27.870 42.817 2.276 1.00 91.25 535 LEU A C 1
ATOM 4219 O O . LEU A 1 535 ? -27.360 42.573 3.370 1.00 91.25 535 LEU A O 1
ATOM 4223 N N . GLN A 1 536 ? -29.049 43.433 2.153 1.00 92.12 536 GLN A N 1
ATOM 4224 C CA . GLN A 1 536 ? -29.823 43.898 3.300 1.00 92.12 536 GLN A CA 1
ATOM 4225 C C . GLN A 1 536 ? -30.530 42.728 3.996 1.00 92.12 536 GLN A C 1
ATOM 4227 O O . GLN A 1 536 ? -30.421 42.575 5.212 1.00 92.12 536 GLN A O 1
ATOM 4232 N N . GLY A 1 537 ? -31.154 41.829 3.236 1.00 92.00 537 GLY A N 1
ATOM 4233 C CA . GLY A 1 537 ? -31.705 40.598 3.795 1.00 92.00 537 GLY A CA 1
ATOM 4234 C C . GLY A 1 537 ? -30.619 39.698 4.401 1.00 92.00 537 GLY A C 1
ATOM 4235 O O . GLY A 1 537 ? -30.806 39.116 5.472 1.00 92.00 537 GLY A O 1
ATOM 4236 N N . ALA A 1 538 ? -29.442 39.623 3.767 1.00 93.75 538 ALA A N 1
ATOM 4237 C CA . ALA A 1 538 ? -28.322 38.835 4.276 1.00 93.75 538 ALA A CA 1
ATOM 4238 C C . ALA A 1 538 ? -27.812 39.327 5.641 1.00 93.75 538 ALA A C 1
ATOM 4240 O O . ALA A 1 538 ? -27.586 38.518 6.548 1.00 93.75 538 ALA A O 1
ATOM 4241 N N . ILE A 1 539 ? -27.638 40.645 5.814 1.00 93.88 539 ILE A N 1
ATOM 4242 C CA . ILE A 1 539 ? -27.142 41.205 7.079 1.00 93.88 539 ILE A CA 1
ATOM 4243 C C . ILE A 1 539 ? -28.149 41.006 8.221 1.00 93.88 539 ILE A C 1
ATOM 4245 O O . ILE A 1 539 ? -27.740 40.732 9.351 1.00 93.88 539 ILE A O 1
ATOM 4249 N N . GLU A 1 540 ? -29.451 41.094 7.944 1.00 95.94 540 GLU A N 1
ATOM 4250 C CA . GLU A 1 540 ? -30.515 40.908 8.938 1.00 95.94 540 GLU A CA 1
ATOM 4251 C C . GLU A 1 540 ? -30.566 39.470 9.473 1.00 95.94 540 GLU A C 1
ATOM 4253 O O . GLU A 1 540 ? -30.633 39.254 10.690 1.00 95.94 540 GLU A O 1
ATOM 4258 N N . GLU A 1 541 ? -30.448 38.474 8.592 1.00 96.56 541 GLU A N 1
ATOM 4259 C CA . GLU A 1 541 ? -30.435 37.063 8.995 1.00 96.56 541 GLU A CA 1
ATOM 4260 C C . GLU A 1 541 ? -29.155 36.682 9.747 1.00 96.56 541 GLU A C 1
ATOM 4262 O O . GLU A 1 541 ? -29.215 35.999 10.775 1.00 96.56 541 GLU A O 1
ATOM 4267 N N . HIS A 1 542 ? -27.994 37.186 9.318 1.00 94.38 542 HIS A N 1
ATOM 4268 C CA . HIS A 1 542 ? -26.742 36.946 10.037 1.00 94.38 542 HIS A CA 1
ATOM 4269 C C . HIS A 1 542 ? -26.701 37.628 11.410 1.00 94.38 542 HIS A C 1
ATOM 4271 O O . HIS A 1 542 ? -26.207 37.027 12.364 1.00 94.38 542 HIS A O 1
ATOM 4277 N N . ARG A 1 543 ? -27.270 38.833 11.558 1.00 95.88 543 ARG A N 1
ATOM 4278 C CA . ARG A 1 543 ? -27.427 39.489 12.871 1.00 95.88 543 ARG A CA 1
ATOM 4279 C C . ARG A 1 543 ? -28.381 38.727 13.783 1.00 95.88 543 ARG A C 1
ATOM 4281 O O . ARG A 1 543 ? -28.091 38.557 14.963 1.00 95.88 543 ARG A O 1
ATOM 4288 N N . SER A 1 544 ? -29.478 38.211 13.232 1.00 94.69 544 SER A N 1
ATOM 4289 C CA . SER A 1 544 ? -30.421 37.373 13.980 1.00 94.69 544 SER A CA 1
ATOM 4290 C C . SER A 1 544 ? -29.770 36.072 14.460 1.00 94.69 544 SER A C 1
ATOM 4292 O O . SER A 1 544 ? -30.020 35.627 15.577 1.00 94.69 544 SER A O 1
ATOM 4294 N N . SER A 1 545 ? -28.902 35.472 13.640 1.00 95.44 545 SER A N 1
ATOM 4295 C CA . SER A 1 545 ? -28.083 34.326 14.043 1.00 95.44 545 SER A CA 1
ATOM 4296 C C . SER A 1 545 ? -27.059 34.693 15.122 1.00 95.44 545 SER A C 1
ATOM 4298 O O . SER A 1 545 ? -26.886 33.939 16.079 1.00 95.44 545 SER A O 1
ATOM 4300 N N . LEU A 1 546 ? -26.388 35.841 14.979 1.00 95.88 546 LEU A N 1
ATOM 4301 C CA . LEU A 1 546 ? -25.390 36.315 15.937 1.00 95.88 546 LEU A CA 1
ATOM 4302 C C . LEU A 1 546 ? -26.004 36.487 17.330 1.00 95.88 546 LEU A C 1
ATOM 4304 O O . LEU A 1 546 ? -25.465 35.941 18.285 1.00 95.88 546 LEU A O 1
ATOM 4308 N N . ALA A 1 547 ? -27.164 37.141 17.429 1.00 96.19 547 ALA A N 1
ATOM 4309 C CA . ALA A 1 547 ? -27.846 37.377 18.702 1.00 96.19 547 ALA A CA 1
ATOM 4310 C C . ALA A 1 547 ? -28.159 36.076 19.469 1.00 96.19 547 ALA A C 1
ATOM 4312 O O . ALA A 1 547 ? -28.074 36.030 20.696 1.00 96.19 547 ALA A O 1
ATOM 4313 N N . ILE A 1 548 ? -28.493 34.994 18.753 1.00 94.19 548 ILE A N 1
ATOM 4314 C CA . ILE A 1 548 ? -28.708 33.677 19.367 1.00 94.19 548 ILE A CA 1
ATOM 4315 C C . ILE A 1 548 ? -27.386 33.119 19.907 1.00 94.19 548 ILE A C 1
ATOM 4317 O O . ILE A 1 548 ? -27.325 32.670 21.051 1.00 94.19 548 ILE A O 1
ATOM 4321 N N . MET A 1 549 ? -26.322 33.165 19.104 1.00 96.25 549 MET A N 1
ATOM 4322 C CA . MET A 1 549 ? -25.028 32.609 19.497 1.00 96.25 549 MET A CA 1
ATOM 4323 C C . MET A 1 549 ? -24.335 33.410 20.598 1.00 96.25 549 MET A C 1
ATOM 4325 O O . MET A 1 549 ? -23.643 32.814 21.422 1.00 96.25 549 MET A O 1
ATOM 4329 N N . GLU A 1 550 ? -24.535 34.726 20.656 1.00 95.12 550 GLU A N 1
ATOM 4330 C CA . GLU A 1 550 ? -24.056 35.574 21.751 1.00 95.12 550 GLU A CA 1
ATOM 4331 C C . GLU A 1 550 ? -24.690 35.150 23.073 1.00 95.12 550 GLU A C 1
ATOM 4333 O O . GLU A 1 550 ? -23.971 34.914 24.043 1.00 95.12 550 GLU A O 1
ATOM 4338 N N . ARG A 1 551 ? -26.016 34.951 23.092 1.00 94.81 551 ARG A N 1
ATOM 4339 C CA . ARG A 1 551 ? -26.725 34.456 24.277 1.00 94.81 551 ARG A CA 1
ATOM 4340 C C . ARG A 1 551 ? -26.236 33.069 24.695 1.00 94.81 551 ARG A C 1
ATOM 4342 O O . ARG A 1 551 ? -25.852 32.892 25.846 1.00 94.81 551 ARG A O 1
ATOM 4349 N N . LEU A 1 552 ? -26.183 32.110 23.766 1.00 93.38 552 LEU A N 1
ATOM 4350 C CA . LEU A 1 552 ? -25.743 30.741 24.073 1.00 93.38 552 LEU A CA 1
ATOM 4351 C C . LEU A 1 552 ? -24.303 30.690 24.599 1.00 93.38 552 LEU A C 1
ATOM 4353 O O . LEU A 1 552 ? -24.004 29.917 25.510 1.00 93.38 552 LEU A O 1
ATOM 4357 N N . THR A 1 553 ? -23.419 31.526 24.049 1.00 93.31 553 THR A N 1
ATOM 4358 C CA . THR A 1 553 ? -22.019 31.619 24.484 1.00 93.31 553 THR A CA 1
ATOM 4359 C C . THR A 1 553 ? -21.892 32.312 25.840 1.00 93.31 553 THR A C 1
ATOM 4361 O O . THR A 1 553 ? -21.067 31.897 26.646 1.00 93.31 553 THR A O 1
ATOM 4364 N N . ALA A 1 554 ? -22.707 33.332 26.122 1.00 92.81 554 ALA A N 1
ATOM 4365 C CA . ALA A 1 554 ? -22.732 33.988 27.429 1.00 92.81 554 ALA A CA 1
ATOM 4366 C C . ALA A 1 554 ? -23.247 33.050 28.533 1.00 92.81 554 ALA A C 1
ATOM 4368 O O . ALA A 1 554 ? -22.706 33.042 29.635 1.00 92.81 554 ALA A O 1
ATOM 4369 N N . GLU A 1 555 ? -24.254 32.228 28.224 1.00 91.00 555 GLU A N 1
ATOM 4370 C CA . GLU A 1 555 ? -24.788 31.214 29.140 1.00 91.00 555 GLU A CA 1
ATOM 4371 C C . GLU A 1 555 ? -23.821 30.033 29.337 1.00 91.00 555 GLU A C 1
ATOM 4373 O O . GLU A 1 555 ? -23.845 29.397 30.388 1.00 91.00 555 GLU A O 1
ATOM 4378 N N . ASN A 1 556 ? -22.950 29.745 28.358 1.00 88.12 556 ASN A N 1
ATOM 4379 C CA . ASN A 1 556 ? -21.998 28.629 28.408 1.00 88.12 556 ASN A CA 1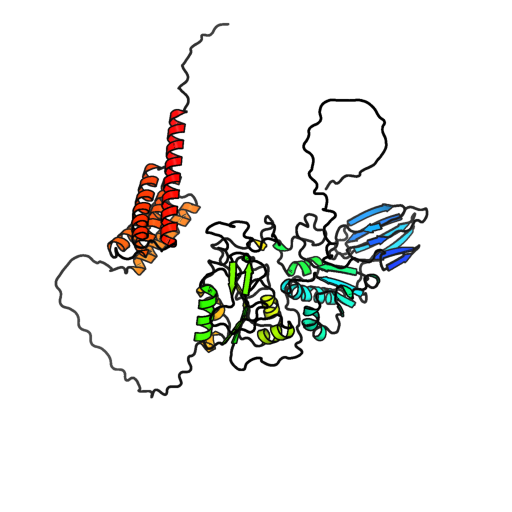
ATOM 4380 C C . ASN A 1 556 ? -20.596 29.034 27.891 1.00 88.12 556 ASN A C 1
ATOM 4382 O O . ASN A 1 556 ? -20.187 28.582 26.814 1.00 88.12 556 ASN A O 1
ATOM 4386 N N . PRO A 1 557 ? -19.825 29.847 28.643 1.00 86.50 557 PRO A N 1
ATOM 4387 C CA . PRO A 1 557 ? -18.565 30.432 28.159 1.00 86.50 557 PRO A CA 1
ATOM 4388 C C . PRO A 1 557 ? -17.480 29.407 27.797 1.00 86.50 557 PRO A C 1
ATOM 4390 O O . PRO A 1 557 ? -16.685 29.622 26.876 1.00 86.50 557 PRO A O 1
ATOM 4393 N N . ASP A 1 558 ? -17.469 28.266 28.487 1.00 88.44 558 ASP A N 1
ATOM 4394 C CA . ASP A 1 558 ? -16.487 27.199 28.278 1.00 88.44 558 ASP A CA 1
ATOM 4395 C C . ASP A 1 558 ? -16.821 26.302 27.080 1.00 88.44 558 ASP A C 1
ATOM 4397 O O . ASP A 1 558 ? -15.964 25.549 26.604 1.00 88.44 558 ASP A O 1
ATOM 4401 N N . ASN A 1 559 ? -18.037 26.409 26.531 1.00 85.88 559 ASN A N 1
ATOM 4402 C CA . ASN A 1 559 ? -18.441 25.624 25.376 1.00 85.88 559 ASN A CA 1
ATOM 4403 C C . ASN A 1 559 ? -17.719 26.125 24.112 1.00 85.88 559 ASN A C 1
ATOM 4405 O O . ASN A 1 559 ? -18.053 27.148 23.507 1.00 85.88 559 ASN A O 1
ATOM 4409 N N . ILE A 1 560 ? -16.698 25.366 23.708 1.00 86.06 560 ILE A N 1
ATOM 4410 C CA . ILE A 1 560 ? -15.859 25.657 22.540 1.00 86.06 560 ILE A CA 1
ATOM 4411 C C . ILE A 1 560 ? -16.693 25.695 21.251 1.00 86.06 560 ILE A C 1
ATOM 4413 O O . ILE A 1 560 ? -16.400 26.497 20.362 1.00 86.06 560 ILE A O 1
ATOM 4417 N N . GLU A 1 561 ? -17.733 24.866 21.140 1.00 83.88 561 GLU A N 1
ATOM 4418 C CA . GLU A 1 561 ? -18.601 24.832 19.963 1.00 83.88 561 GLU A CA 1
ATOM 4419 C C . GLU A 1 561 ? -19.380 26.142 19.810 1.00 83.88 561 GLU A C 1
ATOM 4421 O O . GLU A 1 561 ? -19.376 26.727 18.727 1.00 83.88 561 GLU A O 1
ATOM 4426 N N . PHE A 1 562 ? -19.951 26.670 20.897 1.00 91.06 562 PHE A N 1
ATOM 4427 C CA . PHE A 1 562 ? -20.683 27.939 20.852 1.00 91.06 562 PHE A CA 1
ATOM 4428 C C . PHE A 1 562 ? -19.764 29.119 20.536 1.00 91.06 562 PHE A C 1
ATOM 4430 O O . PHE A 1 562 ? -20.097 29.935 19.678 1.00 91.06 562 PHE A O 1
ATOM 4437 N N . ARG A 1 563 ? -18.552 29.149 21.110 1.00 88.56 563 ARG A N 1
ATOM 4438 C CA . ARG A 1 563 ? -17.538 30.160 20.761 1.00 88.56 563 ARG A CA 1
ATOM 4439 C C . ARG A 1 563 ? -17.139 30.109 19.285 1.00 88.56 563 ARG A C 1
ATOM 4441 O O . ARG A 1 563 ? -16.948 31.154 18.662 1.00 88.56 563 ARG A O 1
ATOM 4448 N N . ARG A 1 564 ? -17.024 28.910 18.706 1.00 88.56 564 ARG A N 1
ATOM 4449 C CA . ARG A 1 564 ? -16.722 28.741 17.277 1.00 88.56 564 ARG A CA 1
ATOM 4450 C C . ARG A 1 564 ? -17.868 29.243 16.403 1.00 88.56 564 ARG A C 1
ATOM 4452 O O . ARG A 1 564 ? -17.626 29.950 15.427 1.00 88.56 564 ARG A O 1
ATOM 4459 N N . ASP A 1 565 ? -19.099 28.892 16.742 1.00 88.06 565 ASP A N 1
ATOM 4460 C CA . ASP A 1 565 ? -20.266 29.254 15.940 1.00 88.06 565 ASP A CA 1
ATOM 4461 C C . ASP A 1 565 ? -20.601 30.757 16.073 1.00 88.06 565 ASP A C 1
ATOM 4463 O O . ASP A 1 565 ? -21.011 31.392 15.099 1.00 88.06 565 ASP A O 1
ATOM 4467 N N . LEU A 1 566 ? -20.290 31.373 17.220 1.00 91.62 566 LEU A N 1
ATOM 4468 C CA . LEU A 1 566 ? -20.276 32.827 17.403 1.00 91.62 566 LEU A CA 1
ATOM 4469 C C . LEU A 1 566 ? -19.252 33.510 16.477 1.00 91.62 566 LEU A C 1
ATOM 4471 O O . LEU A 1 566 ? -19.579 34.470 15.775 1.00 91.62 566 LEU A O 1
ATOM 4475 N N . ALA A 1 567 ? -18.019 32.992 16.419 1.00 89.62 567 ALA A N 1
ATOM 4476 C CA . ALA A 1 567 ? -16.990 33.496 15.506 1.00 89.62 567 ALA A CA 1
ATOM 4477 C C . ALA A 1 567 ? -17.404 33.347 14.029 1.00 89.62 567 ALA A C 1
ATOM 4479 O O . ALA A 1 567 ? -17.138 34.233 13.213 1.00 89.62 567 ALA A O 1
ATOM 4480 N N . TRP A 1 568 ? -18.107 32.263 13.688 1.00 89.06 568 TRP A N 1
ATOM 4481 C CA . TRP A 1 568 ? -18.659 32.054 12.351 1.00 89.06 568 TRP A CA 1
ATOM 4482 C C . TRP A 1 568 ? -19.698 33.120 11.975 1.00 89.06 568 TRP A C 1
ATOM 4484 O O . TRP A 1 568 ? -19.619 33.683 10.881 1.00 89.06 568 TRP A O 1
ATOM 4494 N N . CYS A 1 569 ? -20.623 33.456 12.883 1.00 90.38 569 CYS A N 1
ATOM 4495 C CA . CYS A 1 569 ? -21.612 34.519 12.661 1.00 90.38 569 CYS A CA 1
ATOM 4496 C C . CYS A 1 569 ? -20.936 35.873 12.387 1.00 90.38 569 CYS A C 1
ATOM 4498 O O . CYS A 1 569 ? -21.273 36.553 11.415 1.00 90.38 569 CYS A O 1
ATOM 4500 N N . ASN A 1 570 ? -19.914 36.222 13.175 1.00 90.12 570 ASN A N 1
ATOM 4501 C CA . ASN A 1 570 ? -19.132 37.446 12.977 1.00 90.12 570 ASN A CA 1
ATOM 4502 C C . ASN A 1 570 ? -18.429 37.484 11.611 1.00 90.12 570 ASN A C 1
ATOM 4504 O O . ASN A 1 570 ? -18.433 38.511 10.930 1.00 90.12 570 ASN A O 1
ATOM 4508 N N . ALA A 1 571 ? -17.869 36.355 11.166 1.00 92.75 571 ALA A N 1
ATOM 4509 C CA . ALA A 1 571 ? -17.217 36.268 9.862 1.00 92.75 571 ALA A CA 1
ATOM 4510 C C . ALA A 1 571 ? -18.197 36.480 8.695 1.00 92.75 571 ALA A C 1
ATOM 4512 O O . ALA A 1 571 ? -17.840 37.141 7.717 1.00 92.75 571 ALA A O 1
ATOM 4513 N N . ARG A 1 572 ? -19.425 35.952 8.796 1.00 93.38 572 ARG A N 1
ATOM 4514 C CA . ARG A 1 572 ? -20.476 36.147 7.781 1.00 93.38 572 ARG A CA 1
ATOM 4515 C C . ARG A 1 572 ? -20.947 37.602 7.714 1.00 93.38 572 ARG A C 1
ATOM 4517 O O . ARG A 1 572 ? -21.060 38.155 6.626 1.00 93.38 572 ARG A O 1
ATOM 4524 N N . ILE A 1 573 ? -21.134 38.257 8.860 1.00 92.12 573 ILE A N 1
ATOM 4525 C CA . ILE A 1 573 ? -21.466 39.691 8.918 1.00 92.12 573 ILE A CA 1
ATOM 4526 C C . ILE A 1 573 ? -20.373 40.530 8.250 1.00 92.12 573 ILE A C 1
ATOM 4528 O O . ILE A 1 573 ? -20.671 41.384 7.416 1.00 92.12 573 ILE A O 1
ATOM 4532 N N . ALA A 1 574 ? -19.103 40.256 8.562 1.00 90.50 574 ALA A N 1
ATOM 4533 C CA . ALA A 1 574 ? -17.980 40.957 7.946 1.00 90.50 574 ALA A CA 1
ATOM 4534 C C . ALA A 1 574 ? -17.940 40.772 6.418 1.00 90.50 574 ALA A C 1
ATOM 4536 O O . ALA A 1 574 ? -17.560 41.689 5.694 1.00 90.50 574 ALA A O 1
ATOM 4537 N N . GLU A 1 575 ? -18.337 39.604 5.912 1.00 91.94 575 GLU A N 1
ATOM 4538 C CA . GLU A 1 575 ? -18.444 39.349 4.475 1.00 91.94 575 GLU A CA 1
ATOM 4539 C C . GLU A 1 575 ? -19.513 40.222 3.808 1.00 91.94 575 GLU A C 1
ATOM 4541 O O . GLU A 1 575 ? -19.220 40.861 2.795 1.00 91.94 575 GLU A O 1
ATOM 4546 N N . VAL A 1 576 ? -20.704 40.327 4.404 1.00 92.19 576 VAL A N 1
ATOM 4547 C CA . VAL A 1 576 ? -21.774 41.188 3.879 1.00 92.19 576 VAL A CA 1
ATOM 4548 C C . VAL A 1 576 ? -21.371 42.665 3.917 1.00 92.19 576 VAL A C 1
ATOM 4550 O O . VAL A 1 576 ? -21.562 43.370 2.929 1.00 92.19 576 VAL A O 1
ATOM 4553 N N . LEU A 1 577 ? -20.736 43.134 4.997 1.00 88.81 577 LEU A N 1
ATOM 4554 C CA . LEU A 1 577 ? -20.261 44.523 5.100 1.00 88.81 577 LEU A CA 1
ATOM 4555 C C . LEU A 1 577 ? -19.201 44.857 4.038 1.00 88.81 577 LEU A C 1
ATOM 4557 O O . LEU A 1 577 ? -19.235 45.933 3.441 1.00 88.81 577 LEU A O 1
ATOM 4561 N N . ARG A 1 578 ? -18.287 43.922 3.737 1.00 89.88 578 ARG A N 1
ATOM 4562 C CA . ARG A 1 578 ? -17.333 44.088 2.624 1.00 89.88 578 ARG A CA 1
ATOM 4563 C C . ARG A 1 578 ? -18.046 44.153 1.276 1.00 89.88 578 ARG A C 1
ATOM 4565 O O . ARG A 1 578 ? -17.650 44.939 0.418 1.00 89.88 578 ARG A O 1
ATOM 4572 N N . ALA A 1 579 ? -19.078 43.336 1.074 1.00 86.25 579 ALA A N 1
ATOM 4573 C CA . ALA A 1 579 ? -19.879 43.375 -0.145 1.00 86.25 579 ALA A CA 1
ATOM 4574 C C . ALA A 1 579 ? -20.634 44.710 -0.291 1.00 86.25 579 ALA A C 1
ATOM 4576 O O . ALA A 1 579 ? -20.648 45.273 -1.385 1.00 86.25 579 ALA A O 1
ATOM 4577 N N . GLN A 1 580 ? -21.170 45.261 0.806 1.00 86.38 580 GLN A N 1
ATOM 4578 C CA . GLN A 1 580 ? -21.808 46.583 0.829 1.00 86.38 580 GLN A CA 1
ATOM 4579 C C . GLN A 1 580 ? -20.817 47.703 0.484 1.00 86.38 580 GLN A C 1
ATOM 4581 O O . GLN A 1 580 ? -21.119 48.525 -0.378 1.00 86.38 580 GLN A O 1
ATOM 4586 N N . GLY A 1 581 ? -19.612 47.697 1.066 1.00 82.06 581 GLY A N 1
ATOM 4587 C CA . GLY A 1 581 ? -18.564 48.675 0.737 1.00 82.06 581 GLY A CA 1
ATOM 4588 C C . GLY A 1 581 ? -18.186 48.656 -0.748 1.00 82.06 581 GLY A C 1
ATOM 4589 O O . GLY A 1 581 ? -18.185 49.690 -1.405 1.00 82.06 581 GLY A O 1
ATOM 4590 N N . ARG A 1 582 ? -18.001 47.461 -1.326 1.00 81.50 582 ARG A N 1
ATOM 4591 C CA . ARG A 1 582 ? -17.709 47.303 -2.764 1.00 81.50 582 ARG A CA 1
ATOM 4592 C C . ARG A 1 582 ? -18.847 47.777 -3.672 1.00 81.50 582 ARG A C 1
ATOM 4594 O O . ARG A 1 582 ? -18.583 48.204 -4.795 1.00 81.50 582 ARG A O 1
ATOM 4601 N N . ALA A 1 583 ? -20.100 47.660 -3.232 1.00 71.50 583 ALA A N 1
ATOM 4602 C CA . ALA A 1 583 ? -21.253 48.163 -3.975 1.00 71.50 583 ALA A CA 1
ATOM 4603 C C . ALA A 1 583 ? -21.316 49.700 -3.949 1.00 71.50 583 ALA A C 1
ATOM 4605 O O . ALA A 1 583 ? -21.559 50.310 -4.988 1.00 71.50 583 ALA A O 1
ATOM 4606 N N . VAL A 1 584 ? -21.026 50.319 -2.799 1.00 71.75 584 VAL A N 1
ATOM 4607 C CA . VAL A 1 584 ? -20.935 51.782 -2.655 1.00 71.75 584 VAL A CA 1
ATOM 4608 C C . VAL A 1 584 ? -19.781 52.345 -3.487 1.00 71.75 584 VAL A C 1
ATOM 4610 O O . VAL A 1 584 ? -19.988 53.292 -4.241 1.00 71.75 584 VAL A O 1
ATOM 4613 N N . ASP A 1 585 ? -18.605 51.712 -3.447 1.00 69.81 585 ASP A N 1
ATOM 4614 C CA . ASP A 1 585 ? -17.445 52.128 -4.244 1.00 69.81 585 ASP A CA 1
ATOM 4615 C C . ASP A 1 585 ? -17.733 52.051 -5.748 1.00 69.81 585 ASP A C 1
ATOM 4617 O O . ASP A 1 585 ? -17.375 52.963 -6.492 1.00 69.81 585 ASP A O 1
ATOM 4621 N N . ARG A 1 586 ? -18.436 51.004 -6.213 1.00 66.38 586 ARG A N 1
ATOM 4622 C CA . ARG A 1 586 ? -18.875 50.879 -7.617 1.00 66.38 586 ARG A CA 1
ATOM 4623 C C . ARG A 1 586 ? -19.876 51.956 -8.031 1.00 66.38 586 ARG A C 1
ATOM 4625 O O . ARG A 1 586 ? -19.812 52.415 -9.166 1.00 66.38 586 ARG A O 1
ATOM 4632 N N . LEU A 1 587 ? -20.784 52.357 -7.142 1.00 64.06 587 LEU A N 1
ATOM 4633 C CA . LEU A 1 587 ? -21.720 53.456 -7.403 1.00 64.06 587 LEU A CA 1
ATOM 4634 C C . LEU A 1 587 ? -21.005 54.816 -7.429 1.00 64.06 587 LEU A C 1
ATOM 4636 O O . LEU A 1 587 ? -21.382 55.680 -8.214 1.00 64.06 587 LEU A O 1
ATOM 4640 N N . ALA A 1 588 ? -19.944 54.986 -6.634 1.00 62.06 588 ALA A N 1
ATOM 4641 C CA . ALA A 1 588 ? -19.114 56.192 -6.618 1.00 62.06 588 ALA A CA 1
ATOM 4642 C C . ALA A 1 588 ? -18.139 56.296 -7.812 1.00 62.06 588 ALA A C 1
ATOM 4644 O O . ALA A 1 588 ? -17.673 57.389 -8.120 1.00 62.06 588 ALA A O 1
ATOM 4645 N N . SER A 1 589 ? -17.835 55.181 -8.490 1.00 56.50 589 SER A N 1
ATOM 4646 C CA . SER A 1 589 ? -16.868 55.103 -9.603 1.00 56.50 589 SER A CA 1
ATOM 4647 C C . SER A 1 589 ? -17.485 54.762 -10.972 1.00 56.50 589 SER A C 1
ATOM 4649 O O . SER A 1 589 ? -16.761 54.470 -11.925 1.00 56.50 589 SER A O 1
ATOM 4651 N N . GLY A 1 590 ? -18.815 54.839 -11.109 1.00 47.38 590 GLY A N 1
ATOM 4652 C CA . GLY A 1 590 ? -19.490 54.775 -12.411 1.00 47.38 590 GLY A CA 1
ATOM 4653 C C . GLY A 1 590 ? -19.172 56.004 -13.285 1.00 47.38 590 GLY A C 1
ATOM 4654 O O . GLY A 1 590 ? -19.051 57.108 -12.752 1.00 47.38 590 GLY A O 1
ATOM 4655 N N . PRO A 1 591 ? -19.018 55.858 -14.616 1.00 45.16 591 PRO A N 1
ATOM 4656 C CA . PRO A 1 591 ? -18.612 56.961 -15.483 1.00 45.16 591 PRO A CA 1
ATOM 4657 C C . PRO A 1 591 ? -19.674 58.067 -15.512 1.00 45.16 591 PRO A C 1
ATOM 4659 O O . PRO A 1 591 ? -20.861 57.801 -15.706 1.00 45.16 591 PRO A O 1
ATOM 4662 N N . ALA A 1 592 ? -19.232 59.320 -15.367 1.00 45.28 592 ALA A N 1
ATOM 4663 C CA . ALA A 1 592 ? -20.039 60.487 -15.701 1.00 45.28 592 ALA A CA 1
ATOM 4664 C C . ALA A 1 592 ? -20.502 60.377 -17.164 1.00 45.28 592 ALA A C 1
ATOM 4666 O O . ALA A 1 592 ? -19.696 60.084 -18.052 1.00 45.28 592 ALA A O 1
ATOM 4667 N N . ALA A 1 593 ? -21.800 60.581 -17.406 1.00 40.50 593 ALA A N 1
ATOM 4668 C CA . ALA A 1 593 ? -22.390 60.535 -18.740 1.00 40.50 593 ALA A CA 1
ATOM 4669 C C . ALA A 1 593 ? -21.603 61.441 -19.711 1.00 40.50 593 ALA A C 1
ATOM 4671 O O . ALA A 1 593 ? -21.332 62.596 -19.367 1.00 40.50 593 ALA A O 1
ATOM 4672 N N . PRO A 1 594 ? -21.215 60.958 -20.907 1.00 40.88 594 PRO A N 1
ATOM 4673 C CA . PRO A 1 594 ? -20.425 61.763 -21.820 1.00 40.88 594 PRO A CA 1
ATOM 4674 C C . PRO A 1 594 ? -21.271 62.916 -22.361 1.00 40.88 594 PRO A C 1
ATOM 4676 O O . PRO A 1 594 ? -22.370 62.727 -22.884 1.00 40.88 594 PRO A O 1
ATOM 4679 N N . ALA A 1 595 ? -20.728 64.123 -22.213 1.00 40.03 595 ALA A N 1
ATOM 4680 C CA . ALA A 1 595 ? -21.254 65.342 -22.794 1.00 40.03 595 ALA A CA 1
ATOM 4681 C C . ALA A 1 595 ? -21.390 65.182 -24.316 1.00 40.03 595 ALA A C 1
ATOM 4683 O O . ALA A 1 595 ? -20.422 64.876 -25.012 1.00 40.03 595 ALA A O 1
ATOM 4684 N N . ILE A 1 596 ? -22.600 65.419 -24.821 1.00 44.66 596 ILE A N 1
ATOM 4685 C CA . ILE A 1 596 ? -22.892 65.546 -26.247 1.00 44.66 596 ILE A CA 1
ATOM 4686 C C . ILE A 1 596 ? -22.146 66.786 -26.747 1.00 44.66 596 ILE A C 1
ATOM 4688 O O . ILE A 1 596 ? -22.560 67.914 -26.484 1.00 44.66 596 ILE A O 1
ATOM 4692 N N . THR A 1 597 ? -21.036 66.594 -27.456 1.00 36.19 597 THR A N 1
ATOM 4693 C CA . THR A 1 597 ? -20.371 67.668 -28.195 1.00 36.19 597 THR A CA 1
ATOM 4694 C C . THR A 1 597 ? -20.608 67.466 -29.684 1.00 36.19 597 THR A C 1
ATOM 4696 O O . THR A 1 597 ? -19.966 66.667 -30.358 1.00 36.19 597 THR A O 1
ATOM 4699 N N . ASN A 1 598 ? -21.582 68.220 -30.195 1.00 42.50 598 ASN A N 1
ATOM 4700 C CA . ASN A 1 598 ? -21.755 68.478 -31.617 1.00 42.50 598 ASN A CA 1
ATOM 4701 C C . ASN A 1 598 ? -20.444 69.009 -32.206 1.00 42.50 598 ASN A C 1
ATOM 4703 O O . ASN A 1 598 ? -19.928 70.026 -31.732 1.00 42.50 598 ASN A O 1
ATOM 4707 N N . ARG A 1 599 ? -19.968 68.415 -33.302 1.00 33.84 599 ARG A N 1
ATOM 4708 C CA . ARG A 1 599 ? -19.194 69.168 -34.292 1.00 33.84 599 ARG A CA 1
ATOM 4709 C C . ARG A 1 599 ? -19.671 68.868 -35.711 1.00 33.84 599 ARG A C 1
ATOM 4711 O O . ARG A 1 599 ? -20.022 67.725 -35.990 1.00 33.84 599 ARG A O 1
ATOM 4718 N N . PRO A 1 600 ? -19.741 69.905 -36.562 1.00 40.84 600 PRO A N 1
ATOM 4719 C CA . PRO A 1 600 ? -20.486 69.868 -37.805 1.00 40.84 600 PRO A CA 1
ATOM 4720 C C . PRO A 1 600 ? -19.641 69.303 -38.947 1.00 40.84 600 PRO A C 1
ATOM 4722 O O . PRO A 1 600 ? -18.418 69.450 -38.972 1.00 40.84 600 PRO A O 1
ATOM 4725 N N . GLU A 1 601 ? -20.328 68.693 -39.906 1.00 39.31 601 GLU A N 1
ATOM 4726 C CA . GLU A 1 601 ? -19.802 68.387 -41.232 1.00 39.31 601 GLU A CA 1
ATOM 4727 C C . GLU A 1 601 ? -19.249 69.657 -41.895 1.00 39.31 601 GLU A C 1
ATOM 4729 O O . GLU A 1 601 ? -19.889 70.708 -41.850 1.00 39.31 601 GLU A O 1
ATOM 4734 N N . THR A 1 602 ? -18.091 69.566 -42.552 1.00 41.00 602 THR A N 1
ATOM 4735 C CA . THR A 1 602 ? -17.952 69.897 -43.984 1.00 41.00 602 THR A CA 1
ATOM 4736 C C . THR A 1 602 ? -16.519 69.708 -44.494 1.00 41.00 602 THR A C 1
ATOM 4738 O O . THR A 1 602 ? -15.581 70.282 -43.953 1.00 41.00 602 THR A O 1
ATOM 4741 N N . ARG A 1 603 ? -16.473 68.978 -45.620 1.00 39.25 603 ARG A N 1
ATOM 4742 C CA . ARG A 1 603 ? -15.467 68.862 -46.695 1.00 39.25 603 ARG A CA 1
ATOM 4743 C C . ARG A 1 603 ? -14.118 68.215 -46.411 1.00 39.25 603 ARG A C 1
ATOM 4745 O O . ARG A 1 603 ? -13.256 68.845 -45.769 1.00 39.25 603 ARG A O 1
#

Secondary structure (DSSP, 8-state):
----------------------------PPPTTSPP---SSPPPPSS-SEE-GGG-EEEEETS-EEEE---SS-EEEEEEETTT--EEEEEEESSEEEE-S--S---EEEEEEETTEEEEEEE---TTSEEEEE--SS-HHHHHHHHHHHHHHHHHHT-EEEEE--TTTHHHHGGG-TTSEEE-GGG--GGG-SEEEE-S--TT-TT-SSSSS-HHHH-TTHHHHHHHT------PPP---S----S-SS-EEEE----SSGGGS---TTHHHHHHHHHHHTT-EEEE--S-SEEEETTEEEEPPTT-EE--SS--HHHHHHHHHHSS-EEEESSHHHHHHHHTT--EEEE-SSS-TTSS---TTEE--TTSS--TTT-TTS---SS-TT--TTTTTSTTTTHHHHTS-HHHHHHHHTTSTTGGGGGS-----------------------------------HHHHHHHHHHHHHHHHHHHHTT-HHHHHHHHHHHHHHHHHHHHH-TT-HHHHHHHHHHHHHHHHHHHHTT-HHHHHHHHHHHHHHHHHHHHH-TT-HHHHHHHHHHHHHHHHHHHHHHHHHHHHHTSPPPPP--------

Sequence (603 aa):
MSVQAVRNGPVPDEALSLLSERPTEASARPNPSAPPEKRRLPKATELPTQIGPVGLRFDFNDGCRVMLPETGHPWHVRLSDLDTGNLLFETDLRSGFVNSAKRYFVRFRIEVWSTDERLLCHDYCAAGRDVLIQFPIGTIGDLIGWVSYAVKFKESHNCHLTLAMGKSLIPLFRDAYPDISFVTHEEVWSERYYATYSIALFFDDHEFVHQPCDFRQVGLHRTAGYILGVDLAEAPPRIALADDSRPIAEPFVCIAVQSTTQSKYWNNPDGWRDVVDYLKQTGYRVVCIDQKRVHGRGRGWTYIPQGAEDETGDRPLQERARWLKHAAAFIGLSSGLSWLAWAVGTPVVLISGFTHPSNEFTTPYRVINYHACNSCWNDVRLRFDHTDFFWCPRHKDTPRQFECTRLITSDQVKAMLQRIPGLQAGCAPAVTGSVHAVPCETRPRSASKPSANGGMATGVTVSAGELMDRARVHIAQGDRDAQQGDLVNALKNYREGSAIMRRLSEADNRNAGFQRDLSVVRNRIGAALLAQGDLQGAIEEHRSSLAIMERLTAENPDNIEFRRDLAWCNARIAEVLRAQGRAVDRLASGPAAPAITNRPETR